Protein AF-0000000083253535 (afdb_homodimer)

Organism: NCBI:txid582686

Solvent-accessible surface area (backbone atoms only — not comparable to full-atom values): 31764 Å² total; per-residue (Å²): 130,85,72,65,45,26,28,28,32,45,46,80,33,66,64,38,67,73,42,43,51,55,17,24,57,67,20,88,28,33,37,58,49,28,33,11,18,87,43,44,66,60,16,40,53,52,18,62,74,70,70,29,83,32,58,25,45,29,60,66,59,52,53,67,38,84,79,43,47,30,35,39,39,58,57,61,32,62,48,32,46,61,54,49,47,54,34,35,74,57,70,24,25,36,41,30,35,62,50,54,32,75,31,29,69,50,27,42,52,48,38,53,49,23,62,74,65,71,39,55,50,38,62,51,60,40,52,77,53,34,65,47,58,58,52,51,46,49,44,53,73,69,42,71,24,38,58,76,50,33,33,40,22,38,24,27,28,65,55,69,82,53,74,85,40,68,54,32,33,41,89,37,50,22,19,15,56,46,71,38,31,48,51,48,54,50,49,50,34,63,73,68,70,52,76,55,47,31,20,35,25,44,35,23,60,34,75,90,35,58,51,14,32,39,27,37,38,34,39,34,34,39,74,89,29,20,30,41,39,36,38,18,18,35,52,17,34,75,47,33,30,34,34,43,34,8,37,43,9,34,38,41,22,75,33,49,67,84,48,53,50,33,37,39,38,40,90,88,43,76,44,79,46,84,50,80,92,69,61,31,40,16,41,38,38,34,52,51,46,35,34,71,70,65,74,41,78,69,91,60,51,42,63,54,54,20,54,50,27,45,51,53,44,31,35,52,51,5,37,76,66,68,37,67,27,75,101,130,83,73,65,44,27,27,28,33,43,46,79,34,66,64,39,68,74,41,44,52,55,17,24,57,68,20,89,27,32,36,57,47,30,33,12,17,88,42,43,67,61,17,41,51,52,17,63,76,69,70,29,84,32,57,25,44,30,61,66,59,52,54,66,38,84,78,44,49,30,35,39,39,60,58,61,32,61,48,32,46,63,54,49,48,54,34,33,75,58,69,23,24,37,40,30,36,62,48,54,32,76,30,29,70,51,27,42,52,46,38,51,50,24,62,74,65,70,38,54,50,40,64,51,59,39,51,76,53,34,66,46,58,57,52,52,45,50,44,54,75,69,42,70,24,39,58,76,51,31,35,40,24,38,24,27,28,64,56,69,82,53,74,85,39,68,52,33,32,42,90,37,50,22,19,15,56,48,71,38,30,48,51,45,54,50,49,49,35,62,72,70,69,51,75,57,47,31,20,38,26,44,36,22,59,36,74,89,34,58,50,14,32,38,26,37,38,35,40,35,34,39,72,88,29,20,29,41,40,36,38,17,17,36,54,17,36,74,47,32,30,34,35,42,35,9,38,44,9,34,38,43,22,75,33,49,64,87,47,52,49,32,37,40,38,40,91,89,42,77,44,78,48,83,50,80,93,70,60,30,40,16,43,39,39,35,52,51,45,34,33,72,69,66,74,41,78,69,90,60,51,42,63,54,54,21,53,50,26,44,52,51,46,30,34,53,50,5,36,75,65,68,36,67,28,76,102

Foldseek 3Di:
DPAAAEEEEEDDDPCCLPAQVVLQVPFPHYDDAEYEDCAQVVRVVSCVVSVHPYYYNDLVVRLQDPSHAAYEYPDQQQCQLVSLLSSLVSVHAYEYEFLNHLFLVSLVVSLVSCVVSVHHYDYDQLQVLFCLLVVVLVCQVVCVQHAWAEKEWEFEAADPVVQPDSLLAVSRNHAFCRPPVLVLLLSVCVNVVDAFFKKAKAFDQDVSSVRGGQKMWMWTHDPPNYIYTYMTHHRDHGFTWMKTHHPFWIKIGRHRRNDRKIWIQGPVGIDIDDGDDDRSSSSVSNLSVCCRVVNDPDPDRSVSSSSSSNVSVRRVCNHVVVDMGTD/DPAAAEEEEEDDDPCCLPAQVVLQVPFPHYDDAEYEDCAQVVRVVSCVVSVHPYYYNDLLVRLQDPVHAAYEYPDQQACQLVSLLSSLVSVHAYEYEFLNHLFLVSLVVSQVSCVVSVHHYDYPQLQVLFCLLVVVLVCQVVCVQHAWAEKEWEFEAADPVVQPDSLLAVSRNHAFCRPPVLVLLLSVCVNVVDAFFKKAKAFDQDVSSVRGGQKMWMWTHDPPNYIYTYMTHHRDHGFTWMKTHHPFWIKIGRNRRNDRKIWIQGPVGIDIDDGDDDRSSSSVSNLSVCCRVVNDPDPDRSVSSSSSSNVSVRRVCNHVVVDMGTD

Sequence (654 aa):
MSRKLRWGIIGCAGIAVRSVIPGIQQSETGEVAAIASRGLAKAQETAETLGIPKAYGSYEELLADGDIDAIYIPLPNHLHMEWTIKAIEAGKHVLCEKPIALNAAEAQRMADASRSAGVHLAEAFMYRYHPAYARVKEIIDSGEIGDIRGIHGTFTFNNAADSGNVRYKREWGGGSIYDVGCYPISAARLLLGEEPVAASVHALLSPEHDNVDMMAAGILEFSNGVALSFDCGMWAAFRNTLEVLGTQGRIELPSAFLGSNFFVHTGEGTRVEEQPTLNQYSLQADDFARVVWGEKQARFAPEDAVANMKVIDACLESAYTRSRVTLMSRKLRWGIIGCAGIAVRSVIPGIQQSETGEVAAIASRGLAKAQETAETLGIPKAYGSYEELLADGDIDAIYIPLPNHLHMEWTIKAIEAGKHVLCEKPIALNAAEAQRMADASRSAGVHLAEAFMYRYHPAYARVKEIIDSGEIGDIRGIHGTFTFNNAADSGNVRYKREWGGGSIYDVGCYPISAARLLLGEEPVAASVHALLSPEHDNVDMMAAGILEFSNGVALSFDCGMWAAFRNTLEVLGTQGRIELPSAFLGSNFFVHTGEGTRVEEQPTLNQYSLQADDFARVVWGEKQARFAPEDAVANMKVIDACLESAYTRSRVTL

Structure (mmCIF, N/CA/C/O backbone):
data_AF-0000000083253535-model_v1
#
loop_
_entity.id
_entity.type
_entity.pdbx_description
1 polymer 'Putative dehydrogenase'
#
loop_
_atom_site.group_PDB
_atom_site.id
_atom_site.type_symbol
_atom_site.label_atom_id
_atom_site.label_alt_id
_atom_site.label_comp_id
_atom_site.label_asym_id
_atom_site.label_entity_id
_atom_site.label_seq_id
_atom_site.pdbx_PDB_ins_code
_atom_site.Cartn_x
_atom_site.Cartn_y
_atom_site.Cartn_z
_atom_site.occupancy
_atom_site.B_iso_or_equiv
_atom_site.auth_seq_id
_atom_site.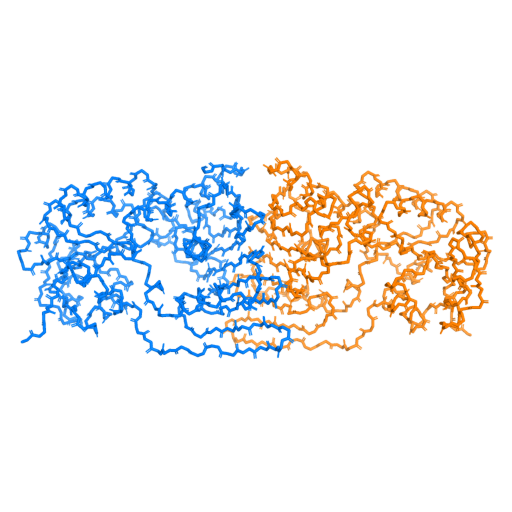auth_comp_id
_atom_site.auth_asym_id
_atom_site.auth_atom_id
_atom_site.pdbx_PDB_model_num
ATOM 1 N N . MET A 1 1 ? 5.102 -34.031 -38.188 1 54.59 1 MET A N 1
ATOM 2 C CA . MET A 1 1 ? 4.152 -33.531 -37.219 1 54.59 1 MET A CA 1
ATOM 3 C C . MET A 1 1 ? 4.883 -32.938 -36 1 54.59 1 MET A C 1
ATOM 5 O O . MET A 1 1 ? 5.926 -33.438 -35.594 1 54.59 1 MET A O 1
ATOM 9 N N . SER A 1 2 ? 4.574 -31.594 -35.625 1 77.75 2 SER A N 1
ATOM 10 C CA . SER A 1 2 ? 5.328 -30.953 -34.562 1 77.75 2 SER A CA 1
ATOM 11 C C . SER A 1 2 ? 5.199 -31.703 -33.25 1 77.75 2 SER A C 1
ATOM 13 O O . SER A 1 2 ? 4.188 -32.375 -33 1 77.75 2 SER A O 1
ATOM 15 N N . ARG A 1 3 ? 6.168 -32.062 -32.594 1 92.69 3 ARG A N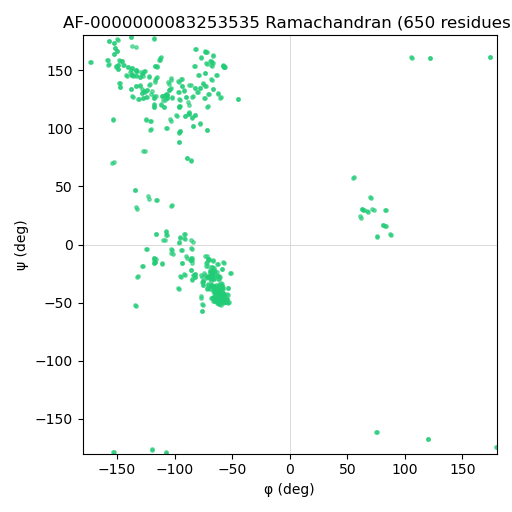 1
ATOM 16 C CA . ARG A 1 3 ? 6.223 -32.75 -31.312 1 92.69 3 ARG A CA 1
ATOM 17 C C . ARG A 1 3 ? 5.242 -32.125 -30.312 1 92.69 3 ARG A C 1
ATOM 19 O O . ARG A 1 3 ? 5.133 -30.906 -30.203 1 92.69 3 ARG A O 1
ATOM 26 N N . LYS A 1 4 ? 4.348 -33.031 -29.75 1 97.62 4 LYS A N 1
ATOM 27 C CA . LYS A 1 4 ? 3.365 -32.562 -28.766 1 97.62 4 LYS A CA 1
ATOM 28 C C . LYS A 1 4 ? 3.588 -33.219 -27.406 1 97.62 4 LYS A C 1
ATOM 30 O O . LYS A 1 4 ? 3.98 -34.406 -27.328 1 97.62 4 LYS A O 1
ATOM 35 N N . LEU A 1 5 ? 3.414 -32.469 -26.422 1 98.69 5 LEU A N 1
ATOM 36 C CA . LEU A 1 5 ? 3.336 -33 -25.062 1 98.69 5 LEU A CA 1
ATOM 37 C C . LEU A 1 5 ? 1.9 -33.375 -24.703 1 98.69 5 LEU A C 1
ATOM 39 O O . LEU A 1 5 ? 0.993 -32.531 -24.828 1 98.69 5 LEU A O 1
ATOM 43 N N . ARG A 1 6 ? 1.592 -34.625 -24.328 1 98.69 6 ARG A N 1
ATOM 44 C CA . ARG A 1 6 ? 0.245 -35.094 -24.031 1 98.69 6 ARG A CA 1
ATOM 45 C C . ARG A 1 6 ? -0.111 -34.875 -22.562 1 98.69 6 ARG A C 1
ATOM 47 O O . ARG A 1 6 ? 0.429 -35.531 -21.688 1 98.69 6 ARG A O 1
ATOM 54 N N . TRP A 1 7 ? -1.049 -33.969 -22.391 1 98.88 7 TRP A N 1
ATOM 55 C CA . TRP A 1 7 ? -1.422 -33.562 -21.047 1 98.88 7 TRP A CA 1
ATOM 56 C C . TRP A 1 7 ? -2.598 -34.375 -20.531 1 98.88 7 TRP A C 1
ATOM 58 O O . TRP A 1 7 ? -3.545 -34.656 -21.266 1 98.88 7 TRP A O 1
ATOM 68 N N . GLY A 1 8 ? -2.516 -34.781 -19.328 1 98.88 8 GLY A N 1
ATOM 69 C CA . GLY A 1 8 ? -3.658 -35.219 -18.547 1 98.88 8 GLY A CA 1
ATOM 70 C C . GLY A 1 8 ? -4.094 -34.188 -17.516 1 98.88 8 GLY A C 1
ATOM 71 O O . GLY A 1 8 ? -3.258 -33.562 -16.859 1 98.88 8 GLY A O 1
ATOM 72 N N . ILE A 1 9 ? -5.418 -33.969 -17.359 1 98.88 9 ILE A N 1
ATOM 73 C CA . ILE A 1 9 ? -5.969 -33 -16.438 1 98.88 9 ILE A CA 1
ATOM 74 C C . ILE A 1 9 ? -6.625 -33.688 -15.258 1 98.88 9 ILE A C 1
ATOM 76 O O . ILE A 1 9 ? -7.512 -34.531 -15.438 1 98.88 9 ILE A O 1
ATOM 80 N N . ILE A 1 10 ? -6.172 -33.312 -14.039 1 98 10 ILE A N 1
ATOM 81 C CA . ILE A 1 10 ? -6.762 -33.875 -12.828 1 98 10 ILE A CA 1
ATOM 82 C C . ILE A 1 10 ? -7.82 -32.938 -12.281 1 98 10 ILE A C 1
ATOM 84 O O . ILE A 1 10 ? -7.52 -32.031 -11.477 1 98 10 ILE A O 1
ATOM 88 N N . GLY A 1 11 ? -9.055 -33.25 -12.641 1 95.81 11 GLY A N 1
ATOM 89 C CA . GLY A 1 11 ? -10.148 -32.438 -12.164 1 95.81 11 GLY A CA 1
ATOM 90 C C . GLY A 1 11 ? -10.727 -31.531 -13.234 1 95.81 11 GLY A C 1
ATOM 91 O O . GLY A 1 11 ? -10.062 -31.234 -14.227 1 95.81 11 GLY A O 1
ATOM 92 N N . CYS A 1 12 ? -11.961 -31.047 -12.992 1 95.5 12 CYS A N 1
ATOM 93 C CA . CYS A 1 12 ? -12.688 -30.188 -13.922 1 95.5 12 CYS A CA 1
ATOM 94 C C . CYS A 1 12 ? -12.93 -28.812 -13.32 1 95.5 12 CYS A C 1
ATOM 96 O O . CYS A 1 12 ? -14.023 -28.25 -13.461 1 95.5 12 CYS A O 1
ATOM 98 N N . ALA A 1 13 ? -11.922 -28.359 -12.602 1 93.75 13 ALA A N 1
ATOM 99 C CA . ALA A 1 13 ? -12.031 -27.062 -11.961 1 93.75 13 ALA A CA 1
ATOM 100 C C . ALA A 1 13 ? -12.305 -25.969 -12.984 1 93.75 13 ALA A C 1
ATOM 102 O O . ALA A 1 13 ? -11.93 -26.094 -14.156 1 93.75 13 ALA A O 1
ATOM 103 N N . GLY A 1 14 ? -12.953 -24.875 -12.555 1 93.44 14 GLY A N 1
ATOM 104 C CA . GLY A 1 14 ? -13.281 -23.75 -13.422 1 93.44 14 GLY A CA 1
ATOM 105 C C . GLY A 1 14 ? -12.086 -23.203 -14.172 1 93.44 14 GLY A C 1
ATOM 106 O O . GLY A 1 14 ? -12.148 -22.969 -15.383 1 93.44 14 GLY A O 1
ATOM 107 N N . ILE A 1 15 ? -11.023 -22.938 -13.492 1 95.12 15 ILE A N 1
ATOM 108 C CA . ILE A 1 15 ? -9.812 -22.375 -14.094 1 95.12 15 ILE A CA 1
ATOM 109 C C . ILE A 1 15 ? -9.297 -23.328 -15.18 1 95.12 15 ILE A C 1
ATOM 111 O O . ILE A 1 15 ? -8.781 -22.875 -16.203 1 95.12 15 ILE A O 1
ATOM 115 N N . ALA A 1 16 ? -9.383 -24.641 -14.938 1 97.31 16 ALA A N 1
ATOM 116 C CA . ALA A 1 16 ? -8.969 -25.609 -15.945 1 97.31 16 ALA A CA 1
ATOM 117 C C . ALA A 1 16 ? -9.828 -25.5 -17.203 1 97.31 16 ALA A C 1
ATOM 119 O O . ALA A 1 16 ? -9.305 -25.344 -18.297 1 97.31 16 ALA A O 1
ATOM 120 N N . VAL A 1 17 ? -11.109 -25.516 -16.984 1 97.06 17 VAL A N 1
ATOM 121 C CA . VAL A 1 17 ? -12.086 -25.578 -18.062 1 97.06 17 VAL A CA 1
ATOM 122 C C . VAL A 1 17 ? -12.086 -24.266 -18.844 1 97.06 17 VAL A C 1
ATOM 124 O O . VAL A 1 17 ? -12.125 -24.25 -20.078 1 97.06 17 VAL A O 1
ATOM 127 N N . ARG A 1 18 ? -11.938 -23.188 -18.125 1 97.06 18 ARG A N 1
ATOM 128 C CA . ARG A 1 18 ? -12.148 -21.891 -18.75 1 97.06 18 ARG A CA 1
ATOM 129 C C . ARG A 1 18 ? -10.852 -21.344 -19.328 1 97.06 18 ARG A C 1
ATOM 131 O O . ARG A 1 18 ? -10.867 -20.562 -20.281 1 97.06 18 ARG A O 1
ATOM 138 N N . SER A 1 19 ? -9.703 -21.781 -18.75 1 97.69 19 SER A N 1
ATOM 139 C CA . SER A 1 19 ? -8.508 -21.031 -19.125 1 97.69 19 SER A CA 1
ATOM 140 C C . SER A 1 19 ? -7.355 -21.969 -19.469 1 97.69 19 SER A C 1
ATOM 142 O O . SER A 1 19 ? -6.84 -21.953 -20.578 1 97.69 19 SER A O 1
ATOM 144 N N . VAL A 1 20 ? -7.043 -22.891 -18.625 1 98.56 20 VAL A N 1
ATOM 145 C CA . VAL A 1 20 ? -5.781 -23.609 -18.781 1 98.56 20 VAL A CA 1
ATOM 146 C C . VAL A 1 20 ? -5.91 -24.641 -19.906 1 98.56 20 VAL A C 1
ATOM 148 O O . VAL A 1 20 ? -5.027 -24.75 -20.766 1 98.56 20 VAL A O 1
ATOM 151 N N . ILE A 1 21 ? -7.035 -25.438 -19.938 1 98.62 21 ILE A N 1
ATOM 152 C CA . ILE A 1 21 ? -7.227 -26.438 -20.984 1 98.62 21 ILE A CA 1
ATOM 153 C C . ILE A 1 21 ? -7.246 -25.75 -22.359 1 98.62 21 ILE A C 1
ATOM 155 O O . ILE A 1 21 ? -6.465 -26.109 -23.234 1 98.62 21 ILE A O 1
ATOM 159 N N . PRO A 1 22 ? -8.078 -24.719 -22.516 1 98.5 22 PRO A N 1
ATOM 160 C CA . PRO A 1 22 ? -8.023 -24 -23.797 1 98.5 22 PRO A CA 1
ATOM 161 C C . PRO A 1 22 ? -6.633 -23.438 -24.094 1 98.5 22 PRO A C 1
ATOM 163 O O . PRO A 1 22 ? -6.203 -23.453 -25.25 1 98.5 22 PRO A O 1
ATOM 166 N N . GLY A 1 23 ? -5.914 -22.969 -23.109 1 98.56 23 GLY A N 1
ATOM 167 C CA . GLY A 1 23 ? -4.559 -22.484 -23.281 1 98.56 23 GLY A CA 1
ATOM 168 C C . GLY A 1 23 ? -3.598 -23.531 -23.797 1 98.56 23 GLY A C 1
ATOM 169 O O . GLY A 1 23 ? -2.818 -23.266 -24.719 1 98.56 23 GLY A O 1
ATOM 170 N N . ILE A 1 24 ? -3.672 -24.703 -23.219 1 98.62 24 ILE A N 1
ATOM 171 C CA . ILE A 1 24 ? -2.842 -25.812 -23.656 1 98.62 24 ILE A CA 1
ATOM 172 C C . ILE A 1 24 ? -3.191 -26.172 -25.094 1 98.62 24 ILE A C 1
ATOM 174 O O . ILE A 1 24 ? -2.301 -26.359 -25.938 1 98.62 24 ILE A O 1
ATOM 178 N N . GLN A 1 25 ? -4.473 -26.188 -25.422 1 98.38 25 GLN A N 1
ATOM 179 C CA . GLN A 1 25 ? -4.945 -26.578 -26.75 1 98.38 25 GLN A CA 1
ATOM 180 C C . GLN A 1 25 ? -4.539 -25.547 -27.797 1 98.38 25 GLN A C 1
ATOM 182 O O . GLN A 1 25 ? -4.344 -25.875 -28.969 1 98.38 25 GLN A O 1
ATOM 187 N N . GLN A 1 26 ? -4.363 -24.328 -27.375 1 97.94 26 GLN A N 1
ATOM 188 C CA . GLN A 1 26 ? -3.975 -23.25 -28.281 1 97.94 26 GLN A CA 1
ATOM 189 C C . GLN A 1 26 ? -2.457 -23.141 -28.391 1 97.94 26 GLN A C 1
ATOM 191 O O . GLN A 1 26 ? -1.94 -22.469 -29.281 1 97.94 26 GLN A O 1
ATOM 196 N N . SER A 1 27 ? -1.766 -23.812 -27.531 1 98.19 27 SER A N 1
ATOM 197 C CA . SER A 1 27 ? -0.309 -23.734 -27.531 1 98.19 27 SER A CA 1
ATOM 198 C C . SER A 1 27 ? 0.294 -24.469 -28.719 1 98.19 27 SER A C 1
ATOM 200 O O . SER A 1 27 ? -0.393 -25.234 -29.391 1 98.19 27 SER A O 1
ATOM 202 N N . GLU A 1 28 ? 1.527 -24.219 -28.969 1 97.81 28 GLU A N 1
ATOM 203 C CA . GLU A 1 28 ? 2.252 -24.875 -30.047 1 97.81 28 GLU A CA 1
ATOM 204 C C . GLU A 1 28 ? 2.574 -26.328 -29.688 1 97.81 28 GLU A C 1
ATOM 206 O O . GLU A 1 28 ? 2.654 -27.188 -30.562 1 97.81 28 GLU A O 1
ATOM 211 N N . THR A 1 29 ? 2.656 -26.578 -28.438 1 98.25 29 THR A N 1
ATOM 212 C CA . THR A 1 29 ? 3.311 -27.812 -28.016 1 98.25 29 THR A CA 1
ATOM 213 C C . THR A 1 29 ? 2.324 -28.734 -27.297 1 98.25 29 THR A C 1
ATOM 215 O O . THR A 1 29 ? 2.615 -29.906 -27.062 1 98.25 29 THR A O 1
ATOM 218 N N . GLY A 1 30 ? 1.181 -28.234 -26.953 1 98.12 30 GLY A N 1
ATOM 219 C CA . GLY A 1 30 ? 0.349 -28.969 -26.031 1 98.12 30 GLY A CA 1
ATOM 220 C C . GLY A 1 30 ? -0.805 -29.688 -26.703 1 98.12 30 GLY A C 1
ATOM 221 O O . GLY A 1 30 ? -1.415 -29.156 -27.625 1 98.12 30 GLY A O 1
ATOM 222 N N . GLU A 1 31 ? -1.081 -30.844 -26.234 1 98.06 31 GLU A N 1
ATOM 223 C CA . GLU A 1 31 ? -2.293 -31.594 -26.516 1 98.06 31 GLU A CA 1
ATOM 224 C C . GLU A 1 31 ? -2.932 -32.125 -25.234 1 98.06 31 GLU A C 1
ATOM 226 O O . GLU A 1 31 ? -2.266 -32.781 -24.422 1 98.06 31 GLU A O 1
ATOM 231 N N . VAL A 1 32 ? -4.215 -31.781 -25.047 1 98.81 32 VAL A N 1
ATOM 232 C CA . VAL A 1 32 ? -4.906 -32.375 -23.906 1 98.81 32 VAL A CA 1
ATOM 233 C C . VAL A 1 32 ? -5.457 -33.75 -24.297 1 98.81 32 VAL A C 1
ATOM 235 O O . VAL A 1 32 ? -6.461 -33.844 -25 1 98.81 32 VAL A O 1
ATOM 238 N N . ALA A 1 33 ? -4.848 -34.75 -23.75 1 98.62 33 ALA A N 1
ATOM 239 C CA . ALA A 1 33 ? -5.129 -36.125 -24.219 1 98.62 33 ALA A CA 1
ATOM 240 C C . ALA A 1 33 ? -6.195 -36.781 -23.344 1 98.62 33 ALA A C 1
ATOM 242 O O . ALA A 1 33 ? -6.895 -37.688 -23.812 1 98.62 33 ALA A O 1
ATOM 243 N N . ALA A 1 34 ? -6.246 -36.312 -22.109 1 98.75 34 ALA A N 1
ATOM 244 C CA . ALA A 1 34 ? -7.195 -36.938 -21.203 1 98.75 34 ALA A CA 1
ATOM 245 C C . ALA A 1 34 ? -7.559 -36.031 -20.047 1 98.75 34 ALA A C 1
ATOM 247 O O . ALA A 1 34 ? -6.801 -35.125 -19.719 1 98.75 34 ALA A O 1
ATOM 248 N N . ILE A 1 35 ? -8.727 -36.281 -19.516 1 98.81 35 ILE A N 1
ATOM 249 C CA . ILE A 1 35 ? -9.188 -35.594 -18.312 1 98.81 35 ILE A CA 1
ATOM 250 C C . ILE A 1 35 ? -9.836 -36.594 -17.359 1 98.81 35 ILE A C 1
ATOM 252 O O . ILE A 1 35 ? -10.43 -37.594 -17.797 1 98.81 35 ILE A O 1
ATOM 256 N N . ALA A 1 36 ? -9.648 -36.344 -16.062 1 98.62 36 ALA A N 1
ATOM 257 C CA . ALA A 1 36 ? -10.25 -37.188 -15.039 1 98.62 36 ALA A CA 1
ATOM 258 C C . ALA A 1 36 ? -11.031 -36.375 -14.016 1 98.62 36 ALA A C 1
ATOM 260 O O . ALA A 1 36 ? -10.688 -35.219 -13.734 1 98.62 36 ALA A O 1
ATOM 261 N N . SER A 1 37 ? -12.039 -36.875 -13.555 1 96.31 37 SER A N 1
ATOM 262 C CA . SER A 1 37 ? -12.781 -36.406 -12.391 1 96.31 37 SER A CA 1
ATOM 263 C C . SER A 1 37 ? -13.133 -37.562 -11.461 1 96.31 37 SER A C 1
ATOM 265 O O . SER A 1 37 ? -12.898 -38.75 -11.797 1 96.31 37 SER A O 1
ATOM 267 N N . ARG A 1 38 ? -13.648 -37.188 -10.242 1 87.12 38 ARG A N 1
ATOM 268 C CA . ARG A 1 38 ? -14.07 -38.219 -9.297 1 87.12 38 ARG A CA 1
ATOM 269 C C . ARG A 1 38 ? -15.297 -38.969 -9.812 1 87.12 38 ARG A C 1
ATOM 271 O O . ARG A 1 38 ? -15.539 -40.125 -9.422 1 87.12 38 ARG A O 1
ATOM 278 N N . GLY A 1 39 ? -15.961 -38.281 -10.648 1 90.5 39 GLY A N 1
ATOM 279 C CA . GLY A 1 39 ? -17.078 -38.875 -11.344 1 90.5 39 GLY A CA 1
ATOM 280 C C . GLY A 1 39 ? -16.906 -38.875 -12.852 1 90.5 39 GLY A C 1
ATOM 281 O O . GLY A 1 39 ? -16.672 -37.844 -13.461 1 90.5 39 GLY A O 1
ATOM 282 N N . LEU A 1 40 ? -17.188 -40.125 -13.414 1 95.88 40 LEU A N 1
ATOM 283 C CA . LEU A 1 40 ? -16.953 -40.312 -14.836 1 95.88 40 LEU A CA 1
ATOM 284 C C . LEU A 1 40 ? -17.844 -39.375 -15.664 1 95.88 40 LEU A C 1
ATOM 286 O O . LEU A 1 40 ? -17.391 -38.812 -16.672 1 95.88 40 LEU A O 1
ATOM 290 N N . ALA A 1 41 ? -19 -39.219 -15.25 1 96.69 41 ALA A N 1
ATOM 291 C CA . ALA A 1 41 ? -19.953 -38.406 -16.016 1 96.69 41 ALA A CA 1
ATOM 292 C C . ALA A 1 41 ? -19.453 -36.969 -16.188 1 96.69 41 ALA A C 1
ATOM 294 O O . ALA A 1 41 ? -19.547 -36.406 -17.281 1 96.69 41 ALA A O 1
ATOM 295 N N . LYS A 1 42 ? -19 -36.438 -15.133 1 96.06 42 LYS A N 1
ATOM 296 C CA . LYS A 1 42 ? -18.484 -35.062 -15.172 1 96.06 42 LYS A CA 1
ATOM 297 C C . LYS A 1 42 ? -17.281 -34.969 -16.094 1 96.06 42 LYS A C 1
ATOM 299 O O . LYS A 1 42 ? -17.156 -34 -16.875 1 96.06 42 LYS A O 1
ATOM 304 N N . ALA A 1 43 ? -16.391 -35.875 -15.977 1 97.56 43 ALA A N 1
ATOM 305 C CA . ALA A 1 43 ? -15.211 -35.906 -16.844 1 97.56 43 ALA A CA 1
ATOM 306 C C . ALA A 1 43 ? -15.609 -36.031 -18.312 1 97.56 43 ALA A C 1
ATOM 308 O O . ALA A 1 43 ? -15.047 -35.344 -19.172 1 97.56 43 ALA A O 1
ATOM 309 N N . GLN A 1 44 ? -16.547 -36.844 -18.594 1 98 44 GLN A N 1
ATOM 310 C CA . GLN A 1 44 ? -17 -37.062 -19.953 1 98 44 GLN A CA 1
ATOM 311 C C . GLN A 1 44 ? -17.641 -35.812 -20.531 1 98 44 GLN A C 1
ATOM 313 O O . GLN A 1 44 ? -17.406 -35.438 -21.688 1 98 44 GLN A O 1
ATOM 318 N N . GLU A 1 45 ? -18.438 -35.219 -19.781 1 97.69 45 GLU A N 1
ATOM 319 C CA . GLU A 1 45 ? -19.078 -33.969 -20.203 1 97.69 45 GLU A CA 1
ATOM 320 C C . GLU A 1 45 ? -18.047 -32.906 -20.562 1 97.69 45 GLU A C 1
ATOM 322 O O . GLU A 1 45 ? -18.156 -32.25 -21.609 1 97.69 45 GLU A O 1
ATOM 327 N N . THR A 1 46 ? -17.094 -32.75 -19.641 1 97.81 46 THR A N 1
ATOM 328 C CA . THR A 1 46 ? -16.047 -31.75 -19.875 1 97.81 46 THR A CA 1
ATOM 329 C C . THR A 1 46 ? -15.219 -32.125 -21.109 1 97.81 46 THR A C 1
ATOM 331 O O . THR A 1 46 ? -14.883 -31.281 -21.922 1 97.81 46 THR A O 1
ATOM 334 N N . ALA A 1 47 ? -14.914 -33.375 -21.219 1 98.19 47 ALA A N 1
ATOM 335 C CA . ALA A 1 47 ? -14.141 -33.875 -22.344 1 98.19 47 ALA A CA 1
ATOM 336 C C . ALA A 1 47 ? -14.867 -33.594 -23.656 1 98.19 47 ALA A C 1
ATOM 338 O O . ALA A 1 47 ? -14.25 -33.125 -24.625 1 98.19 47 ALA A O 1
ATOM 339 N N . GLU A 1 48 ? -16.109 -33.875 -23.656 1 97.88 48 GLU A N 1
ATOM 340 C CA . GLU A 1 48 ? -16.922 -33.656 -24.844 1 97.88 48 GLU A CA 1
ATOM 341 C C . GLU A 1 48 ? -16.953 -32.156 -25.203 1 97.88 48 GLU A C 1
ATOM 343 O O . GLU A 1 48 ? -16.781 -31.797 -26.375 1 97.88 48 GLU A O 1
ATOM 348 N N . THR A 1 49 ? -17.172 -31.375 -24.266 1 97.69 49 THR A N 1
ATOM 349 C CA . THR A 1 49 ? -17.281 -29.938 -24.469 1 97.69 49 THR A CA 1
ATOM 350 C C . THR A 1 49 ? -15.984 -29.359 -25.016 1 97.69 49 THR A C 1
ATOM 352 O O . THR A 1 49 ? -16 -28.453 -25.844 1 97.69 49 THR A O 1
ATOM 355 N N . LEU A 1 50 ? -14.828 -29.938 -24.594 1 98.25 50 LEU A N 1
ATOM 356 C CA . LEU A 1 50 ? -13.547 -29.328 -24.906 1 98.25 50 LEU A CA 1
ATOM 357 C C . LEU A 1 50 ? -12.781 -30.156 -25.922 1 98.25 50 LEU A C 1
ATOM 359 O O . LEU A 1 50 ? -11.633 -29.844 -26.25 1 98.25 50 LEU A O 1
ATOM 363 N N . GLY A 1 51 ? -13.391 -31.219 -26.422 1 98.06 51 GLY A N 1
ATOM 364 C CA . GLY A 1 51 ? -12.773 -32.031 -27.453 1 98.06 51 GLY A CA 1
ATOM 365 C C . GLY A 1 51 ? -11.594 -32.844 -26.938 1 98.06 51 GLY A C 1
ATOM 366 O O . GLY A 1 51 ? -10.57 -32.938 -27.625 1 98.06 51 GLY A O 1
ATOM 367 N N . ILE A 1 52 ? -11.68 -33.406 -25.734 1 98.56 52 ILE A N 1
ATOM 368 C CA . ILE A 1 52 ? -10.641 -34.25 -25.141 1 98.56 52 ILE A CA 1
ATOM 369 C C . ILE A 1 52 ? -10.969 -35.719 -25.391 1 98.56 52 ILE A C 1
ATOM 371 O O . ILE A 1 52 ? -12.055 -36.188 -25.062 1 98.56 52 ILE A O 1
ATOM 375 N N . PRO A 1 53 ? -10.102 -36.469 -25.969 1 98.12 53 PRO A N 1
ATOM 376 C CA . PRO A 1 53 ? -10.406 -37.781 -26.484 1 98.12 53 PRO A CA 1
ATOM 377 C C . PRO A 1 53 ? -10.727 -38.781 -25.375 1 98.12 53 PRO A C 1
ATOM 379 O O . PRO A 1 53 ? -11.516 -39.719 -25.578 1 98.12 53 PRO A O 1
ATOM 382 N N . LYS A 1 54 ? -10.039 -38.656 -24.156 1 98.44 54 LYS A N 1
ATOM 383 C CA . LYS A 1 54 ? -10.211 -39.656 -23.109 1 98.44 54 LYS A CA 1
ATOM 384 C C . LYS A 1 54 ? -10.719 -39 -21.828 1 98.44 54 LYS A C 1
ATOM 386 O O . LYS A 1 54 ? -10.297 -37.906 -21.469 1 98.44 54 LYS A O 1
ATOM 391 N N . ALA A 1 55 ? -11.672 -39.688 -21.219 1 98.5 55 ALA A N 1
ATOM 392 C CA . ALA A 1 55 ? -12.18 -39.312 -19.906 1 98.5 55 ALA A CA 1
ATOM 393 C C . ALA A 1 55 ? -12.117 -40.469 -18.922 1 98.5 55 ALA A C 1
ATOM 395 O O . ALA A 1 55 ? -12.461 -41.594 -19.281 1 98.5 55 ALA A O 1
ATOM 396 N N . TYR A 1 56 ? -11.609 -40.188 -17.766 1 98.5 56 TYR A N 1
ATOM 397 C CA . TYR A 1 56 ? -11.484 -41.219 -16.734 1 98.5 56 TYR A CA 1
ATOM 398 C C . TYR A 1 56 ? -12.336 -40.875 -15.516 1 98.5 56 TYR A C 1
ATOM 400 O O . TYR A 1 56 ? -12.539 -39.688 -15.195 1 98.5 56 TYR A O 1
ATOM 408 N N . GLY A 1 57 ? -12.734 -41.906 -14.805 1 97.38 57 GLY A N 1
ATOM 409 C CA . GLY A 1 57 ? -13.562 -41.719 -13.617 1 97.38 57 GLY A CA 1
ATOM 410 C C . GLY A 1 57 ? -12.758 -41.688 -12.328 1 97.38 57 GLY A C 1
ATOM 411 O O . GLY A 1 57 ? -13.328 -41.656 -11.242 1 97.38 57 GLY A O 1
ATOM 412 N N . SER A 1 58 ? -11.484 -41.781 -12.508 1 97.56 58 SER A N 1
ATOM 413 C CA . SER A 1 58 ? -10.594 -41.625 -11.359 1 97.56 58 SER A CA 1
ATOM 414 C C . SER A 1 58 ? -9.258 -41.031 -11.766 1 97.56 58 SER A C 1
ATOM 416 O O . SER A 1 58 ? -8.836 -41.156 -12.914 1 97.56 58 SER A O 1
ATOM 418 N N . TYR A 1 59 ? -8.617 -40.375 -10.789 1 98.38 59 TYR A N 1
ATOM 419 C CA . TYR A 1 59 ? -7.309 -39.812 -11.047 1 98.38 59 TYR A CA 1
ATOM 420 C C . TYR A 1 59 ? -6.254 -40.875 -11.258 1 98.38 59 TYR A C 1
ATOM 422 O O . TYR A 1 59 ? -5.34 -40.719 -12.07 1 98.38 59 TYR A O 1
ATOM 430 N N . GLU A 1 60 ? -6.422 -42 -10.609 1 98.19 60 GLU A N 1
ATOM 431 C CA . GLU A 1 60 ? -5.492 -43.125 -10.719 1 98.19 60 GLU A CA 1
ATOM 432 C C . GLU A 1 60 ? -5.473 -43.688 -12.133 1 98.19 60 GLU A C 1
ATOM 434 O O . GLU A 1 60 ? -4.41 -44.031 -12.664 1 98.19 60 GLU A O 1
ATOM 439 N N . GLU A 1 61 ? -6.668 -43.781 -12.719 1 98.12 61 GLU A N 1
ATOM 440 C CA . GLU A 1 61 ? -6.75 -44.25 -14.094 1 98.12 61 GLU A CA 1
ATOM 441 C C . GLU A 1 61 ? -5.977 -43.344 -15.047 1 98.12 61 GLU A C 1
ATOM 443 O O . GLU A 1 61 ? -5.289 -43.844 -15.945 1 98.12 61 GLU A O 1
ATOM 448 N N . LEU A 1 62 ? -6.117 -42.094 -14.828 1 98.62 62 LEU A N 1
ATOM 449 C CA . LEU A 1 62 ? -5.402 -41.125 -15.648 1 98.62 62 LEU A CA 1
ATOM 450 C C . LEU A 1 62 ? -3.895 -41.281 -15.484 1 98.62 62 LEU A C 1
ATOM 452 O O . LEU A 1 62 ? -3.15 -41.281 -16.469 1 98.62 62 LEU A O 1
ATOM 456 N N . LEU A 1 63 ? -3.414 -41.438 -14.25 1 98.62 63 LEU A N 1
ATOM 457 C CA . LEU A 1 63 ? -1.988 -41.531 -13.953 1 98.62 63 LEU A CA 1
ATOM 458 C C . LEU A 1 63 ? -1.398 -42.812 -14.539 1 98.62 63 LEU A C 1
ATOM 460 O O . LEU A 1 63 ? -0.211 -42.844 -14.867 1 98.62 63 LEU A O 1
ATOM 464 N N . ALA A 1 64 ? -2.213 -43.812 -14.75 1 98.31 64 ALA A N 1
ATOM 465 C CA . ALA A 1 64 ? -1.764 -45.125 -15.242 1 98.31 64 ALA A CA 1
ATOM 466 C C . ALA A 1 64 ? -1.692 -45.125 -16.766 1 98.31 64 ALA A C 1
ATOM 468 O O . ALA A 1 64 ? -1.14 -46.062 -17.359 1 98.31 64 ALA A O 1
ATOM 469 N N . ASP A 1 65 ? -2.258 -44.156 -17.359 1 98.31 65 ASP A N 1
ATOM 470 C CA . ASP A 1 65 ? -2.283 -44.094 -18.812 1 98.31 65 ASP A CA 1
ATOM 471 C C . ASP A 1 65 ? -0.897 -43.781 -19.375 1 98.31 65 ASP A C 1
ATOM 473 O O . ASP A 1 65 ? -0.38 -42.656 -19.203 1 98.31 65 ASP A O 1
ATOM 477 N N . GLY A 1 66 ? -0.337 -44.656 -20.172 1 97.69 66 GLY A N 1
ATOM 478 C CA . GLY A 1 66 ? 0.999 -44.531 -20.734 1 97.69 66 GLY A CA 1
ATOM 479 C C . GLY A 1 66 ? 1.083 -43.5 -21.828 1 97.69 66 GLY A C 1
ATOM 480 O O . GLY A 1 66 ? 2.178 -43.062 -22.219 1 97.69 66 GLY A O 1
ATOM 481 N N . ASP A 1 67 ? -0.086 -43.031 -22.234 1 97.31 67 ASP A N 1
ATOM 482 C CA . ASP A 1 67 ? -0.118 -42.062 -23.312 1 97.31 67 ASP A CA 1
ATOM 483 C C . ASP A 1 67 ? -0.082 -40.625 -22.75 1 97.31 67 ASP A C 1
ATOM 485 O O . ASP A 1 67 ? -0.203 -39.656 -23.5 1 97.31 67 ASP A O 1
ATOM 489 N N . ILE A 1 68 ? 0.081 -40.5 -21.484 1 98.62 68 ILE A N 1
ATOM 490 C CA . ILE A 1 68 ? 0.128 -39.188 -20.844 1 98.62 68 ILE A CA 1
ATOM 491 C C . ILE A 1 68 ? 1.561 -38.844 -20.422 1 98.62 68 ILE A C 1
ATOM 493 O O . ILE A 1 68 ? 2.207 -39.656 -19.75 1 98.62 68 ILE A O 1
ATOM 497 N N . ASP A 1 69 ? 2.037 -37.688 -20.828 1 98.75 69 ASP A N 1
ATOM 498 C CA . ASP A 1 69 ? 3.398 -37.25 -20.516 1 98.75 69 ASP A CA 1
ATOM 499 C C . ASP A 1 69 ? 3.422 -36.344 -19.281 1 98.75 69 ASP A C 1
ATOM 501 O O . ASP A 1 69 ? 4.363 -36.406 -18.484 1 98.75 69 ASP A O 1
ATOM 505 N N . ALA A 1 70 ? 2.426 -35.5 -19.156 1 98.88 70 ALA A N 1
ATOM 506 C CA . ALA A 1 70 ? 2.402 -34.469 -18.125 1 98.88 70 ALA A CA 1
ATOM 507 C C . ALA A 1 70 ? 1.015 -34.344 -17.5 1 98.88 70 ALA A C 1
ATOM 509 O O . ALA A 1 70 ? 0.005 -34.562 -18.172 1 98.88 70 ALA A O 1
ATOM 510 N N . ILE A 1 71 ? 0.988 -33.969 -16.281 1 98.94 71 ILE A N 1
ATOM 511 C CA . ILE A 1 71 ? -0.255 -33.812 -15.531 1 98.94 71 ILE A CA 1
ATOM 512 C C . ILE A 1 71 ? -0.419 -32.344 -15.102 1 98.94 71 ILE A C 1
ATOM 514 O O . ILE A 1 71 ? 0.518 -31.734 -14.578 1 98.94 71 ILE A O 1
ATOM 518 N N . TYR A 1 72 ? -1.536 -31.75 -15.383 1 98.88 72 TYR A N 1
ATOM 519 C CA . TYR A 1 72 ? -1.959 -30.469 -14.797 1 98.88 72 TYR A CA 1
ATOM 520 C C . TYR A 1 72 ? -2.893 -30.703 -13.609 1 98.88 72 TYR A C 1
ATOM 522 O O . TYR A 1 72 ? -3.863 -31.453 -13.719 1 98.88 72 TYR A O 1
ATOM 530 N N . ILE A 1 73 ? -2.604 -30.016 -12.477 1 98.81 73 ILE A N 1
ATOM 531 C CA . ILE A 1 73 ? -3.334 -30.25 -11.234 1 98.81 73 ILE A CA 1
ATOM 532 C C . ILE A 1 73 ? -3.998 -28.953 -10.773 1 98.81 73 ILE A C 1
ATOM 534 O O . ILE A 1 73 ? -3.363 -28.125 -10.125 1 98.81 73 ILE A O 1
ATOM 538 N N . PRO A 1 74 ? -5.281 -28.797 -11.055 1 98.12 74 PRO A N 1
ATOM 539 C CA . PRO A 1 74 ? -6.055 -27.641 -10.617 1 98.12 74 PRO A CA 1
ATOM 540 C C . PRO A 1 74 ? -6.957 -27.938 -9.422 1 98.12 74 PRO A C 1
ATOM 542 O O . PRO A 1 74 ? -8.086 -27.438 -9.359 1 98.12 74 PRO A O 1
ATOM 545 N N . LEU A 1 75 ? -6.562 -28.797 -8.492 1 97.44 75 LEU A N 1
ATOM 546 C CA . LEU A 1 75 ? -7.344 -29.219 -7.336 1 97.44 75 LEU A CA 1
ATOM 547 C C . LEU A 1 75 ? -7.238 -28.203 -6.207 1 97.44 75 LEU A C 1
ATOM 549 O O . LEU A 1 75 ? -6.434 -27.266 -6.281 1 97.44 75 LEU A O 1
ATOM 553 N N . PRO A 1 76 ? -8.094 -28.328 -5.172 1 96.38 76 PRO A N 1
ATOM 554 C CA . PRO A 1 76 ? -7.895 -27.484 -3.99 1 96.38 76 PRO A CA 1
ATOM 555 C C . PRO A 1 76 ? -6.508 -27.641 -3.373 1 96.38 76 PRO A C 1
ATOM 557 O O . PRO A 1 76 ? -5.918 -28.719 -3.443 1 96.38 76 PRO A O 1
ATOM 560 N N . ASN A 1 77 ? -6.043 -26.625 -2.725 1 97.75 77 ASN A N 1
ATOM 561 C CA . ASN A 1 77 ? -4.656 -26.531 -2.281 1 97.75 77 ASN A CA 1
ATOM 562 C C . ASN A 1 77 ? -4.242 -27.75 -1.459 1 97.75 77 ASN A C 1
ATOM 564 O O . ASN A 1 77 ? -3.127 -28.25 -1.604 1 97.75 77 ASN A O 1
ATOM 568 N N . HIS A 1 78 ? -5.133 -28.234 -0.671 1 97.62 78 HIS A N 1
ATOM 569 C CA . HIS A 1 78 ? -4.781 -29.297 0.262 1 97.62 78 HIS A CA 1
ATOM 570 C C . HIS A 1 78 ? -4.527 -30.609 -0.471 1 97.62 78 HIS A C 1
ATOM 572 O O . HIS A 1 78 ? -3.971 -31.547 0.102 1 97.62 78 HIS A O 1
ATOM 578 N N . LEU A 1 79 ? -4.891 -30.703 -1.742 1 98.12 79 LEU A N 1
ATOM 579 C CA . LEU A 1 79 ? -4.742 -31.922 -2.514 1 98.12 79 LEU A CA 1
ATOM 580 C C . LEU A 1 79 ? -3.535 -31.844 -3.443 1 98.12 79 LEU A C 1
ATOM 582 O O . LEU A 1 79 ? -3.174 -32.844 -4.086 1 98.12 79 LEU A O 1
ATOM 586 N N . HIS A 1 80 ? -2.889 -30.703 -3.48 1 98.75 80 HIS A N 1
ATOM 587 C CA . HIS A 1 80 ? -1.799 -30.5 -4.43 1 98.75 80 HIS A CA 1
ATOM 588 C C . HIS A 1 80 ? -0.659 -31.484 -4.18 1 98.75 80 HIS A C 1
ATOM 590 O O . HIS A 1 80 ? -0.234 -32.188 -5.094 1 98.75 80 HIS A O 1
ATOM 596 N N . MET A 1 81 ? -0.224 -31.547 -2.945 1 98.81 81 MET A N 1
ATOM 597 C CA . MET A 1 81 ? 0.945 -32.375 -2.67 1 98.81 81 MET A CA 1
ATOM 598 C C . MET A 1 81 ? 0.661 -33.844 -2.992 1 98.81 81 MET A C 1
ATOM 600 O O . MET A 1 81 ? 1.436 -34.5 -3.699 1 98.81 81 MET A O 1
ATOM 604 N N . GLU A 1 82 ? -0.434 -34.344 -2.52 1 98.81 82 GLU A N 1
ATOM 605 C CA . GLU A 1 82 ? -0.785 -35.75 -2.697 1 98.81 82 GLU A CA 1
ATOM 606 C C . GLU A 1 82 ? -0.774 -36.156 -4.172 1 98.81 82 GLU A C 1
ATOM 608 O O . GLU A 1 82 ? -0.101 -37.094 -4.559 1 98.81 82 GLU A O 1
ATOM 613 N N . TRP A 1 83 ? -1.406 -35.406 -4.973 1 98.81 83 TRP A N 1
ATOM 614 C CA . TRP A 1 83 ? -1.602 -35.812 -6.359 1 98.81 83 TRP A CA 1
ATOM 615 C C . TRP A 1 83 ? -0.384 -35.469 -7.207 1 98.81 83 TRP A C 1
ATOM 617 O O . TRP A 1 83 ? -0.132 -36.094 -8.234 1 98.81 83 TRP A O 1
ATOM 627 N N . THR A 1 84 ? 0.347 -34.438 -6.766 1 98.94 84 THR A N 1
ATOM 628 C CA . THR A 1 84 ? 1.632 -34.188 -7.406 1 98.94 84 THR A CA 1
ATOM 629 C C . THR A 1 84 ? 2.582 -35.375 -7.199 1 98.94 84 THR A C 1
ATOM 631 O O . THR A 1 84 ? 3.176 -35.875 -8.156 1 98.94 84 THR A O 1
ATOM 634 N N . ILE A 1 85 ? 2.672 -35.812 -5.973 1 98.88 85 ILE A N 1
ATOM 635 C CA . ILE A 1 85 ? 3.584 -36.906 -5.652 1 98.88 85 ILE A CA 1
ATOM 636 C C . ILE A 1 85 ? 3.16 -38.188 -6.402 1 98.88 85 ILE A C 1
ATOM 638 O O . ILE A 1 85 ? 3.99 -38.875 -7.008 1 98.88 85 ILE A O 1
ATOM 642 N N . LYS A 1 86 ? 1.899 -38.5 -6.426 1 98.88 86 LYS A N 1
ATOM 643 C CA . LYS A 1 86 ? 1.396 -39.656 -7.141 1 98.88 86 LYS A CA 1
ATOM 644 C C . LYS A 1 86 ? 1.705 -39.562 -8.633 1 98.88 86 LYS A C 1
ATOM 646 O O . LYS A 1 86 ? 2.068 -40.562 -9.258 1 98.88 86 LYS A O 1
ATOM 651 N N . ALA A 1 87 ? 1.515 -38.375 -9.18 1 98.94 87 ALA A N 1
ATOM 652 C CA . ALA A 1 87 ? 1.82 -38.188 -10.594 1 98.94 87 ALA A CA 1
ATOM 653 C C . ALA A 1 87 ? 3.307 -38.375 -10.867 1 98.94 87 ALA A C 1
ATOM 655 O O . ALA A 1 87 ? 3.678 -39.031 -11.859 1 98.94 87 ALA A O 1
ATOM 656 N N . ILE A 1 88 ? 4.148 -37.875 -10.016 1 98.81 88 ILE A N 1
ATOM 657 C CA . ILE A 1 88 ? 5.594 -38 -10.148 1 98.81 88 ILE A CA 1
ATOM 658 C C . ILE A 1 88 ? 6.004 -39.469 -10.055 1 98.81 88 ILE A C 1
ATOM 660 O O . ILE A 1 88 ? 6.812 -39.938 -10.852 1 98.81 88 ILE A O 1
ATOM 664 N N . GLU A 1 89 ? 5.406 -40.156 -9.109 1 98.44 89 GLU A N 1
ATOM 665 C CA . GLU A 1 89 ? 5.699 -41.562 -8.93 1 98.44 89 GLU A CA 1
ATOM 666 C C . GLU A 1 89 ? 5.301 -42.375 -10.172 1 98.44 89 GLU A C 1
ATOM 668 O O . GLU A 1 89 ? 5.898 -43.406 -10.453 1 98.44 89 GLU A O 1
ATOM 673 N N . ALA A 1 90 ? 4.336 -41.875 -10.898 1 98.62 90 ALA A N 1
ATOM 674 C CA . ALA A 1 90 ? 3.889 -42.531 -12.133 1 98.62 90 ALA A CA 1
ATOM 675 C C . ALA A 1 90 ? 4.758 -42.094 -13.312 1 98.62 90 ALA A C 1
ATOM 677 O O . ALA A 1 90 ? 4.48 -42.469 -14.461 1 98.62 90 ALA A O 1
ATOM 678 N N . GLY A 1 91 ? 5.777 -41.312 -13.055 1 98.5 91 GLY A N 1
ATOM 679 C CA . GLY A 1 91 ? 6.738 -40.906 -14.07 1 98.5 91 GLY A CA 1
ATOM 680 C C . GLY A 1 91 ? 6.277 -39.719 -14.898 1 98.5 91 GLY A C 1
ATOM 681 O O . GLY A 1 91 ? 6.789 -39.5 -15.992 1 98.5 91 GLY A O 1
ATOM 682 N N . LYS A 1 92 ? 5.266 -39.031 -14.391 1 98.88 92 LYS A N 1
ATOM 683 C CA . LYS A 1 92 ? 4.695 -37.906 -15.156 1 98.88 92 LYS A CA 1
ATOM 684 C C . LYS A 1 92 ? 5.34 -36.594 -14.758 1 98.88 92 LYS A C 1
ATOM 686 O O . LYS A 1 92 ? 5.672 -36.375 -13.594 1 98.88 92 LYS A O 1
ATOM 691 N N . HIS A 1 93 ? 5.59 -35.625 -15.734 1 98.88 93 HIS A N 1
ATOM 692 C CA . HIS A 1 93 ? 5.859 -34.25 -15.422 1 98.88 93 HIS A CA 1
ATOM 693 C C . HIS A 1 93 ? 4.625 -33.562 -14.852 1 98.88 93 HIS A C 1
ATOM 695 O O . HIS A 1 93 ? 3.496 -33.969 -15.133 1 98.88 93 HIS A O 1
ATOM 701 N N . VAL A 1 94 ? 4.84 -32.469 -14.023 1 98.94 94 VAL A N 1
ATOM 702 C CA . VAL A 1 94 ? 3.67 -31.953 -13.328 1 98.94 94 VAL A CA 1
ATOM 703 C C . VAL A 1 94 ? 3.672 -30.438 -13.391 1 98.94 94 VAL A C 1
ATOM 705 O O . VAL A 1 94 ? 4.691 -29.797 -13.117 1 98.94 94 VAL A O 1
ATOM 708 N N . LEU A 1 95 ? 2.613 -29.812 -13.828 1 98.88 95 LEU A N 1
ATOM 709 C CA . LEU A 1 95 ? 2.24 -28.422 -13.633 1 98.88 95 LEU A CA 1
ATOM 710 C C . LEU A 1 95 ? 1.145 -28.297 -12.578 1 98.88 95 LEU A C 1
ATOM 712 O O . LEU A 1 95 ? -0.007 -28.672 -12.828 1 98.88 95 LEU A O 1
ATOM 716 N N . CYS A 1 96 ? 1.469 -27.844 -11.438 1 98.88 96 CYS A N 1
ATOM 717 C CA . CYS A 1 96 ? 0.53 -27.734 -10.328 1 98.88 96 CYS A CA 1
ATOM 718 C C . CYS A 1 96 ? 0.083 -26.281 -10.141 1 98.88 96 CYS A C 1
ATOM 720 O O . CYS A 1 96 ? 0.907 -25.375 -10.148 1 98.88 96 CYS A O 1
ATOM 722 N N . GLU A 1 97 ? -1.146 -26.047 -9.961 1 98.56 97 GLU A N 1
ATOM 723 C CA . GLU A 1 97 ? -1.68 -24.719 -9.742 1 98.56 97 GLU A CA 1
ATOM 724 C C . GLU A 1 97 ? -1.036 -24.062 -8.523 1 98.56 97 GLU A C 1
ATOM 726 O O . GLU A 1 97 ? -0.549 -24.75 -7.625 1 98.56 97 GLU A O 1
ATOM 731 N N . LYS A 1 98 ? -1.017 -22.734 -8.547 1 98.56 98 LYS A N 1
ATOM 732 C CA . LYS A 1 98 ? -0.531 -21.938 -7.422 1 98.56 98 LYS A CA 1
ATOM 733 C C . LYS A 1 98 ? -1.615 -21.766 -6.363 1 98.56 98 LYS A C 1
ATOM 735 O O . LYS A 1 98 ? -2.807 -21.781 -6.676 1 98.56 98 LYS A O 1
ATOM 740 N N . PRO A 1 99 ? -1.322 -21.578 -5.164 1 98.25 99 PRO A N 1
ATOM 741 C CA . PRO A 1 99 ? 0.022 -21.906 -4.684 1 98.25 99 PRO A CA 1
ATOM 742 C C . PRO A 1 99 ? 0.311 -23.406 -4.703 1 98.25 99 PRO A C 1
ATOM 744 O O . PRO A 1 99 ? -0.615 -24.219 -4.625 1 98.25 99 PRO A O 1
ATOM 747 N N . ILE A 1 100 ? 1.509 -23.797 -4.75 1 98.69 100 ILE A N 1
ATOM 748 C CA . ILE A 1 100 ? 1.884 -25.141 -5.16 1 98.69 100 ILE A CA 1
ATOM 749 C C . ILE A 1 100 ? 1.513 -26.141 -4.062 1 98.69 100 ILE A C 1
ATOM 751 O O . ILE A 1 100 ? 1.263 -27.312 -4.34 1 98.69 100 ILE A O 1
ATOM 755 N N . ALA A 1 101 ? 1.499 -25.672 -2.791 1 98.62 101 ALA A N 1
ATOM 756 C CA . ALA A 1 101 ? 1.236 -26.516 -1.632 1 98.62 101 ALA A CA 1
ATOM 757 C C . ALA A 1 101 ? 0.635 -25.719 -0.485 1 98.62 101 ALA A C 1
ATOM 759 O O . ALA A 1 101 ? 0.404 -24.516 -0.618 1 98.62 101 ALA A O 1
ATOM 760 N N . LEU A 1 102 ? 0.392 -26.375 0.618 1 98.25 102 LEU A N 1
ATOM 761 C CA . LEU A 1 102 ? -0.175 -25.703 1.788 1 98.25 102 LEU A CA 1
ATOM 762 C C . LEU A 1 102 ? 0.911 -25 2.59 1 98.25 102 LEU A C 1
ATOM 764 O O . LEU A 1 102 ? 0.624 -24.062 3.34 1 98.25 102 LEU A O 1
ATOM 768 N N . ASN A 1 103 ? 2.07 -25.5 2.508 1 98.62 103 ASN A N 1
ATOM 769 C CA . ASN A 1 103 ? 3.188 -24.891 3.227 1 98.62 103 ASN A CA 1
ATOM 770 C C . ASN A 1 103 ? 4.527 -25.25 2.584 1 98.62 103 ASN A C 1
ATOM 772 O O . ASN A 1 103 ? 4.578 -26.031 1.641 1 98.62 103 ASN A O 1
ATOM 776 N N . ALA A 1 104 ? 5.539 -24.656 3.113 1 98.81 104 ALA A N 1
ATOM 777 C CA . ALA A 1 104 ? 6.871 -24.797 2.533 1 98.81 104 ALA A CA 1
ATOM 778 C C . ALA A 1 104 ? 7.367 -26.25 2.656 1 98.81 104 ALA A C 1
ATOM 780 O O . ALA A 1 104 ? 8.07 -26.734 1.775 1 98.81 104 ALA A O 1
ATOM 781 N N . ALA A 1 105 ? 7.055 -26.891 3.742 1 98.81 105 ALA A N 1
ATOM 782 C CA . ALA A 1 105 ? 7.488 -28.266 3.943 1 98.81 105 ALA A CA 1
ATOM 783 C C . ALA A 1 105 ? 6.902 -29.188 2.875 1 98.81 105 ALA A C 1
ATOM 785 O O . ALA A 1 105 ? 7.605 -30.047 2.328 1 98.81 105 ALA A O 1
ATOM 786 N N . GLU A 1 106 ? 5.641 -29.016 2.572 1 98.88 106 GLU A N 1
ATOM 787 C CA . GLU A 1 106 ? 5.004 -29.797 1.513 1 98.88 106 GLU A CA 1
ATOM 788 C C . GLU A 1 106 ? 5.625 -29.484 0.153 1 98.88 106 GLU A C 1
ATOM 790 O O . GLU A 1 106 ? 5.887 -30.406 -0.636 1 98.88 106 GLU A O 1
ATOM 795 N N . ALA A 1 107 ? 5.828 -28.25 -0.093 1 98.94 107 ALA A N 1
ATOM 796 C CA . ALA A 1 107 ? 6.453 -27.859 -1.352 1 98.94 107 ALA A CA 1
ATOM 797 C C . ALA A 1 107 ? 7.832 -28.5 -1.505 1 98.94 107 ALA A C 1
ATOM 799 O O . ALA A 1 107 ? 8.203 -28.938 -2.596 1 98.94 107 ALA A O 1
ATOM 800 N N . GLN A 1 108 ? 8.555 -28.5 -0.399 1 98.88 108 GLN A N 1
ATOM 801 C CA . GLN A 1 108 ? 9.875 -29.109 -0.422 1 98.88 108 GLN A CA 1
ATOM 802 C C . GLN A 1 108 ? 9.789 -30.594 -0.755 1 98.88 108 GLN A C 1
ATOM 804 O O . GLN A 1 108 ? 10.594 -31.109 -1.533 1 98.88 108 GLN A O 1
ATOM 809 N N . ARG A 1 109 ? 8.852 -31.281 -0.175 1 98.88 109 ARG A N 1
ATOM 810 C CA . ARG A 1 109 ? 8.648 -32.688 -0.468 1 98.88 109 ARG A CA 1
ATOM 811 C C . ARG A 1 109 ? 8.359 -32.906 -1.95 1 98.88 109 ARG A C 1
ATOM 813 O O . ARG A 1 109 ? 8.875 -33.844 -2.557 1 98.88 109 ARG A O 1
ATOM 820 N N . MET A 1 110 ? 7.555 -32.062 -2.506 1 98.94 110 MET A N 1
ATOM 821 C CA . MET A 1 110 ? 7.223 -32.156 -3.926 1 98.94 110 MET A CA 1
ATOM 822 C C . MET A 1 110 ? 8.461 -31.922 -4.789 1 98.94 110 MET A C 1
ATOM 824 O O . MET A 1 110 ? 8.688 -32.656 -5.754 1 98.94 110 MET A O 1
ATOM 828 N N . ALA A 1 111 ? 9.234 -30.906 -4.406 1 98.88 111 ALA A N 1
ATOM 829 C CA . ALA A 1 111 ? 10.477 -30.609 -5.129 1 98.88 111 ALA A CA 1
ATOM 830 C C . ALA A 1 111 ? 11.43 -31.797 -5.078 1 98.88 111 ALA A C 1
ATOM 832 O O . ALA A 1 111 ? 12 -32.188 -6.098 1 98.88 111 ALA A O 1
ATOM 833 N N . ASP A 1 112 ? 11.617 -32.375 -3.912 1 98.81 112 ASP A N 1
ATOM 834 C CA . ASP A 1 112 ? 12.5 -33.531 -3.727 1 98.81 112 ASP A CA 1
ATOM 835 C C . ASP A 1 112 ? 12.039 -34.719 -4.566 1 98.81 112 ASP A C 1
ATOM 837 O O . ASP A 1 112 ? 12.859 -35.406 -5.184 1 98.81 112 ASP A O 1
ATOM 841 N N . ALA A 1 113 ? 10.758 -34.938 -4.555 1 98.81 113 ALA A N 1
ATOM 842 C CA . ALA A 1 113 ? 10.203 -36.062 -5.324 1 98.81 113 ALA A CA 1
ATOM 843 C C . ALA A 1 113 ? 10.492 -35.875 -6.812 1 98.81 113 ALA A C 1
ATOM 845 O O . ALA A 1 113 ? 10.859 -36.844 -7.492 1 98.81 113 ALA A O 1
ATOM 846 N N . SER A 1 114 ? 10.266 -34.719 -7.324 1 98.69 114 SER A N 1
ATOM 847 C CA . SER A 1 114 ? 10.5 -34.469 -8.742 1 98.69 114 SER A CA 1
ATOM 848 C C . SER A 1 114 ? 11.961 -34.688 -9.109 1 98.69 114 SER A C 1
ATOM 850 O O . SER A 1 114 ? 12.273 -35.281 -10.148 1 98.69 114 SER A O 1
ATOM 852 N N . ARG A 1 115 ? 12.836 -34.188 -8.258 1 98 115 ARG A N 1
ATOM 853 C CA . ARG A 1 115 ? 14.273 -34.375 -8.477 1 98 115 ARG A CA 1
ATOM 854 C C . ARG A 1 115 ? 14.656 -35.844 -8.484 1 98 115 ARG A C 1
ATOM 856 O O . ARG A 1 115 ? 15.398 -36.281 -9.352 1 98 115 ARG A O 1
ATOM 863 N N . SER A 1 116 ? 14.172 -36.562 -7.539 1 98.31 116 SER A N 1
ATOM 864 C CA . SER A 1 116 ? 14.492 -37.969 -7.406 1 98.31 116 SER A CA 1
ATOM 865 C C . SER A 1 116 ? 13.992 -38.781 -8.609 1 98.31 116 SER A C 1
ATOM 867 O O . SER A 1 116 ? 14.664 -39.688 -9.07 1 98.31 116 SER A O 1
ATOM 869 N N . ALA A 1 117 ? 12.836 -38.438 -9.133 1 98.44 117 ALA A N 1
ATOM 870 C CA . ALA A 1 117 ? 12.203 -39.156 -10.227 1 98.44 117 ALA A CA 1
ATOM 871 C C . ALA A 1 117 ? 12.719 -38.688 -11.578 1 98.44 117 ALA A C 1
ATOM 873 O O . ALA A 1 117 ? 12.523 -39.344 -12.602 1 98.44 117 ALA A O 1
ATOM 874 N N . GLY A 1 118 ? 13.391 -37.5 -11.578 1 97.94 118 GLY A N 1
ATOM 875 C CA . GLY A 1 118 ? 13.906 -36.938 -12.82 1 97.94 118 GLY A CA 1
ATOM 876 C C . GLY A 1 118 ? 12.82 -36.375 -13.719 1 97.94 118 GLY A C 1
ATOM 877 O O . GLY A 1 118 ? 12.898 -36.5 -14.945 1 97.94 118 GLY A O 1
ATOM 878 N N . VAL A 1 119 ? 11.75 -35.906 -13.133 1 98.56 119 VAL A N 1
ATOM 879 C CA . VAL A 1 119 ? 10.672 -35.281 -13.914 1 98.56 119 VAL A CA 1
ATOM 880 C C . VAL A 1 119 ? 10.578 -33.812 -13.602 1 98.56 119 VAL A C 1
ATOM 882 O O . VAL A 1 119 ? 11.062 -33.344 -12.57 1 98.56 119 VAL A O 1
ATOM 885 N N . HIS A 1 120 ? 9.969 -33 -14.5 1 98.62 120 HIS A N 1
ATOM 886 C CA . HIS A 1 120 ? 9.82 -31.562 -14.352 1 98.62 120 HIS A CA 1
ATOM 887 C C . HIS A 1 120 ? 8.594 -31.219 -13.508 1 98.62 120 HIS A C 1
ATOM 889 O O . HIS A 1 120 ? 7.512 -31.781 -13.719 1 98.62 120 HIS A O 1
ATOM 895 N N . LEU A 1 121 ? 8.75 -30.406 -12.461 1 98.88 121 LEU A N 1
ATOM 896 C CA . LEU A 1 121 ? 7.695 -29.859 -11.625 1 98.88 121 LEU A CA 1
ATOM 897 C C . LEU A 1 121 ? 7.68 -28.328 -11.711 1 98.88 121 LEU A C 1
ATOM 899 O O . LEU A 1 121 ? 8.711 -27.688 -11.508 1 98.88 121 LEU A O 1
ATOM 903 N N . ALA A 1 122 ? 6.543 -27.766 -12.039 1 98.69 122 ALA A N 1
ATOM 904 C CA . ALA A 1 122 ? 6.414 -26.312 -12.109 1 98.69 122 ALA A CA 1
ATOM 905 C C . ALA A 1 122 ? 5.152 -25.844 -11.398 1 98.69 122 ALA A C 1
ATOM 907 O O . ALA A 1 122 ? 4.156 -26.562 -11.328 1 98.69 122 ALA A O 1
ATOM 908 N N . GLU A 1 123 ? 5.23 -24.672 -10.789 1 98.81 123 GLU A N 1
ATOM 909 C CA . GLU A 1 123 ? 4.082 -23.969 -10.227 1 98.81 123 GLU A CA 1
ATOM 910 C C . GLU A 1 123 ? 3.404 -23.094 -11.273 1 98.81 123 GLU A C 1
ATOM 912 O O . GLU A 1 123 ? 4.074 -22.375 -12.008 1 98.81 123 GLU A O 1
ATOM 917 N N . ALA A 1 124 ? 2.104 -23.094 -11.305 1 98.38 124 ALA A N 1
ATOM 918 C CA . ALA A 1 124 ? 1.364 -22.469 -12.398 1 98.38 124 ALA A CA 1
ATOM 919 C C . ALA A 1 124 ? 1.083 -21 -12.109 1 98.38 124 ALA A C 1
ATOM 921 O O . ALA A 1 124 ? -0.074 -20.609 -11.945 1 98.38 124 ALA A O 1
ATOM 922 N N . PHE A 1 125 ? 2.057 -20.125 -12.195 1 98.06 125 PHE A N 1
ATOM 923 C CA . PHE A 1 125 ? 1.927 -18.672 -12.281 1 98.06 125 PHE A CA 1
ATOM 924 C C . PHE A 1 125 ? 1.977 -18.219 -13.734 1 98.06 125 PHE A C 1
ATOM 926 O O . PHE A 1 125 ? 3.025 -17.781 -14.219 1 98.06 125 PHE A O 1
ATOM 933 N N . MET A 1 126 ? 0.846 -18.203 -14.344 1 97.94 126 MET A N 1
ATOM 934 C CA . MET A 1 126 ? 0.768 -18 -15.789 1 97.94 126 MET A CA 1
ATOM 935 C C . MET A 1 126 ? 1.33 -16.641 -16.172 1 97.94 126 MET A C 1
ATOM 937 O O . MET A 1 126 ? 1.923 -16.5 -17.25 1 97.94 126 MET A O 1
ATOM 941 N N . TYR A 1 127 ? 1.26 -15.625 -15.344 1 97.69 127 TYR A N 1
ATOM 942 C CA . TYR A 1 127 ? 1.627 -14.258 -15.711 1 97.69 127 TYR A CA 1
ATOM 943 C C . TYR A 1 127 ? 3.127 -14.148 -15.953 1 97.69 127 TYR A C 1
ATOM 945 O O . TYR A 1 127 ? 3.568 -13.328 -16.766 1 97.69 127 TYR A O 1
ATOM 953 N N . ARG A 1 128 ? 3.877 -15.039 -15.336 1 97.56 128 ARG A N 1
ATOM 954 C CA . ARG A 1 128 ? 5.332 -14.984 -15.406 1 97.56 128 ARG A CA 1
ATOM 955 C C . ARG A 1 128 ? 5.828 -15.289 -16.812 1 97.56 128 ARG A C 1
ATOM 957 O O . ARG A 1 128 ? 6.98 -15.008 -17.141 1 97.56 128 ARG A O 1
ATOM 964 N N . TYR A 1 129 ? 5.008 -15.898 -17.578 1 97.12 129 TYR A N 1
ATOM 965 C CA . TYR A 1 129 ? 5.453 -16.375 -18.875 1 97.12 129 TYR A CA 1
ATOM 966 C C . TYR A 1 129 ? 5.172 -15.352 -19.969 1 97.12 129 TYR A C 1
ATOM 968 O O . TYR A 1 129 ? 5.684 -15.461 -21.078 1 97.12 129 TYR A O 1
ATOM 976 N N . HIS A 1 130 ? 4.324 -14.398 -19.688 1 96.75 130 HIS A N 1
ATOM 977 C CA . HIS A 1 130 ? 4.137 -13.297 -20.625 1 96.75 130 HIS A CA 1
ATOM 978 C C . HIS A 1 130 ? 5.387 -12.422 -20.703 1 96.75 130 HIS A C 1
ATOM 980 O O . HIS A 1 130 ? 6.027 -12.148 -19.688 1 96.75 130 HIS A O 1
ATOM 986 N N . PRO A 1 131 ? 5.742 -11.93 -21.859 1 97.06 131 PRO A N 1
ATOM 987 C CA . PRO A 1 131 ? 6.965 -11.141 -22.016 1 97.06 131 PRO A CA 1
ATOM 988 C C . PRO A 1 131 ? 6.906 -9.805 -21.281 1 97.06 131 PRO A C 1
ATOM 990 O O . PRO A 1 131 ? 7.93 -9.133 -21.141 1 97.06 131 PRO A O 1
ATOM 993 N N . ALA A 1 132 ? 5.773 -9.367 -20.859 1 97.19 132 ALA A N 1
ATOM 994 C CA . ALA A 1 132 ? 5.598 -8.094 -20.172 1 97.19 132 ALA A CA 1
ATOM 995 C C . ALA A 1 132 ? 6.527 -7.977 -18.969 1 97.19 132 ALA A C 1
ATOM 997 O O . ALA A 1 132 ? 7.148 -6.934 -18.75 1 97.19 132 ALA A O 1
ATOM 998 N N . TYR A 1 133 ? 6.676 -9 -18.172 1 96.94 133 TYR A N 1
ATOM 999 C CA . TYR A 1 133 ? 7.473 -8.914 -16.953 1 96.94 133 TYR A CA 1
ATOM 1000 C C . TYR A 1 133 ? 8.961 -8.93 -17.281 1 96.94 133 TYR A C 1
ATOM 1002 O O . TYR A 1 133 ? 9.773 -8.383 -16.531 1 96.94 133 TYR A O 1
ATOM 1010 N N . ALA A 1 134 ? 9.32 -9.633 -18.359 1 96.94 134 ALA A N 1
ATOM 1011 C CA . ALA A 1 134 ? 10.703 -9.492 -18.828 1 96.94 134 ALA A CA 1
ATOM 1012 C C . ALA A 1 134 ? 11.008 -8.047 -19.203 1 96.94 134 ALA A C 1
ATOM 1014 O O . ALA A 1 134 ? 12.086 -7.535 -18.906 1 96.94 134 ALA A O 1
ATOM 1015 N N . ARG A 1 135 ? 10.062 -7.406 -19.891 1 98.31 135 ARG A N 1
ATOM 1016 C CA . ARG A 1 135 ? 10.211 -6.008 -20.281 1 98.31 135 ARG A CA 1
ATOM 1017 C C . ARG A 1 135 ? 10.297 -5.113 -19.047 1 98.31 135 ARG A C 1
ATOM 1019 O O . ARG A 1 135 ? 11.117 -4.195 -19 1 98.31 135 ARG A O 1
ATOM 1026 N N . VAL A 1 136 ? 9.477 -5.336 -18.031 1 98.69 136 VAL A N 1
ATOM 1027 C CA . VAL A 1 136 ? 9.531 -4.605 -16.766 1 98.69 136 VAL A CA 1
ATOM 1028 C C . VAL A 1 136 ? 10.922 -4.742 -16.156 1 98.69 136 VAL A C 1
ATOM 1030 O O . VAL A 1 136 ? 11.523 -3.746 -15.742 1 98.69 136 VAL A O 1
ATOM 1033 N N . LYS A 1 137 ? 11.43 -5.934 -16.094 1 98.19 137 LYS A N 1
ATOM 1034 C CA . LYS A 1 137 ? 12.75 -6.191 -15.516 1 98.19 137 LYS A CA 1
ATOM 1035 C C . LYS A 1 137 ? 13.836 -5.469 -16.297 1 98.19 137 LYS A C 1
ATOM 1037 O O . LYS A 1 137 ? 14.773 -4.926 -15.711 1 98.19 137 LYS A O 1
ATOM 1042 N N . GLU A 1 138 ? 13.703 -5.496 -17.609 1 98.44 138 GLU A N 1
ATOM 1043 C CA . GLU A 1 138 ? 14.656 -4.781 -18.453 1 98.44 138 GLU A CA 1
ATOM 1044 C C . GLU A 1 138 ? 14.703 -3.299 -18.094 1 98.44 138 GLU A C 1
ATOM 1046 O O . GLU A 1 138 ? 15.781 -2.707 -18.016 1 98.44 138 GLU A O 1
ATOM 1051 N N . ILE A 1 139 ? 13.594 -2.748 -17.938 1 98.62 139 ILE A N 1
ATOM 1052 C CA . ILE A 1 139 ? 13.5 -1.331 -17.609 1 98.62 139 ILE A CA 1
ATOM 1053 C C . ILE A 1 139 ? 14.141 -1.082 -16.25 1 98.62 139 ILE A C 1
ATOM 1055 O O . ILE A 1 139 ? 14.922 -0.139 -16.078 1 98.62 139 ILE A O 1
ATOM 1059 N N . ILE A 1 140 ? 13.867 -1.889 -15.242 1 98.62 140 ILE A N 1
ATOM 1060 C CA . ILE A 1 140 ? 14.453 -1.782 -13.914 1 98.62 140 ILE A CA 1
ATOM 1061 C C . ILE A 1 140 ? 15.977 -1.874 -14.008 1 98.62 140 ILE A C 1
ATOM 1063 O O . ILE A 1 140 ? 16.688 -1.03 -13.461 1 98.62 140 ILE A O 1
ATOM 1067 N N . ASP A 1 141 ? 16.453 -2.854 -14.75 1 98.06 141 ASP A N 1
ATOM 1068 C CA . ASP A 1 141 ? 17.891 -3.135 -14.836 1 98.06 141 ASP A CA 1
ATOM 1069 C C . ASP A 1 141 ? 18.625 -2.035 -15.594 1 98.06 141 ASP A C 1
ATOM 1071 O O . ASP A 1 141 ? 19.812 -1.81 -15.383 1 98.06 141 ASP A O 1
ATOM 1075 N N . SER A 1 142 ? 17.922 -1.374 -16.5 1 98.19 142 SER A N 1
ATOM 1076 C CA . SER A 1 142 ? 18.516 -0.307 -17.281 1 98.19 142 SER A CA 1
ATOM 1077 C C . SER A 1 142 ? 18.828 0.911 -16.422 1 98.19 142 SER A C 1
ATOM 1079 O O . SER A 1 142 ? 19.594 1.791 -16.828 1 98.19 142 SER A O 1
ATOM 1081 N N . GLY A 1 143 ? 18.141 1.022 -15.297 1 98.12 143 GLY A N 1
ATOM 1082 C CA . GLY A 1 143 ? 18.312 2.184 -14.438 1 98.12 143 GLY A CA 1
ATOM 1083 C C . GLY A 1 143 ? 17.391 3.336 -14.805 1 98.12 143 GLY A C 1
ATOM 1084 O O . GLY A 1 143 ? 17.516 4.43 -14.25 1 98.12 143 GLY A O 1
ATOM 1085 N N . GLU A 1 144 ? 16.5 3.072 -15.695 1 98.06 144 GLU A N 1
ATOM 1086 C CA . GLU A 1 144 ? 15.617 4.129 -16.188 1 98.06 144 GLU A CA 1
ATOM 1087 C C . GLU A 1 144 ? 14.812 4.754 -15.062 1 98.06 144 GLU A C 1
ATOM 1089 O O . GLU A 1 144 ? 14.57 5.965 -15.055 1 98.06 144 GLU A O 1
ATOM 1094 N N . ILE A 1 145 ? 14.453 3.984 -14.086 1 98.62 145 ILE A N 1
ATOM 1095 C CA . ILE A 1 145 ? 13.625 4.527 -13.016 1 98.62 145 ILE A CA 1
ATOM 1096 C C . ILE A 1 145 ? 14.477 4.691 -11.75 1 98.62 145 ILE A C 1
ATOM 1098 O O . ILE A 1 145 ? 13.938 4.926 -10.664 1 98.62 145 ILE A O 1
ATOM 1102 N N . GLY A 1 146 ? 15.773 4.57 -11.836 1 98.56 146 GLY A N 1
ATOM 1103 C CA . GLY A 1 146 ? 16.672 4.699 -10.688 1 98.56 146 GLY A CA 1
ATOM 1104 C C . GLY A 1 146 ? 16.641 3.486 -9.781 1 98.56 146 GLY A C 1
ATOM 1105 O O . GLY A 1 146 ? 16.266 2.391 -10.203 1 98.56 146 GLY A O 1
ATOM 1106 N N . ASP A 1 147 ? 17.125 3.662 -8.531 1 98.31 147 ASP A N 1
ATOM 1107 C CA . ASP A 1 147 ? 17.156 2.584 -7.547 1 98.31 147 ASP A CA 1
ATOM 1108 C C . ASP A 1 147 ? 15.742 2.287 -7.031 1 98.31 147 ASP A C 1
ATOM 1110 O O . ASP A 1 147 ? 14.977 3.207 -6.738 1 98.31 147 ASP A O 1
ATOM 1114 N N . ILE A 1 148 ? 15.422 0.996 -6.93 1 98.81 148 ILE A N 1
ATOM 1115 C CA . ILE A 1 148 ? 14.102 0.608 -6.457 1 98.81 148 ILE A CA 1
ATOM 1116 C C . ILE A 1 148 ? 13.938 1.012 -4.992 1 98.81 148 ILE A C 1
ATOM 1118 O O . ILE A 1 148 ? 14.82 0.76 -4.172 1 98.81 148 ILE A O 1
ATOM 1122 N N . ARG A 1 149 ? 12.766 1.636 -4.66 1 98.81 149 ARG A N 1
ATOM 1123 C CA . ARG A 1 149 ? 12.484 2.113 -3.311 1 98.81 149 ARG A CA 1
ATOM 1124 C C . ARG A 1 149 ? 11.289 1.386 -2.709 1 98.81 149 ARG A C 1
ATOM 1126 O O . ARG A 1 149 ? 11.07 1.433 -1.496 1 98.81 149 ARG A O 1
ATOM 1133 N N . GLY A 1 150 ? 10.555 0.729 -3.523 1 98.75 150 GLY A N 1
ATOM 1134 C CA . GLY A 1 150 ? 9.414 -0.025 -3.029 1 98.75 150 GLY A CA 1
ATOM 1135 C C . GLY A 1 150 ? 8.57 -0.618 -4.141 1 98.75 150 GLY A C 1
ATOM 1136 O O . GLY A 1 150 ? 8.695 -0.223 -5.301 1 98.75 150 GLY A O 1
ATOM 1137 N N . ILE A 1 151 ? 7.781 -1.582 -3.791 1 98.94 151 ILE A N 1
ATOM 1138 C CA . ILE A 1 151 ? 6.777 -2.193 -4.652 1 98.94 151 ILE A CA 1
ATOM 1139 C C . ILE A 1 151 ? 5.438 -2.248 -3.924 1 98.94 151 ILE A C 1
ATOM 1141 O O . ILE A 1 151 ? 5.387 -2.527 -2.725 1 98.94 151 ILE A O 1
ATOM 1145 N N . HIS A 1 152 ? 4.387 -1.932 -4.598 1 98.94 152 HIS A N 1
ATOM 1146 C CA . HIS A 1 152 ? 3.037 -2.111 -4.074 1 98.94 152 HIS A CA 1
ATOM 1147 C C . HIS A 1 152 ? 2.191 -2.961 -5.016 1 98.94 152 HIS A C 1
ATOM 1149 O O . HIS A 1 152 ? 2.129 -2.693 -6.215 1 98.94 152 HIS A O 1
ATOM 1155 N N . GLY A 1 153 ? 1.609 -3.979 -4.477 1 98.88 153 GLY A N 1
ATOM 1156 C CA . GLY A 1 153 ? 0.771 -4.859 -5.277 1 98.88 153 GLY A CA 1
ATOM 1157 C C . GLY A 1 153 ? -0.585 -5.121 -4.652 1 98.88 153 GLY A C 1
ATOM 1158 O O . GLY A 1 153 ? -0.706 -5.195 -3.428 1 98.88 153 GLY A O 1
ATOM 1159 N N . THR A 1 154 ? -1.606 -5.23 -5.512 1 98.88 154 THR A N 1
ATOM 1160 C CA . THR A 1 154 ? -2.943 -5.551 -5.027 1 98.88 154 THR A CA 1
ATOM 1161 C C . THR A 1 154 ? -3.576 -6.652 -5.871 1 98.88 154 THR A C 1
ATOM 1163 O O . THR A 1 154 ? -3.273 -6.781 -7.059 1 98.88 154 THR A O 1
ATOM 1166 N N . PHE A 1 155 ? -4.379 -7.406 -5.273 1 98.94 155 PHE A N 1
ATOM 1167 C CA . PHE A 1 155 ? -5.277 -8.328 -5.957 1 98.94 155 PHE A CA 1
ATOM 1168 C C . PHE A 1 155 ? -6.52 -8.602 -5.117 1 98.94 155 PHE A C 1
ATOM 1170 O O . PHE A 1 155 ? -6.449 -9.312 -4.109 1 98.94 155 PHE A O 1
ATOM 1177 N N . THR A 1 156 ? -7.652 -8.07 -5.508 1 98.81 156 THR A N 1
ATOM 1178 C CA . THR A 1 156 ? -8.898 -8.227 -4.758 1 98.81 156 THR A CA 1
ATOM 1179 C C . THR A 1 156 ? -10.062 -8.523 -5.699 1 98.81 156 THR A C 1
ATOM 1181 O O . THR A 1 156 ? -10.008 -8.195 -6.883 1 98.81 156 THR A O 1
ATOM 1184 N N . PHE A 1 157 ? -10.984 -9.18 -5.234 1 98.19 157 PHE A N 1
ATOM 1185 C CA . PHE A 1 157 ? -12.297 -9.383 -5.848 1 98.19 157 PHE A CA 1
ATOM 1186 C C . PHE A 1 157 ? -13.359 -9.633 -4.785 1 98.19 157 PHE A C 1
ATOM 1188 O O . PHE A 1 157 ? -13.055 -9.656 -3.59 1 98.19 157 PHE A O 1
ATOM 1195 N N . ASN A 1 158 ? -14.609 -9.688 -5.234 1 97.69 158 ASN A N 1
ATOM 1196 C CA . ASN A 1 158 ? -15.68 -9.922 -4.27 1 97.69 158 ASN A CA 1
ATOM 1197 C C . ASN A 1 158 ? -16.469 -11.188 -4.605 1 97.69 158 ASN A C 1
ATOM 1199 O O . ASN A 1 158 ? -17.281 -11.188 -5.527 1 97.69 158 ASN A O 1
ATOM 1203 N N . ASN A 1 159 ? -16.25 -12.148 -3.861 1 95.38 159 ASN A N 1
ATOM 1204 C CA . ASN A 1 159 ? -17 -13.391 -3.994 1 95.38 159 ASN A CA 1
ATOM 1205 C C . ASN A 1 159 ? -17.484 -13.898 -2.641 1 95.38 159 ASN A C 1
ATOM 1207 O O . ASN A 1 159 ? -17.672 -15.102 -2.453 1 95.38 159 ASN A O 1
ATOM 1211 N N . ALA A 1 160 ? -17.781 -13.062 -1.751 1 93.12 160 ALA A N 1
ATOM 1212 C CA . ALA A 1 160 ? -18.031 -13.383 -0.35 1 93.12 160 ALA A CA 1
ATOM 1213 C C . ALA A 1 160 ? -19.375 -14.094 -0.189 1 93.12 160 ALA A C 1
ATOM 1215 O O . ALA A 1 160 ? -19.609 -14.789 0.801 1 93.12 160 ALA A O 1
ATOM 1216 N N . ALA A 1 161 ? -20.203 -13.969 -1.147 1 92.12 161 ALA A N 1
ATOM 1217 C CA . ALA A 1 161 ? -21.547 -14.523 -1.028 1 92.12 161 ALA A CA 1
ATOM 1218 C C . ALA A 1 161 ? -21.562 -15.992 -1.424 1 92.12 161 ALA A C 1
ATOM 1220 O O . ALA A 1 161 ? -22.547 -16.703 -1.175 1 92.12 161 ALA A O 1
ATOM 1221 N N . ASP A 1 162 ? -20.484 -16.469 -2.018 1 90.94 162 ASP A N 1
ATOM 1222 C CA . ASP A 1 162 ? -20.406 -17.859 -2.432 1 90.94 162 ASP A CA 1
ATOM 1223 C C . ASP A 1 162 ? -19.922 -18.75 -1.285 1 90.94 162 ASP A C 1
ATOM 1225 O O . ASP A 1 162 ? -18.828 -19.312 -1.353 1 90.94 162 ASP A O 1
ATOM 1229 N N . SER A 1 163 ? -20.672 -19 -0.29 1 85.56 163 SER A N 1
ATOM 1230 C CA . SER A 1 163 ? -20.328 -19.578 1.004 1 85.56 163 SER A CA 1
ATOM 1231 C C . SER A 1 163 ? -19.812 -21 0.853 1 85.56 163 SER A C 1
ATOM 1233 O O . SER A 1 163 ? -19.078 -21.5 1.713 1 85.56 163 SER A O 1
ATOM 1235 N N . GLY A 1 164 ? -20.125 -21.703 -0.189 1 85.06 164 GLY A N 1
ATOM 1236 C CA . GLY A 1 164 ? -19.719 -23.078 -0.385 1 85.06 164 GLY A CA 1
ATOM 1237 C C . GLY A 1 164 ? -18.406 -23.203 -1.146 1 85.06 164 GLY A C 1
ATOM 1238 O O . GLY A 1 164 ? -17.938 -24.312 -1.413 1 85.06 164 GLY A O 1
ATOM 1239 N N . ASN A 1 165 ? -17.812 -22.109 -1.321 1 89 165 ASN A N 1
ATOM 1240 C CA . ASN A 1 165 ? -16.594 -22.078 -2.129 1 89 165 ASN A CA 1
ATOM 1241 C C . ASN A 1 165 ? -15.406 -22.656 -1.364 1 89 165 ASN A C 1
ATOM 1243 O O . ASN A 1 165 ? -15.227 -22.359 -0.179 1 89 165 ASN A O 1
ATOM 1247 N N . VAL A 1 166 ? -14.57 -23.453 -2.088 1 86.12 166 VAL A N 1
ATOM 1248 C CA . VAL A 1 166 ? -13.406 -24.094 -1.508 1 86.12 166 VAL A CA 1
ATOM 1249 C C . VAL A 1 166 ? -12.453 -23.047 -0.938 1 86.12 166 VAL A C 1
ATOM 1251 O O . VAL A 1 166 ? -11.688 -23.328 -0.012 1 86.12 166 VAL A O 1
ATOM 1254 N N . ARG A 1 167 ? -12.539 -21.906 -1.361 1 91.88 167 ARG A N 1
ATOM 1255 C CA . ARG A 1 167 ? -11.688 -20.797 -0.934 1 91.88 167 ARG A CA 1
ATOM 1256 C C . ARG A 1 167 ? -12.008 -20.375 0.497 1 91.88 167 ARG A C 1
ATOM 1258 O O . ARG A 1 167 ? -11.242 -19.641 1.123 1 91.88 167 ARG A O 1
ATOM 1265 N N . TYR A 1 168 ? -13.094 -20.844 1.041 1 93 168 TYR A N 1
ATOM 1266 C CA . TYR A 1 168 ? -13.492 -20.422 2.377 1 93 168 TYR A CA 1
ATOM 1267 C C . TYR A 1 168 ? -13.281 -21.531 3.391 1 93 168 TYR A C 1
ATOM 1269 O O . TYR A 1 168 ? -13.719 -21.438 4.539 1 93 168 TYR A O 1
ATOM 1277 N N . LYS A 1 169 ? -12.648 -22.562 2.916 1 94.56 169 LYS A N 1
ATOM 1278 C CA . LYS A 1 169 ? -12.312 -23.656 3.826 1 94.56 169 LYS A CA 1
ATOM 1279 C C . LYS A 1 169 ? -10.867 -23.547 4.309 1 94.56 169 LYS A C 1
ATOM 1281 O O . LYS A 1 169 ? -9.938 -23.844 3.561 1 94.56 169 LYS A O 1
ATOM 1286 N N . ARG A 1 170 ? -10.711 -23.25 5.504 1 94.88 170 ARG A N 1
ATOM 1287 C CA . ARG A 1 170 ? -9.391 -22.984 6.051 1 94.88 170 ARG A CA 1
ATOM 1288 C C . ARG A 1 170 ? -8.5 -24.219 5.969 1 94.88 170 ARG A C 1
ATOM 1290 O O . ARG A 1 170 ? -7.344 -24.141 5.547 1 94.88 170 ARG A O 1
ATOM 1297 N N . GLU A 1 171 ? -9.008 -25.328 6.285 1 94.94 171 GLU A N 1
ATOM 1298 C CA . GLU A 1 171 ? -8.25 -26.578 6.309 1 94.94 171 GLU A CA 1
ATOM 1299 C C . GLU A 1 171 ? -7.789 -26.969 4.91 1 94.94 171 GLU A C 1
ATOM 1301 O O . GLU A 1 171 ? -6.855 -27.766 4.754 1 94.94 171 GLU A O 1
ATOM 1306 N N . TRP A 1 172 ? -8.453 -26.453 3.898 1 96.69 172 TRP A N 1
ATOM 1307 C CA . TRP A 1 172 ? -8.117 -26.781 2.514 1 96.69 172 TRP A CA 1
ATOM 1308 C C . TRP A 1 172 ? -7.176 -25.734 1.921 1 96.69 172 TRP A C 1
ATOM 1310 O O . TRP A 1 172 ? -6.871 -25.781 0.727 1 96.69 172 TRP A O 1
ATOM 1320 N N . GLY A 1 173 ? -6.727 -24.844 2.721 1 97 173 GLY A N 1
ATOM 1321 C CA . GLY A 1 173 ? -5.863 -23.781 2.221 1 97 173 GLY A CA 1
ATOM 1322 C C . GLY A 1 173 ? -6.633 -22.625 1.597 1 97 173 GLY A C 1
ATOM 1323 O O . GLY A 1 173 ? -6.188 -22.047 0.607 1 97 173 GLY A O 1
ATOM 1324 N N . GLY A 1 174 ? -7.824 -22.422 2.105 1 96.88 174 GLY A N 1
ATOM 1325 C CA . GLY A 1 174 ? -8.578 -21.25 1.682 1 96.88 174 GLY A CA 1
ATOM 1326 C C . GLY A 1 174 ? -8.047 -19.953 2.258 1 96.88 174 GLY A C 1
ATOM 1327 O O . GLY A 1 174 ? -7.27 -19.969 3.211 1 96.88 174 GLY A O 1
ATOM 1328 N N . GLY A 1 175 ? -8.547 -18.828 1.631 1 98 175 GLY A N 1
ATOM 1329 C CA . GLY A 1 175 ? -8.109 -17.5 2.064 1 98 175 GLY A CA 1
ATOM 1330 C C . GLY A 1 175 ? -7.477 -16.688 0.95 1 98 175 GLY A C 1
ATOM 1331 O O . GLY A 1 175 ? -6.977 -17.25 -0.029 1 98 175 GLY A O 1
ATOM 1332 N N . SER A 1 176 ? -7.441 -15.414 1.176 1 98.56 176 SER A N 1
ATOM 1333 C CA . SER A 1 176 ? -7.02 -14.508 0.113 1 98.56 176 SER A CA 1
ATOM 1334 C C . SER A 1 176 ? -5.504 -14.555 -0.079 1 98.56 176 SER A C 1
ATOM 1336 O O . SER A 1 176 ? -5.012 -14.383 -1.194 1 98.56 176 SER A O 1
ATOM 1338 N N . ILE A 1 177 ? -4.707 -14.781 0.959 1 98.88 177 ILE A N 1
ATOM 1339 C CA . ILE A 1 177 ? -3.256 -14.836 0.835 1 98.88 177 ILE A CA 1
ATOM 1340 C C . ILE A 1 177 ? -2.859 -15.984 -0.085 1 98.88 177 ILE A C 1
ATOM 1342 O O . ILE A 1 177 ? -2.02 -15.82 -0.973 1 98.88 177 ILE A O 1
ATOM 1346 N N . TYR A 1 178 ? -3.514 -17.109 0.075 1 98.69 178 TYR A N 1
ATOM 1347 C CA . TYR A 1 178 ? -3.275 -18.25 -0.813 1 98.69 178 TYR A CA 1
ATOM 1348 C C . TYR A 1 178 ? -3.729 -17.938 -2.232 1 98.69 178 TYR A C 1
ATOM 1350 O O . TYR A 1 178 ? -2.988 -18.156 -3.193 1 98.69 178 TYR A O 1
ATOM 1358 N N . ASP A 1 179 ? -4.902 -17.438 -2.346 1 98.06 179 ASP A N 1
ATOM 1359 C CA . ASP A 1 179 ? -5.586 -17.359 -3.635 1 98.06 179 ASP A CA 1
ATOM 1360 C C . ASP A 1 179 ? -5.012 -16.25 -4.5 1 98.06 179 ASP A C 1
ATOM 1362 O O . ASP A 1 179 ? -4.688 -16.453 -5.668 1 98.06 179 ASP A O 1
ATOM 1366 N N . VAL A 1 180 ? -4.949 -15.047 -3.91 1 98.56 180 VAL A N 1
ATOM 1367 C CA . VAL A 1 180 ? -4.59 -13.93 -4.77 1 98.56 180 VAL A CA 1
ATOM 1368 C C . VAL A 1 180 ? -3.424 -13.156 -4.156 1 98.56 180 VAL A C 1
ATOM 1370 O O . VAL A 1 180 ? -2.73 -12.406 -4.848 1 98.56 180 VAL A O 1
ATOM 1373 N N . GLY A 1 181 ? -3.135 -13.289 -2.867 1 98.81 181 GLY A N 1
ATOM 1374 C CA . GLY A 1 181 ? -1.979 -12.664 -2.244 1 98.81 181 GLY A CA 1
ATOM 1375 C C . GLY A 1 181 ? -0.659 -13.219 -2.75 1 98.81 181 GLY A C 1
ATOM 1376 O O . GLY A 1 181 ? 0.352 -12.508 -2.758 1 98.81 181 GLY A O 1
ATOM 1377 N N . CYS A 1 182 ? -0.665 -14.43 -3.145 1 98.81 182 CYS A N 1
ATOM 1378 C CA . CYS A 1 182 ? 0.54 -15.086 -3.643 1 98.81 182 CYS A CA 1
ATOM 1379 C C . CYS A 1 182 ? 1.051 -14.398 -4.906 1 98.81 182 CYS A C 1
ATOM 1381 O O . CYS A 1 182 ? 2.221 -14.539 -5.266 1 98.81 182 CYS A O 1
ATOM 1383 N N . TYR A 1 183 ? 0.244 -13.562 -5.609 1 98.88 183 TYR A N 1
ATOM 1384 C CA . TYR A 1 183 ? 0.65 -12.906 -6.848 1 98.88 183 TYR A CA 1
ATOM 1385 C C . TYR A 1 183 ? 1.59 -11.742 -6.566 1 98.88 183 TYR A C 1
ATOM 1387 O O . TYR A 1 183 ? 2.729 -11.727 -7.035 1 98.88 183 TYR A O 1
ATOM 1395 N N . PRO A 1 184 ? 1.152 -10.758 -5.738 1 98.88 184 PRO A N 1
ATOM 1396 C CA . PRO A 1 184 ? 2.109 -9.688 -5.434 1 98.88 184 PRO A CA 1
ATOM 1397 C C . PRO A 1 184 ? 3.377 -10.203 -4.758 1 98.88 184 PRO A C 1
ATOM 1399 O O . PRO A 1 184 ? 4.465 -9.672 -4.984 1 98.88 184 PRO A O 1
ATOM 1402 N N . ILE A 1 185 ? 3.252 -11.203 -3.936 1 98.94 185 ILE A N 1
ATOM 1403 C CA . ILE A 1 185 ? 4.398 -11.789 -3.252 1 98.94 185 ILE A CA 1
ATOM 1404 C C . ILE A 1 185 ? 5.379 -12.359 -4.281 1 98.94 185 ILE A C 1
ATOM 1406 O O . ILE A 1 185 ? 6.566 -12.023 -4.262 1 98.94 185 ILE A O 1
ATOM 1410 N N . SER A 1 186 ? 4.84 -13.141 -5.168 1 98.75 186 SER A N 1
ATOM 1411 C CA . SER A 1 186 ? 5.641 -13.742 -6.227 1 98.75 186 SER A CA 1
ATOM 1412 C C . SER A 1 186 ? 6.273 -12.68 -7.113 1 98.75 186 SER A C 1
ATOM 1414 O O . SER A 1 186 ? 7.449 -12.781 -7.473 1 98.75 186 SER A O 1
ATOM 1416 N N . ALA A 1 187 ? 5.551 -11.656 -7.465 1 98.81 187 ALA A N 1
ATOM 1417 C CA . ALA A 1 187 ? 6.031 -10.609 -8.367 1 98.81 187 ALA A CA 1
ATOM 1418 C C . ALA A 1 187 ? 7.18 -9.82 -7.734 1 98.81 187 ALA A C 1
ATOM 1420 O O . ALA A 1 187 ? 8.164 -9.508 -8.398 1 98.81 187 ALA A O 1
ATOM 1421 N N . ALA A 1 188 ? 7.043 -9.531 -6.484 1 98.88 188 ALA A N 1
ATOM 1422 C CA . ALA A 1 188 ? 8.094 -8.781 -5.801 1 98.88 188 ALA A CA 1
ATOM 1423 C C . ALA A 1 188 ? 9.391 -9.578 -5.742 1 98.88 188 ALA A C 1
ATOM 1425 O O . ALA A 1 188 ? 10.469 -9.039 -5.992 1 98.88 188 ALA A O 1
ATOM 1426 N N . ARG A 1 189 ? 9.289 -10.836 -5.379 1 98.75 189 ARG A N 1
ATOM 1427 C CA . ARG A 1 189 ? 10.461 -11.703 -5.355 1 98.75 189 ARG A CA 1
ATOM 1428 C C . ARG A 1 189 ? 11.125 -11.773 -6.73 1 98.75 189 ARG A C 1
ATOM 1430 O O . ARG A 1 189 ? 12.344 -11.703 -6.836 1 98.75 189 ARG A O 1
ATOM 1437 N N . LEU A 1 190 ? 10.297 -11.867 -7.742 1 98.44 190 LEU A N 1
ATOM 1438 C CA . LEU A 1 190 ? 10.781 -11.961 -9.117 1 98.44 190 LEU A CA 1
ATOM 1439 C C . LEU A 1 190 ? 11.516 -10.695 -9.523 1 98.44 190 LEU A C 1
ATOM 1441 O O . LEU A 1 190 ? 12.641 -10.758 -10.039 1 98.44 190 LEU A O 1
ATOM 1445 N N . LEU A 1 191 ? 10.938 -9.578 -9.273 1 98.56 191 LEU A N 1
ATOM 1446 C CA . LEU A 1 191 ? 11.469 -8.305 -9.758 1 98.56 191 LEU A CA 1
ATOM 1447 C C . LEU A 1 191 ? 12.688 -7.879 -8.953 1 98.56 191 LEU A C 1
ATOM 1449 O O . LEU A 1 191 ? 13.609 -7.27 -9.492 1 98.56 191 LEU A O 1
ATOM 1453 N N . LEU A 1 192 ? 12.695 -8.172 -7.656 1 98.31 192 LEU A N 1
ATOM 1454 C CA . LEU A 1 192 ? 13.805 -7.762 -6.801 1 98.31 192 LEU A CA 1
ATOM 1455 C C . LEU A 1 192 ? 14.938 -8.781 -6.848 1 98.31 192 LEU A C 1
ATOM 1457 O O . LEU A 1 192 ? 16.078 -8.469 -6.492 1 98.31 192 LEU A O 1
ATOM 1461 N N . GLY A 1 193 ? 14.648 -10.008 -7.215 1 97.56 193 GLY A N 1
ATOM 1462 C CA . GLY A 1 193 ? 15.664 -11.055 -7.301 1 97.56 193 GLY A CA 1
ATOM 1463 C C . GLY A 1 193 ? 16.219 -11.453 -5.949 1 97.56 193 GLY A C 1
ATOM 1464 O O . GLY A 1 193 ? 17.406 -11.75 -5.828 1 97.56 193 GLY A O 1
ATOM 1465 N N . GLU A 1 194 ? 15.469 -11.312 -4.91 1 97.69 194 GLU A N 1
ATOM 1466 C CA . GLU A 1 194 ? 15.875 -11.719 -3.572 1 97.69 194 GLU A CA 1
ATOM 1467 C C . GLU A 1 194 ? 14.672 -12.133 -2.729 1 97.69 194 GLU A C 1
ATOM 1469 O O . GLU A 1 194 ? 13.523 -11.953 -3.141 1 97.69 194 GLU A O 1
ATOM 1474 N N . GLU A 1 195 ? 14.914 -12.781 -1.604 1 98.75 195 GLU A N 1
ATOM 1475 C CA . GLU A 1 195 ? 13.867 -13.227 -0.688 1 98.75 195 GLU A CA 1
ATOM 1476 C C . GLU A 1 195 ? 13.664 -12.227 0.447 1 98.75 195 GLU A C 1
ATOM 1478 O O . GLU A 1 195 ? 14.633 -11.633 0.933 1 98.75 195 GLU A O 1
ATOM 1483 N N . PRO A 1 196 ? 12.461 -11.977 0.846 1 98.88 196 PRO A N 1
ATOM 1484 C CA . PRO A 1 196 ? 12.242 -11.117 2.008 1 98.88 196 PRO A CA 1
ATOM 1485 C C . PRO A 1 196 ? 12.75 -11.734 3.309 1 98.88 196 PRO A C 1
ATOM 1487 O O . PRO A 1 196 ? 12.875 -12.953 3.404 1 98.88 196 PRO A O 1
ATOM 1490 N N . VAL A 1 197 ? 12.914 -10.875 4.32 1 98.69 197 VAL A N 1
ATOM 1491 C CA . VAL A 1 197 ? 13.516 -11.367 5.559 1 98.69 197 VAL A CA 1
ATOM 1492 C C . VAL A 1 197 ? 12.469 -11.383 6.668 1 98.69 197 VAL A C 1
ATOM 1494 O O . VAL A 1 197 ? 12.672 -12.008 7.715 1 98.69 197 VAL A O 1
ATOM 1497 N N . ALA A 1 198 ? 11.359 -10.695 6.477 1 98.81 198 ALA A N 1
ATOM 1498 C CA . ALA A 1 198 ? 10.289 -10.703 7.469 1 98.81 198 ALA A CA 1
ATOM 1499 C C . ALA A 1 198 ? 8.953 -10.312 6.844 1 98.81 198 ALA A C 1
ATOM 1501 O O . ALA A 1 198 ? 8.922 -9.734 5.754 1 98.81 198 ALA A O 1
ATOM 1502 N N . ALA A 1 199 ? 7.883 -10.703 7.52 1 98.88 199 ALA A N 1
ATOM 1503 C CA . ALA A 1 199 ? 6.52 -10.406 7.086 1 98.88 199 ALA A CA 1
ATOM 1504 C C . ALA A 1 199 ? 5.676 -9.891 8.25 1 98.88 199 ALA A C 1
ATOM 1506 O O . ALA A 1 199 ? 5.785 -10.383 9.367 1 98.88 199 ALA A O 1
ATOM 1507 N N . SER A 1 200 ? 4.895 -8.867 8.031 1 98.88 200 SER A N 1
ATOM 1508 C CA . SER A 1 200 ? 3.84 -8.383 8.914 1 98.88 200 SER A CA 1
ATOM 1509 C C . SER A 1 200 ? 2.518 -8.234 8.172 1 98.88 200 SER A C 1
ATOM 1511 O O . SER A 1 200 ? 2.459 -7.586 7.121 1 98.88 200 SER A O 1
ATOM 1513 N N . VAL A 1 201 ? 1.472 -8.867 8.719 1 98.88 201 VAL A N 1
ATOM 1514 C CA . VAL A 1 201 ? 0.199 -8.883 8 1 98.88 201 VAL A CA 1
ATOM 1515 C C . VAL A 1 201 ? -0.947 -8.641 8.984 1 98.88 201 VAL A C 1
ATOM 1517 O O . VAL A 1 201 ? -0.938 -9.164 10.102 1 98.88 201 VAL A O 1
ATOM 1520 N N . HIS A 1 202 ? -1.869 -7.762 8.625 1 98.88 202 HIS A N 1
ATOM 1521 C CA . HIS A 1 202 ? -3.146 -7.547 9.297 1 98.88 202 HIS A CA 1
ATOM 1522 C C . HIS A 1 202 ? -4.309 -8.016 8.43 1 98.88 202 HIS A C 1
ATOM 1524 O O . HIS A 1 202 ? -4.395 -7.668 7.25 1 98.88 202 HIS A O 1
ATOM 1530 N N . ALA A 1 203 ? -5.203 -8.875 9.008 1 98.81 203 ALA A N 1
ATOM 1531 C CA . ALA A 1 203 ? -6.184 -9.523 8.141 1 98.81 203 ALA A CA 1
ATOM 1532 C C . ALA A 1 203 ? -7.582 -9.461 8.742 1 98.81 203 ALA A C 1
ATOM 1534 O O . ALA A 1 203 ? -7.73 -9.312 9.961 1 98.81 203 ALA A O 1
ATOM 1535 N N . LEU A 1 204 ? -8.562 -9.43 7.91 1 98.62 204 LEU A N 1
ATOM 1536 C CA . LEU A 1 204 ? -9.945 -9.711 8.273 1 98.62 204 LEU A CA 1
ATOM 1537 C C . LEU A 1 204 ? -10.219 -11.211 8.25 1 98.62 204 LEU A C 1
ATOM 1539 O O . LEU A 1 204 ? -10.352 -11.805 7.18 1 98.62 204 LEU A O 1
ATOM 1543 N N . LEU A 1 205 ? -10.258 -11.82 9.406 1 98.06 205 LEU A N 1
ATOM 1544 C CA . LEU A 1 205 ? -10.641 -13.227 9.555 1 98.06 205 LEU A CA 1
ATOM 1545 C C . LEU A 1 205 ? -12.141 -13.359 9.797 1 98.06 205 LEU A C 1
ATOM 1547 O O . LEU A 1 205 ? -12.641 -12.984 10.859 1 98.06 205 LEU A O 1
ATOM 1551 N N . SER A 1 206 ? -12.82 -13.867 8.852 1 96.44 206 SER A N 1
ATOM 1552 C CA . SER A 1 206 ? -14.281 -13.852 8.891 1 96.44 206 SER A CA 1
ATOM 1553 C C . SER A 1 206 ? -14.836 -15.148 9.461 1 96.44 206 SER A C 1
ATOM 1555 O O . SER A 1 206 ? -14.711 -16.203 8.844 1 96.44 206 SER A O 1
ATOM 1557 N N . PRO A 1 207 ? -15.547 -15.086 10.547 1 95.12 207 PRO A N 1
ATOM 1558 C CA . PRO A 1 207 ? -16.172 -16.297 11.086 1 95.12 207 PRO A CA 1
ATOM 1559 C C . PRO A 1 207 ? -17.172 -16.922 10.117 1 95.12 20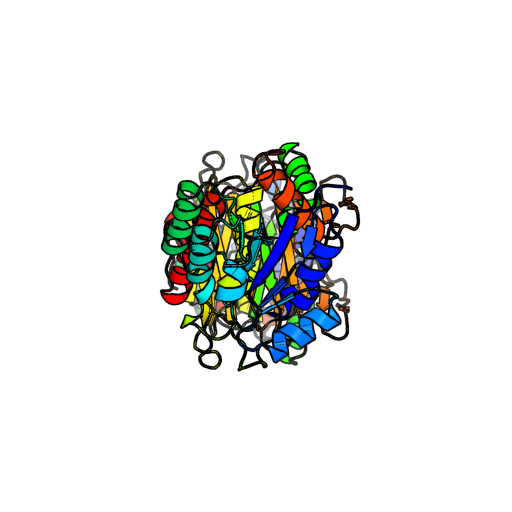7 PRO A C 1
ATOM 1561 O O . PRO A 1 207 ? -17.328 -18.141 10.094 1 95.12 207 PRO A O 1
ATOM 1564 N N . GLU A 1 208 ? -17.75 -16.094 9.266 1 94.06 208 GLU A N 1
ATOM 1565 C CA . GLU A 1 208 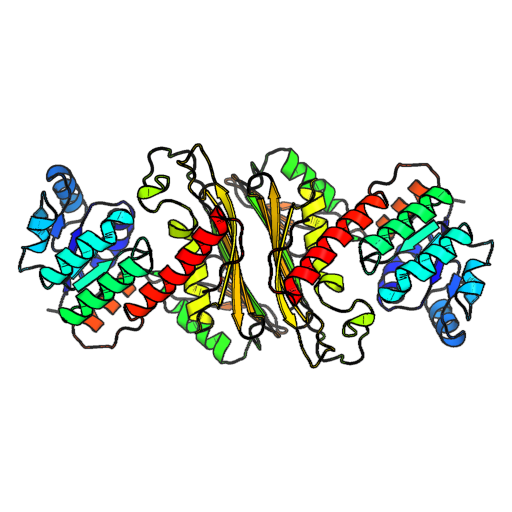? -18.719 -16.578 8.289 1 94.06 208 GLU A CA 1
ATOM 1566 C C . GLU A 1 208 ? -18.047 -17.375 7.184 1 94.06 208 GLU A C 1
ATOM 1568 O O . GLU A 1 208 ? -18.719 -18.094 6.438 1 94.06 208 GLU A O 1
ATOM 1573 N N . HIS A 1 209 ? -16.797 -17.266 7.082 1 96.56 209 HIS A N 1
ATOM 1574 C CA . HIS A 1 209 ? -16.047 -17.938 6.027 1 96.56 209 HIS A CA 1
ATOM 1575 C C . HIS A 1 209 ? -14.961 -18.828 6.609 1 96.56 209 HIS A C 1
ATOM 1577 O O . HIS A 1 209 ? -13.812 -18.797 6.164 1 96.56 209 HIS A O 1
ATOM 1583 N N . ASP A 1 210 ? -15.289 -19.516 7.656 1 96.69 210 ASP A N 1
ATOM 1584 C CA . ASP A 1 210 ? -14.43 -20.5 8.305 1 96.69 210 ASP A CA 1
ATOM 1585 C C . ASP A 1 210 ? -13.141 -19.859 8.812 1 96.69 210 ASP A C 1
ATOM 1587 O O . ASP A 1 210 ? -12.078 -20.484 8.805 1 96.69 210 ASP A O 1
ATOM 1591 N N . ASN A 1 211 ? -13.133 -18.547 9.078 1 96.81 211 ASN A N 1
ATOM 1592 C CA . ASN A 1 211 ? -12.039 -17.766 9.648 1 96.81 211 ASN A CA 1
ATOM 1593 C C . ASN A 1 211 ? -10.828 -17.734 8.719 1 96.81 211 ASN A C 1
ATOM 1595 O O . ASN A 1 211 ? -9.688 -17.688 9.188 1 96.81 211 ASN A O 1
ATOM 1599 N N . VAL A 1 212 ? -11.078 -17.828 7.422 1 97.69 212 VAL A N 1
ATOM 1600 C CA . VAL A 1 212 ? -9.992 -17.547 6.488 1 97.69 212 VAL A CA 1
ATOM 1601 C C . VAL A 1 212 ? -9.781 -16.047 6.371 1 97.69 212 VAL A C 1
ATOM 1603 O O . VAL A 1 212 ? -10.625 -15.258 6.812 1 97.69 212 VAL A O 1
ATOM 1606 N N . ASP A 1 213 ? -8.641 -15.648 5.887 1 98.38 213 ASP A N 1
ATOM 1607 C CA . ASP A 1 213 ? -8.375 -14.234 5.621 1 98.38 213 ASP A CA 1
ATOM 1608 C C . ASP A 1 213 ? -9.156 -13.75 4.402 1 98.38 213 ASP A C 1
ATOM 1610 O O . ASP A 1 213 ? -8.688 -13.875 3.27 1 98.38 213 ASP A O 1
ATOM 1614 N N . MET A 1 214 ? -10.273 -13.102 4.66 1 98.25 214 MET A N 1
ATOM 1615 C CA . MET A 1 214 ? -11.086 -12.57 3.57 1 98.25 214 MET A CA 1
ATOM 1616 C C . MET A 1 214 ? -10.477 -11.289 3.006 1 98.25 214 MET A C 1
ATOM 1618 O O . MET A 1 214 ? -10.781 -10.891 1.883 1 98.25 214 MET A O 1
ATOM 1622 N N . MET A 1 215 ? -9.727 -10.57 3.814 1 98.62 215 MET A N 1
ATOM 1623 C CA . MET A 1 215 ? -8.852 -9.453 3.459 1 98.62 215 MET A CA 1
ATOM 1624 C C . MET A 1 215 ? -7.527 -9.539 4.207 1 98.62 215 MET A C 1
ATOM 1626 O O . MET A 1 215 ? -7.488 -9.977 5.359 1 98.62 215 MET A O 1
ATOM 1630 N N . ALA A 1 216 ? -6.5 -9.109 3.549 1 98.88 216 ALA A N 1
ATOM 1631 C CA . ALA A 1 216 ? -5.203 -8.992 4.211 1 98.88 216 ALA A CA 1
ATOM 1632 C C . ALA A 1 216 ? -4.398 -7.828 3.643 1 98.88 216 ALA A C 1
ATOM 1634 O O . ALA A 1 216 ? -4.453 -7.555 2.441 1 98.88 216 ALA A O 1
ATOM 1635 N N . ALA A 1 217 ? -3.74 -7.082 4.465 1 98.88 217 ALA A N 1
ATOM 1636 C CA . ALA A 1 217 ? -2.738 -6.074 4.121 1 98.88 217 ALA A CA 1
ATOM 1637 C C . ALA A 1 217 ? -1.413 -6.359 4.824 1 98.88 217 ALA A C 1
ATOM 1639 O O . ALA A 1 217 ? -1.391 -6.695 6.012 1 98.88 217 ALA A O 1
ATOM 1640 N N . GLY A 1 218 ? -0.316 -6.285 4.02 1 98.81 218 GLY A N 1
ATOM 1641 C CA . GLY A 1 218 ? 0.941 -6.656 4.648 1 98.81 218 GLY A CA 1
ATOM 1642 C C . GLY A 1 218 ? 2.143 -5.953 4.043 1 98.81 218 GLY A C 1
ATOM 1643 O O . GLY A 1 218 ? 2.02 -5.27 3.025 1 98.81 218 GLY A O 1
ATOM 1644 N N . ILE A 1 219 ? 3.244 -6.117 4.754 1 98.75 219 ILE A N 1
ATOM 1645 C CA . ILE A 1 219 ? 4.555 -5.684 4.281 1 98.75 219 ILE A CA 1
ATOM 1646 C C . ILE A 1 219 ? 5.539 -6.848 4.336 1 98.75 219 ILE A C 1
ATOM 1648 O O . ILE A 1 219 ? 5.527 -7.633 5.285 1 98.75 219 ILE A O 1
ATOM 1652 N N . LEU A 1 220 ? 6.219 -7.012 3.27 1 98.94 220 LEU A N 1
ATOM 1653 C CA . LEU A 1 220 ? 7.398 -7.871 3.232 1 98.94 220 LEU A CA 1
ATOM 1654 C C . LEU A 1 220 ? 8.672 -7.039 3.199 1 98.94 220 LEU A C 1
ATOM 1656 O O . LEU A 1 220 ? 8.773 -6.074 2.436 1 98.94 220 LEU A O 1
ATOM 1660 N N . GLU A 1 221 ? 9.609 -7.395 4.027 1 98.94 221 GLU A N 1
ATOM 1661 C CA . GLU A 1 221 ? 10.844 -6.637 4.184 1 98.94 221 GLU A CA 1
ATOM 1662 C C . GLU A 1 221 ? 11.969 -7.227 3.334 1 98.94 221 GLU A C 1
ATOM 1664 O O . GLU A 1 221 ? 12.336 -8.391 3.508 1 98.94 221 GLU A O 1
ATOM 1669 N N . PHE A 1 222 ? 12.445 -6.477 2.439 1 98.81 222 PHE A N 1
ATOM 1670 C CA . PHE A 1 222 ? 13.609 -6.84 1.637 1 98.81 222 PHE A CA 1
ATOM 1671 C C . PHE A 1 222 ? 14.828 -6.027 2.053 1 98.81 222 PHE A C 1
ATOM 1673 O O . PHE A 1 222 ? 14.781 -5.289 3.037 1 98.81 222 PHE A O 1
ATOM 1680 N N . SER A 1 223 ? 15.953 -6.262 1.375 1 97.5 223 SER A N 1
ATOM 1681 C CA . SER A 1 223 ? 17.188 -5.574 1.735 1 97.5 223 SER A CA 1
ATOM 1682 C C . SER A 1 223 ? 17.109 -4.086 1.414 1 97.5 223 SER A C 1
ATOM 1684 O O . SER A 1 223 ? 16.219 -3.65 0.679 1 97.5 223 SER A O 1
ATOM 1686 N N . ASN A 1 224 ? 17.906 -3.307 2.051 1 95.69 224 ASN A N 1
ATOM 1687 C CA . ASN A 1 224 ? 18.109 -1.888 1.774 1 95.69 224 ASN A CA 1
ATOM 1688 C C . ASN A 1 224 ? 16.828 -1.087 1.991 1 95.69 224 ASN A C 1
ATOM 1690 O O . ASN A 1 224 ? 16.531 -0.156 1.237 1 95.69 224 ASN A O 1
ATOM 1694 N N . GLY A 1 225 ? 16.031 -1.548 2.895 1 97.81 225 GLY A N 1
ATOM 1695 C CA . GLY A 1 225 ? 14.836 -0.808 3.271 1 97.81 225 GLY A CA 1
ATOM 1696 C C . GLY A 1 225 ? 13.719 -0.913 2.25 1 97.81 225 GLY A C 1
ATOM 1697 O O . GLY A 1 225 ? 12.695 -0.234 2.367 1 97.81 225 GLY A O 1
ATOM 1698 N N . VAL A 1 226 ? 13.898 -1.737 1.249 1 98.75 226 VAL A N 1
ATOM 1699 C CA . VAL A 1 226 ? 12.867 -1.942 0.237 1 98.75 226 VAL A CA 1
ATOM 1700 C C . VAL A 1 226 ? 11.781 -2.867 0.784 1 98.75 226 VAL A C 1
ATOM 1702 O O . VAL A 1 226 ? 12.078 -3.859 1.451 1 98.75 226 VAL A O 1
ATOM 1705 N N . ALA A 1 227 ? 10.539 -2.441 0.533 1 98.88 227 ALA A N 1
ATOM 1706 C CA . ALA A 1 227 ? 9.422 -3.27 0.991 1 98.88 227 ALA A CA 1
ATOM 1707 C C . ALA A 1 227 ? 8.453 -3.555 -0.147 1 98.88 227 ALA A C 1
ATOM 1709 O O . ALA A 1 227 ? 8.297 -2.744 -1.063 1 98.88 227 ALA A O 1
ATOM 1710 N N . LEU A 1 228 ? 7.855 -4.703 -0.114 1 98.94 228 LEU A N 1
ATOM 1711 C CA . LEU A 1 228 ? 6.555 -4.898 -0.747 1 98.94 228 LEU A CA 1
ATOM 1712 C C . LEU A 1 228 ? 5.426 -4.547 0.215 1 98.94 228 LEU A C 1
ATOM 1714 O O . LEU A 1 228 ? 5.293 -5.156 1.277 1 98.94 228 LEU A O 1
ATOM 1718 N N . SER A 1 229 ? 4.695 -3.539 -0.052 1 98.88 229 SER A N 1
ATOM 1719 C CA . SER A 1 229 ? 3.369 -3.391 0.543 1 98.88 229 SER A CA 1
ATOM 1720 C C . SER A 1 229 ? 2.291 -3.998 -0.348 1 98.88 229 SER A C 1
ATOM 1722 O O . SER A 1 229 ? 2.297 -3.797 -1.564 1 98.88 229 SER A O 1
ATOM 1724 N N . PHE A 1 230 ? 1.405 -4.797 0.256 1 98.88 230 PHE A N 1
ATOM 1725 C CA . PHE A 1 230 ? 0.389 -5.422 -0.583 1 98.88 230 PHE A CA 1
ATOM 1726 C C . PHE A 1 230 ? -0.929 -5.555 0.171 1 98.88 230 PHE A C 1
ATOM 1728 O O . PHE A 1 230 ? -0.958 -5.469 1.4 1 98.88 230 PHE A O 1
ATOM 1735 N N . ASP A 1 231 ? -1.964 -5.66 -0.58 1 98.81 231 ASP A N 1
ATOM 1736 C CA . ASP A 1 231 ? -3.219 -6.125 0.004 1 98.81 231 ASP A CA 1
ATOM 1737 C C . ASP A 1 231 ? -3.971 -7.035 -0.964 1 98.81 231 ASP A C 1
ATOM 1739 O O . ASP A 1 231 ? -3.826 -6.91 -2.182 1 98.81 231 ASP A O 1
ATOM 1743 N N . CYS A 1 232 ? -4.59 -7.93 -0.439 1 98.88 232 CYS A N 1
ATOM 1744 C CA . CYS A 1 232 ? -5.367 -8.93 -1.165 1 98.88 232 CYS A CA 1
ATOM 1745 C C . CYS A 1 232 ? -6.668 -9.242 -0.436 1 98.88 232 CYS A C 1
ATOM 1747 O O . CYS A 1 232 ? -6.77 -9.039 0.775 1 98.88 232 CYS A O 1
ATOM 1749 N N . GLY A 1 233 ? -7.633 -9.664 -1.275 1 98.69 233 GLY A N 1
ATOM 1750 C CA . GLY A 1 233 ? -8.914 -9.938 -0.636 1 98.69 233 GLY A CA 1
ATOM 1751 C C . GLY A 1 233 ? -9.93 -10.562 -1.575 1 98.69 233 GLY A C 1
ATOM 1752 O O . GLY A 1 233 ? -9.836 -10.398 -2.795 1 98.69 233 GLY A O 1
ATOM 1753 N N . MET A 1 234 ? -10.906 -11.258 -1.008 1 98.5 234 MET A N 1
ATOM 1754 C CA . MET A 1 234 ? -12.008 -11.891 -1.732 1 98.5 234 MET A CA 1
ATOM 1755 C C . MET A 1 234 ? -13.344 -11.273 -1.339 1 98.5 234 MET A C 1
ATOM 1757 O O . MET A 1 234 ? -14.398 -11.844 -1.614 1 98.5 234 MET A O 1
ATOM 1761 N N . TRP A 1 235 ? -13.312 -10.211 -0.6 1 98.25 235 TRP A N 1
ATOM 1762 C CA . TRP A 1 235 ? -14.469 -9.461 -0.116 1 98.25 235 TRP A CA 1
ATOM 1763 C C . TRP A 1 235 ? -14.266 -7.965 -0.31 1 98.25 235 TRP A C 1
ATOM 1765 O O . TRP A 1 235 ? -14.453 -7.18 0.625 1 98.25 235 TRP A O 1
ATOM 1775 N N . ALA A 1 236 ? -13.82 -7.562 -1.526 1 98.62 236 ALA A N 1
ATOM 1776 C CA . ALA A 1 236 ? -13.547 -6.176 -1.897 1 98.62 236 ALA A CA 1
ATOM 1777 C C . ALA A 1 236 ? -13.727 -5.969 -3.398 1 98.62 236 ALA A C 1
ATOM 1779 O O . ALA A 1 236 ? -13.766 -6.934 -4.164 1 98.62 236 ALA A O 1
ATOM 1780 N N . ALA A 1 237 ? -13.836 -4.707 -3.801 1 98.69 237 ALA A N 1
ATOM 1781 C CA . ALA A 1 237 ? -13.906 -4.355 -5.219 1 98.69 237 ALA A CA 1
ATOM 1782 C C . ALA A 1 237 ? -12.688 -4.879 -5.973 1 98.69 237 ALA A C 1
ATOM 1784 O O . ALA A 1 237 ? -11.594 -4.984 -5.41 1 98.69 237 ALA A O 1
ATOM 1785 N N . PHE A 1 238 ? -12.852 -5.141 -7.246 1 98.44 238 PHE A N 1
ATOM 1786 C CA . PHE A 1 238 ? -11.859 -5.824 -8.07 1 98.44 238 PHE A CA 1
ATOM 1787 C C . PHE A 1 238 ? -10.648 -4.934 -8.312 1 98.44 238 PHE A C 1
ATOM 1789 O O . PHE A 1 238 ? -10.797 -3.766 -8.68 1 98.44 238 PHE A O 1
ATOM 1796 N N . ARG A 1 239 ? -9.461 -5.445 -8.062 1 98.31 239 ARG A N 1
ATOM 1797 C CA . ARG A 1 239 ? -8.172 -4.848 -8.398 1 98.31 239 ARG A CA 1
ATOM 1798 C C . ARG A 1 239 ? -7.125 -5.922 -8.672 1 98.31 239 ARG A C 1
ATOM 1800 O O . ARG A 1 239 ? -7.176 -7.008 -8.094 1 98.31 239 ARG A O 1
ATOM 1807 N N . ASN A 1 240 ? -6.184 -5.711 -9.445 1 98.5 240 ASN A N 1
ATOM 1808 C CA . ASN A 1 240 ? -4.98 -6.52 -9.625 1 98.5 240 ASN A CA 1
ATOM 1809 C C . ASN A 1 240 ? -3.814 -5.68 -10.141 1 98.5 240 ASN A C 1
ATOM 1811 O O . ASN A 1 240 ? -3.322 -5.906 -11.25 1 98.5 240 ASN A O 1
ATOM 1815 N N . THR A 1 241 ? -3.291 -4.836 -9.352 1 98.75 241 THR A N 1
ATOM 1816 C CA . THR A 1 241 ? -2.346 -3.803 -9.766 1 98.75 241 THR A CA 1
ATOM 1817 C C . THR A 1 241 ? -0.96 -4.078 -9.188 1 98.75 241 THR A C 1
ATOM 1819 O O . THR A 1 241 ? -0.822 -4.82 -8.211 1 98.75 241 THR A O 1
ATOM 1822 N N . LEU A 1 242 ? 0.041 -3.48 -9.758 1 98.81 242 LEU A N 1
ATOM 1823 C CA . LEU A 1 242 ? 1.42 -3.471 -9.281 1 98.81 242 LEU A CA 1
ATOM 1824 C C . LEU A 1 242 ? 2.109 -2.158 -9.641 1 98.81 242 LEU A C 1
ATOM 1826 O O . LEU A 1 242 ? 1.938 -1.646 -10.75 1 98.81 242 LEU A O 1
ATOM 1830 N N . GLU A 1 243 ? 2.803 -1.626 -8.711 1 98.94 243 GLU A N 1
ATOM 1831 C CA . GLU A 1 243 ? 3.633 -0.442 -8.914 1 98.94 243 GLU A CA 1
ATOM 1832 C C . GLU A 1 243 ? 5.055 -0.672 -8.414 1 98.94 243 GLU A C 1
ATOM 1834 O O . GLU A 1 243 ? 5.254 -1.206 -7.32 1 98.94 243 GLU A O 1
ATOM 1839 N N . VAL A 1 244 ? 5.992 -0.363 -9.219 1 98.94 244 VAL A N 1
ATOM 1840 C CA . VAL A 1 244 ? 7.398 -0.375 -8.836 1 98.94 244 VAL A CA 1
ATOM 1841 C C . VAL A 1 244 ? 7.922 1.056 -8.742 1 98.94 244 VAL A C 1
ATOM 1843 O O . VAL A 1 244 ? 7.957 1.773 -9.75 1 98.94 244 VAL A O 1
ATOM 1846 N N . LEU A 1 245 ? 8.344 1.417 -7.586 1 98.94 245 LEU A N 1
ATOM 1847 C CA . LEU A 1 245 ? 8.781 2.783 -7.32 1 98.94 245 LEU A CA 1
ATOM 1848 C C . LEU A 1 245 ? 10.305 2.873 -7.305 1 98.94 245 LEU A C 1
ATOM 1850 O O . LEU A 1 245 ? 10.961 2.137 -6.57 1 98.94 245 LEU A O 1
ATOM 1854 N N . GLY A 1 246 ? 10.859 3.777 -8.094 1 98.88 246 GLY A N 1
ATOM 1855 C CA . GLY A 1 246 ? 12.281 4.078 -8.07 1 98.88 246 GLY A CA 1
ATOM 1856 C C . GLY A 1 246 ? 12.586 5.512 -7.688 1 98.88 246 GLY A C 1
ATOM 1857 O O . GLY A 1 246 ? 11.672 6.297 -7.434 1 98.88 246 GLY A O 1
ATOM 1858 N N . THR A 1 247 ? 13.859 5.82 -7.605 1 98.56 247 THR A N 1
ATOM 1859 C CA . THR A 1 247 ? 14.312 7.152 -7.223 1 98.56 247 THR A CA 1
ATOM 1860 C C . THR A 1 247 ? 14 8.164 -8.32 1 98.56 247 THR A C 1
ATOM 1862 O O . THR A 1 247 ? 13.852 9.359 -8.047 1 98.56 247 THR A O 1
ATOM 1865 N N . GLN A 1 248 ? 13.852 7.715 -9.562 1 98.31 248 GLN A N 1
ATOM 1866 C CA . GLN A 1 248 ? 13.766 8.641 -10.68 1 98.31 248 GLN A CA 1
ATOM 1867 C C . GLN A 1 248 ? 12.484 8.422 -11.484 1 98.31 248 GLN A C 1
ATOM 1869 O O . GLN A 1 248 ? 12.227 9.133 -12.461 1 98.31 248 GLN A O 1
ATOM 1874 N N . GLY A 1 249 ? 11.789 7.473 -11.109 1 98.81 249 GLY A N 1
ATOM 1875 C CA . GLY A 1 249 ? 10.562 7.141 -11.812 1 98.81 249 GLY A CA 1
ATOM 1876 C C . GLY A 1 249 ? 9.836 5.945 -11.219 1 98.81 249 GLY A C 1
ATOM 1877 O O . GLY A 1 249 ? 10.211 5.449 -10.156 1 98.81 249 GLY A O 1
ATOM 1878 N N . ARG A 1 250 ? 8.766 5.504 -11.875 1 98.81 250 ARG A N 1
ATOM 1879 C CA . ARG A 1 250 ? 8 4.352 -11.414 1 98.81 250 ARG A CA 1
ATOM 1880 C C . ARG A 1 250 ? 7.344 3.619 -12.578 1 98.81 250 ARG A C 1
ATOM 1882 O O . ARG A 1 250 ? 7.152 4.195 -13.648 1 98.81 250 ARG A O 1
ATOM 1889 N N . ILE A 1 251 ? 7.117 2.385 -12.414 1 98.94 251 ILE A N 1
ATOM 1890 C CA . ILE A 1 251 ? 6.367 1.539 -13.336 1 98.94 251 ILE A CA 1
ATOM 1891 C C . ILE A 1 251 ? 5 1.211 -12.742 1 98.94 251 ILE A C 1
ATOM 1893 O O . ILE A 1 251 ? 4.898 0.842 -11.57 1 98.94 251 ILE A O 1
ATOM 1897 N N . GLU A 1 252 ? 3.977 1.429 -13.523 1 98.88 252 GLU A N 1
ATOM 1898 C CA . GLU A 1 252 ? 2.609 1.154 -13.094 1 98.88 252 GLU A CA 1
ATOM 1899 C C . GLU A 1 252 ? 1.958 0.09 -13.969 1 98.88 252 GLU A C 1
ATOM 1901 O O . GLU A 1 252 ? 1.825 0.273 -15.18 1 98.88 252 GLU A O 1
ATOM 1906 N N . LEU A 1 253 ? 1.602 -1.003 -13.367 1 98.75 253 LEU A N 1
ATOM 1907 C CA . LEU A 1 253 ? 0.835 -2.051 -14.031 1 98.75 253 LEU A CA 1
ATOM 1908 C C . LEU A 1 253 ? -0.606 -2.07 -13.531 1 98.75 253 LEU A C 1
ATOM 1910 O O . LEU A 1 253 ? -0.902 -2.676 -12.5 1 98.75 253 LEU A O 1
ATOM 1914 N N . PRO A 1 254 ? -1.525 -1.481 -14.297 1 98 254 PRO A N 1
ATOM 1915 C CA . PRO A 1 254 ? -2.91 -1.374 -13.836 1 98 254 PRO A CA 1
ATOM 1916 C C . PRO A 1 254 ? -3.639 -2.717 -13.836 1 98 254 PRO A C 1
ATOM 1918 O O . PRO A 1 254 ? -4.641 -2.879 -13.133 1 98 254 PRO A O 1
ATOM 1921 N N . SER A 1 255 ? -3.268 -3.617 -14.648 1 97.94 255 SER A N 1
ATOM 1922 C CA . SER A 1 255 ? -3.68 -5.016 -14.695 1 97.94 255 SER A CA 1
ATOM 1923 C C . SER A 1 255 ? -2.475 -5.949 -14.695 1 97.94 255 SER A C 1
ATOM 1925 O O . SER A 1 255 ? -2.104 -6.5 -15.734 1 97.94 255 SER A O 1
ATOM 1927 N N . ALA A 1 256 ? -1.972 -6.145 -13.531 1 98.31 256 ALA A N 1
ATOM 1928 C CA . ALA A 1 256 ? -0.625 -6.684 -13.359 1 98.31 256 ALA A CA 1
ATOM 1929 C C . ALA A 1 256 ? -0.567 -8.156 -13.758 1 98.31 256 ALA A C 1
ATOM 1931 O O . ALA A 1 256 ? 0.427 -8.609 -14.32 1 98.31 256 ALA A O 1
ATOM 1932 N N . PHE A 1 257 ? -1.638 -8.859 -13.5 1 97.81 257 PHE A N 1
ATOM 1933 C CA . PHE A 1 257 ? -1.524 -10.312 -13.609 1 97.81 257 PHE A CA 1
ATOM 1934 C C . PHE A 1 257 ? -2.461 -10.844 -14.688 1 97.81 257 PHE A C 1
ATOM 1936 O O . PHE A 1 257 ? -2.352 -12 -15.102 1 97.81 257 PHE A O 1
ATOM 1943 N N . LEU A 1 258 ? -3.369 -9.969 -15.156 1 94.5 258 LEU A N 1
ATOM 1944 C CA . LEU A 1 258 ? -4.375 -10.398 -16.125 1 94.5 258 LEU A CA 1
ATOM 1945 C C . LEU A 1 258 ? -4.227 -9.633 -17.438 1 94.5 258 LEU A C 1
ATOM 1947 O O . LEU A 1 258 ? -4.793 -10.023 -18.453 1 94.5 258 LEU A O 1
ATOM 1951 N N . GLY A 1 259 ? -3.48 -8.5 -17.422 1 92.75 259 GLY A N 1
ATOM 1952 C CA . GLY A 1 259 ? -3.174 -7.699 -18.594 1 92.75 259 GLY A CA 1
ATOM 1953 C C . GLY A 1 259 ? -1.686 -7.598 -18.875 1 92.75 259 GLY A C 1
ATOM 1954 O O . GLY A 1 259 ? -0.876 -8.242 -18.203 1 92.75 259 GLY A O 1
ATOM 1955 N N . SER A 1 260 ? -1.411 -6.777 -19.953 1 93.31 260 SER A N 1
ATOM 1956 C CA . SER A 1 260 ? -0.002 -6.805 -20.328 1 93.31 260 SER A CA 1
ATOM 1957 C C . SER A 1 260 ? 0.547 -5.395 -20.516 1 93.31 260 SER A C 1
ATOM 1959 O O . SER A 1 260 ? 1.752 -5.168 -20.391 1 93.31 260 SER A O 1
ATOM 1961 N N . ASN A 1 261 ? -0.332 -4.457 -20.875 1 97.75 261 ASN A N 1
ATOM 1962 C CA . ASN A 1 261 ? 0.162 -3.094 -21.047 1 97.75 261 ASN A CA 1
ATOM 1963 C C . ASN A 1 261 ? 0.453 -2.434 -19.703 1 97.75 261 ASN A C 1
ATOM 1965 O O . ASN A 1 261 ? -0.21 -2.729 -18.703 1 97.75 261 ASN A O 1
ATOM 1969 N N . PHE A 1 262 ? 1.431 -1.587 -19.672 1 98.62 262 PHE A N 1
ATOM 1970 C CA . PHE A 1 262 ? 1.768 -0.873 -18.438 1 98.62 262 PHE A CA 1
ATOM 1971 C C . PHE A 1 262 ? 2.35 0.5 -18.75 1 98.62 262 PHE A C 1
ATOM 1973 O O . PHE A 1 262 ? 2.457 0.881 -19.922 1 98.62 262 PHE A O 1
ATOM 1980 N N . PHE A 1 263 ? 2.619 1.261 -17.734 1 98.88 263 PHE A N 1
ATOM 1981 C CA . PHE A 1 263 ? 3.084 2.635 -17.875 1 98.88 263 PHE A CA 1
ATOM 1982 C C . PHE A 1 263 ? 4.43 2.828 -17.188 1 98.88 263 PHE A C 1
ATOM 1984 O O . PHE A 1 263 ? 4.691 2.229 -16.141 1 98.88 263 PHE A O 1
ATOM 1991 N N . VAL A 1 264 ? 5.246 3.666 -17.781 1 98.88 264 VAL A N 1
ATOM 1992 C CA . VAL A 1 264 ? 6.488 4.129 -17.172 1 98.88 264 VAL A CA 1
ATOM 1993 C C . VAL A 1 264 ? 6.441 5.645 -16.984 1 98.88 264 VAL A C 1
ATOM 1995 O O . VAL A 1 264 ? 6.223 6.387 -17.938 1 98.88 264 VAL A O 1
ATOM 1998 N N . HIS A 1 265 ? 6.559 6.043 -15.75 1 98.75 265 HIS A N 1
ATOM 1999 C CA . HIS A 1 265 ? 6.566 7.457 -15.391 1 98.75 265 HIS A CA 1
ATOM 2000 C C . HIS A 1 265 ? 7.969 7.918 -15 1 98.75 265 HIS A C 1
ATOM 2002 O O . HIS A 1 265 ? 8.578 7.359 -14.078 1 98.75 265 HIS A O 1
ATOM 2008 N N . THR A 1 266 ? 8.461 8.945 -15.625 1 97.94 266 THR A N 1
ATOM 2009 C CA . THR A 1 266 ? 9.742 9.562 -15.297 1 97.94 266 THR A CA 1
ATOM 2010 C C . THR A 1 266 ? 9.633 11.086 -15.344 1 97.94 266 THR A C 1
ATOM 2012 O O . THR A 1 266 ? 8.547 11.633 -15.562 1 97.94 266 THR A O 1
ATOM 2015 N N . GLY A 1 267 ? 10.75 11.734 -15.031 1 95.5 267 GLY A N 1
ATOM 2016 C CA . GLY A 1 267 ? 10.781 13.18 -15.148 1 95.5 267 GLY A CA 1
ATOM 2017 C C . GLY A 1 267 ? 10.453 13.672 -16.547 1 95.5 267 GLY A C 1
ATOM 2018 O O . GLY A 1 267 ? 10.102 14.836 -16.734 1 95.5 267 GLY A O 1
ATOM 2019 N N . GLU A 1 268 ? 10.5 12.797 -17.469 1 95.62 268 GLU A N 1
ATOM 2020 C CA . GLU A 1 268 ? 10.273 13.156 -18.875 1 95.62 268 GLU A CA 1
ATOM 2021 C C . GLU A 1 268 ? 8.812 12.953 -19.266 1 95.62 268 GLU A C 1
ATOM 2023 O O . GLU A 1 268 ? 8.414 13.289 -20.375 1 95.62 268 GLU A O 1
ATOM 2028 N N . GLY A 1 269 ? 8.109 12.461 -18.406 1 96.94 269 GLY A N 1
ATOM 2029 C CA . GLY A 1 269 ? 6.707 12.211 -18.688 1 96.94 269 GLY A CA 1
ATOM 2030 C C . GLY A 1 269 ? 6.324 10.742 -18.562 1 96.94 269 GLY A C 1
ATOM 2031 O O . GLY A 1 269 ? 7.039 9.969 -17.938 1 96.94 269 GLY A O 1
ATOM 2032 N N . THR A 1 270 ? 5.105 10.414 -19.062 1 98.12 270 THR A N 1
ATOM 2033 C CA . THR A 1 270 ? 4.57 9.062 -18.984 1 98.12 270 THR A CA 1
ATOM 2034 C C . THR A 1 270 ? 4.574 8.406 -20.359 1 98.12 270 THR A C 1
ATOM 2036 O O . THR A 1 270 ? 4.133 9.008 -21.344 1 98.12 270 THR A O 1
ATOM 2039 N N . ARG A 1 271 ? 5.152 7.227 -20.375 1 97.75 271 ARG A N 1
ATOM 2040 C CA . ARG A 1 271 ? 5.113 6.453 -21.625 1 97.75 271 ARG A CA 1
ATOM 2041 C C . ARG A 1 271 ? 4.324 5.16 -21.438 1 97.75 271 ARG A C 1
ATOM 2043 O O . ARG A 1 271 ? 4.414 4.52 -20.391 1 97.75 271 ARG A O 1
ATOM 2050 N N . VAL A 1 272 ? 3.578 4.789 -22.531 1 98.12 272 VAL A N 1
ATOM 2051 C CA . VAL A 1 272 ? 2.863 3.516 -22.531 1 98.12 272 VAL A CA 1
ATOM 2052 C C . VAL A 1 272 ? 3.762 2.422 -23.109 1 98.12 272 VAL A C 1
ATOM 2054 O O . VAL A 1 272 ? 4.352 2.594 -24.172 1 98.12 272 VAL A O 1
ATOM 2057 N N . GLU A 1 273 ? 3.893 1.381 -22.359 1 98.31 273 GLU A N 1
ATOM 2058 C CA . GLU A 1 273 ? 4.527 0.164 -22.844 1 98.31 273 GLU A CA 1
ATOM 2059 C C . GLU A 1 273 ? 3.494 -0.831 -23.359 1 98.31 273 GLU A C 1
ATOM 2061 O O . GLU A 1 273 ? 2.949 -1.623 -22.594 1 98.31 273 GLU A O 1
ATOM 2066 N N . GLU A 1 274 ? 3.307 -0.822 -24.688 1 97.75 274 GLU A N 1
ATOM 2067 C CA . GLU A 1 274 ? 2.369 -1.749 -25.312 1 97.75 274 GLU A CA 1
ATOM 2068 C C . GLU A 1 274 ? 2.99 -3.133 -25.484 1 97.75 274 GLU A C 1
ATOM 2070 O O . GLU A 1 274 ? 4.105 -3.26 -25.984 1 97.75 274 GLU A O 1
ATOM 2075 N N . GLN A 1 275 ? 2.203 -4.066 -25.047 1 96.88 275 GLN A N 1
ATOM 2076 C CA . GLN A 1 275 ? 2.658 -5.449 -25.156 1 96.88 275 GLN A CA 1
ATOM 2077 C C . GLN A 1 275 ? 1.774 -6.254 -26.109 1 96.88 275 GLN A C 1
ATOM 2079 O O . GLN A 1 275 ? 0.605 -5.918 -26.297 1 96.88 275 GLN A O 1
ATOM 2084 N N . PRO A 1 276 ? 2.33 -7.301 -26.719 1 95.81 276 PRO A N 1
ATOM 2085 C CA . PRO A 1 276 ? 1.495 -8.148 -27.578 1 95.81 276 PRO A CA 1
ATOM 2086 C C . PRO A 1 276 ? 0.39 -8.859 -26.797 1 95.81 276 PRO A C 1
ATOM 2088 O O . PRO A 1 276 ? 0.578 -9.219 -25.625 1 95.81 276 PRO A O 1
ATOM 2091 N N . THR A 1 277 ? -0.679 -9 -27.484 1 94.62 277 THR A N 1
ATOM 2092 C CA . THR A 1 277 ? -1.747 -9.812 -26.906 1 94.62 277 THR A CA 1
ATOM 2093 C C . THR A 1 277 ? -1.438 -11.297 -27.062 1 94.62 277 THR A C 1
ATOM 2095 O O . THR A 1 277 ? -1.502 -11.844 -28.156 1 94.62 277 THR A O 1
ATOM 2098 N N . LEU A 1 278 ? -1.046 -11.891 -26 1 96.94 278 LEU A N 1
ATOM 2099 C CA . LEU A 1 278 ? -0.686 -13.305 -25.984 1 96.94 278 LEU A CA 1
ATOM 2100 C C . LEU A 1 278 ? -1.462 -14.055 -24.906 1 96.94 278 LEU A C 1
ATOM 2102 O O . LEU A 1 278 ? -1.83 -13.477 -23.875 1 96.94 278 LEU A O 1
ATOM 2106 N N . ASN A 1 279 ? -1.71 -15.289 -25.172 1 97.62 279 ASN A N 1
ATOM 2107 C CA . ASN A 1 279 ? -2.328 -16.156 -24.172 1 97.62 279 ASN A CA 1
ATOM 2108 C C . ASN A 1 279 ? -1.295 -16.703 -23.203 1 97.62 279 ASN A C 1
ATOM 2110 O O . ASN A 1 279 ? -0.517 -17.594 -23.547 1 97.62 279 ASN A O 1
ATOM 2114 N N . GLN A 1 280 ? -1.347 -16.281 -21.984 1 97.62 280 GLN A N 1
ATOM 2115 C CA . GLN A 1 280 ? -0.329 -16.625 -21 1 97.62 280 GLN A CA 1
ATOM 2116 C C . GLN A 1 280 ? -0.373 -18.109 -20.641 1 97.62 280 GLN A C 1
ATOM 2118 O O . GLN A 1 280 ? 0.651 -18.703 -20.297 1 97.62 280 GLN A O 1
ATOM 2123 N N . TYR A 1 281 ? -1.498 -18.719 -20.75 1 98.44 281 TYR A N 1
ATOM 2124 C CA . TYR A 1 281 ? -1.617 -20.156 -20.5 1 98.44 281 TYR A CA 1
ATOM 2125 C C . TYR A 1 281 ? -0.964 -20.969 -21.609 1 98.44 281 TYR A C 1
ATOM 2127 O O . TYR A 1 281 ? -0.347 -22 -21.344 1 98.44 281 TYR A O 1
ATOM 2135 N N . SER A 1 282 ? -1.119 -20.5 -22.812 1 98.56 282 SER A N 1
ATOM 2136 C CA . SER A 1 282 ? -0.425 -21.125 -23.922 1 98.56 282 SER A CA 1
ATOM 2137 C C . SER A 1 282 ? 1.088 -21 -23.781 1 98.56 282 SER A C 1
ATOM 2139 O O . SER A 1 282 ? 1.822 -21.969 -24 1 98.56 282 SER A O 1
ATOM 2141 N N . LEU A 1 283 ? 1.487 -19.812 -23.406 1 98.19 283 LEU A N 1
ATOM 2142 C CA . LEU A 1 283 ? 2.914 -19.578 -23.219 1 98.19 283 LEU A CA 1
ATOM 2143 C C . LEU A 1 283 ? 3.48 -20.469 -22.125 1 98.19 283 LEU A C 1
ATOM 2145 O O . LEU A 1 283 ? 4.582 -21.016 -22.266 1 98.19 283 LEU A O 1
ATOM 2149 N N . GLN A 1 284 ? 2.76 -20.609 -21.047 1 98.44 284 GLN A N 1
ATOM 2150 C CA . GLN A 1 284 ? 3.145 -21.484 -19.953 1 98.44 284 GLN A CA 1
ATOM 2151 C C . GLN A 1 284 ? 3.285 -22.922 -20.406 1 98.44 284 GLN A C 1
ATOM 2153 O O . GLN A 1 284 ? 4.27 -23.594 -20.078 1 98.44 284 GLN A O 1
ATOM 2158 N N . ALA A 1 285 ? 2.326 -23.406 -21.203 1 98.56 285 ALA A N 1
ATOM 2159 C CA . ALA A 1 285 ? 2.365 -24.781 -21.734 1 98.56 285 ALA A CA 1
ATOM 2160 C C . ALA A 1 285 ? 3.566 -24.969 -22.656 1 98.56 285 ALA A C 1
ATOM 2162 O O . ALA A 1 285 ? 4.258 -25.984 -22.578 1 98.56 285 ALA A O 1
ATOM 2163 N N . ASP A 1 286 ? 3.809 -24.016 -23.516 1 98.5 286 ASP A N 1
ATOM 2164 C CA . ASP A 1 286 ? 4.938 -24.094 -24.438 1 98.5 286 ASP A CA 1
ATOM 2165 C C . ASP A 1 286 ? 6.266 -24.125 -23.688 1 98.5 286 ASP A C 1
ATOM 2167 O O . ASP A 1 286 ? 7.148 -24.922 -24 1 98.5 286 ASP A O 1
ATOM 2171 N N . ASP A 1 287 ? 6.363 -23.219 -22.734 1 98.25 287 ASP A N 1
ATOM 2172 C CA . ASP A 1 287 ? 7.578 -23.188 -21.922 1 98.25 287 ASP A CA 1
ATOM 2173 C C . ASP A 1 287 ? 7.797 -24.516 -21.203 1 98.25 287 ASP A C 1
ATOM 2175 O O . ASP A 1 287 ? 8.898 -25.062 -21.234 1 98.25 287 ASP A O 1
ATOM 2179 N N . PHE A 1 288 ? 6.766 -25.016 -20.594 1 98.5 288 PHE A N 1
ATOM 2180 C CA . PHE A 1 288 ? 6.816 -26.281 -19.875 1 98.5 288 PHE A CA 1
ATOM 2181 C C . PHE A 1 288 ? 7.312 -27.406 -20.781 1 98.5 288 PHE A C 1
ATOM 2183 O O . PHE A 1 288 ? 8.219 -28.156 -20.406 1 98.5 288 PHE A O 1
ATOM 2190 N N . ALA A 1 289 ? 6.77 -27.562 -21.938 1 98.62 289 ALA A N 1
ATOM 2191 C CA . ALA A 1 289 ? 7.105 -28.625 -22.875 1 98.62 289 ALA A CA 1
ATOM 2192 C C . ALA A 1 289 ? 8.57 -28.531 -23.297 1 98.62 289 ALA A C 1
ATOM 2194 O O . ALA A 1 289 ? 9.258 -29.547 -23.391 1 98.62 289 ALA A O 1
ATOM 2195 N N . ARG A 1 290 ? 9.008 -27.359 -23.547 1 98.19 290 ARG A N 1
ATOM 2196 C CA . ARG A 1 290 ? 10.391 -27.188 -23.984 1 98.19 290 ARG A CA 1
ATOM 2197 C C . ARG A 1 290 ? 11.375 -27.578 -22.891 1 98.19 290 ARG A C 1
ATOM 2199 O O . ARG A 1 290 ? 12.453 -28.094 -23.172 1 98.19 290 ARG A O 1
ATOM 2206 N N . VAL A 1 291 ? 11.031 -27.312 -21.641 1 98.31 291 VAL A N 1
ATOM 2207 C CA . VAL A 1 291 ? 11.852 -27.75 -20.516 1 98.31 291 VAL A CA 1
ATOM 2208 C C . VAL A 1 291 ? 11.844 -29.281 -20.438 1 98.31 291 VAL A C 1
ATOM 2210 O O . VAL A 1 291 ? 12.898 -29.906 -20.297 1 98.31 291 VAL A O 1
ATOM 2213 N N . VAL A 1 292 ? 10.672 -29.859 -20.578 1 98.31 292 VAL A N 1
ATOM 2214 C CA . VAL A 1 292 ? 10.508 -31.312 -20.516 1 98.31 292 VAL A CA 1
ATOM 2215 C C . VAL A 1 292 ? 11.359 -31.984 -21.594 1 98.31 292 VAL A C 1
ATOM 2217 O O . VAL A 1 292 ? 11.977 -33.031 -21.344 1 98.31 292 VAL A O 1
ATOM 2220 N N . TRP A 1 293 ? 11.445 -31.391 -22.734 1 98.06 293 TRP A N 1
ATOM 2221 C CA . TRP A 1 293 ? 12.156 -31.969 -23.875 1 98.06 293 TRP A CA 1
ATOM 2222 C C . TRP A 1 293 ? 13.641 -31.641 -23.812 1 98.06 293 TRP A C 1
ATOM 2224 O O . TRP A 1 293 ? 14.406 -32.031 -24.703 1 98.06 293 TRP A O 1
ATOM 2234 N N . GLY A 1 294 ? 14.062 -30.875 -22.875 1 97.25 294 GLY A N 1
ATOM 2235 C CA . GLY A 1 294 ? 15.469 -30.531 -22.719 1 97.25 294 GLY A CA 1
ATOM 2236 C C . GLY A 1 294 ? 15.922 -29.422 -23.641 1 97.25 294 GLY A C 1
ATOM 2237 O O . GLY A 1 294 ? 17.125 -29.203 -23.812 1 97.25 294 GLY A O 1
ATOM 2238 N N . GLU A 1 295 ? 14.984 -28.719 -24.172 1 97.19 295 GLU A N 1
ATOM 2239 C CA . GLU A 1 295 ? 15.32 -27.656 -25.125 1 97.19 295 GLU A CA 1
ATOM 2240 C C . GLU A 1 295 ? 15.727 -26.375 -24.391 1 97.19 295 GLU A C 1
ATOM 2242 O O . GLU A 1 295 ? 16.422 -25.531 -24.969 1 97.19 295 GLU A O 1
ATOM 2247 N N . LYS A 1 296 ? 15.258 -26.234 -23.234 1 95.5 296 LYS A N 1
ATOM 2248 C CA . LYS A 1 296 ? 15.648 -25.094 -22.422 1 95.5 296 LYS A CA 1
ATOM 2249 C C . LYS A 1 296 ? 15.656 -25.469 -20.938 1 95.5 296 LYS A C 1
ATOM 2251 O O . LYS A 1 296 ? 15.039 -26.453 -20.531 1 95.5 296 LYS A O 1
ATOM 2256 N N . GLN A 1 297 ? 16.406 -24.672 -20.203 1 96.38 297 GLN A N 1
ATOM 2257 C CA . GLN A 1 297 ? 16.391 -24.812 -18.75 1 96.38 297 GLN A CA 1
ATOM 2258 C C . GLN A 1 297 ? 15.156 -24.156 -18.141 1 96.38 297 GLN A C 1
ATOM 2260 O O . GLN A 1 297 ? 14.688 -23.125 -18.641 1 96.38 297 GLN A O 1
ATOM 2265 N N . ALA A 1 298 ? 14.688 -24.766 -17.078 1 96.62 298 ALA A N 1
ATOM 2266 C CA . ALA A 1 298 ? 13.547 -24.172 -16.391 1 96.62 298 ALA A CA 1
ATOM 2267 C C . ALA A 1 298 ? 13.891 -22.797 -15.844 1 96.62 298 ALA A C 1
ATOM 2269 O O . ALA A 1 298 ? 14.883 -22.625 -15.141 1 96.62 298 ALA A O 1
ATOM 2270 N N . ARG A 1 299 ? 13.039 -21.828 -16.141 1 92.88 299 ARG A N 1
ATOM 2271 C CA . ARG A 1 299 ? 13.227 -20.469 -15.617 1 92.88 299 ARG A CA 1
ATOM 2272 C C . ARG A 1 299 ? 13 -20.438 -14.109 1 92.88 299 ARG A C 1
ATOM 2274 O O . ARG A 1 299 ? 13.656 -19.672 -13.398 1 92.88 299 ARG A O 1
ATOM 2281 N N . PHE A 1 300 ? 12.086 -21.234 -13.664 1 94.94 300 PHE A N 1
ATOM 2282 C CA . PHE A 1 300 ? 11.727 -21.312 -12.258 1 94.94 300 PHE A CA 1
ATOM 2283 C C . PHE A 1 300 ? 11.836 -22.75 -11.75 1 94.94 300 PHE A C 1
ATOM 2285 O O . PHE A 1 300 ? 10.977 -23.594 -12.039 1 94.94 300 PHE A O 1
ATOM 2292 N N . ALA A 1 301 ? 12.852 -22.984 -10.961 1 95.81 301 ALA A N 1
ATOM 2293 C CA . ALA A 1 301 ? 13.047 -24.312 -10.359 1 95.81 301 ALA A CA 1
ATOM 2294 C C . ALA A 1 301 ? 12.023 -24.562 -9.258 1 95.81 301 ALA A C 1
ATOM 2296 O O . ALA A 1 301 ? 11.453 -23.625 -8.703 1 95.81 301 ALA A O 1
ATOM 2297 N N . PRO A 1 302 ? 11.758 -25.844 -8.969 1 97.62 302 PRO A N 1
ATOM 2298 C CA . PRO A 1 302 ? 10.82 -26.156 -7.887 1 97.62 302 PRO A CA 1
ATOM 2299 C C . PRO A 1 302 ? 11.156 -25.438 -6.582 1 97.62 302 PRO A C 1
ATOM 2301 O O . PRO A 1 302 ? 10.266 -25.125 -5.789 1 97.62 302 PRO A O 1
ATOM 2304 N N . GLU A 1 303 ? 12.43 -25.078 -6.426 1 97.94 303 GLU A N 1
ATOM 2305 C CA . GLU A 1 303 ? 12.875 -24.375 -5.223 1 97.94 303 GLU A CA 1
ATOM 2306 C C . GLU A 1 303 ? 12.258 -22.984 -5.141 1 97.94 303 GLU A C 1
ATOM 2308 O O . GLU A 1 303 ? 12.094 -22.438 -4.047 1 97.94 303 GLU A O 1
ATOM 2313 N N . ASP A 1 304 ? 11.984 -22.406 -6.254 1 98.31 304 ASP A N 1
ATOM 2314 C CA . ASP A 1 304 ? 11.289 -21.109 -6.254 1 98.31 304 ASP A CA 1
ATOM 2315 C C . ASP A 1 304 ? 9.922 -21.234 -5.598 1 98.31 304 ASP A C 1
ATOM 2317 O O . ASP A 1 304 ? 9.5 -20.328 -4.867 1 98.31 304 ASP A O 1
ATOM 2321 N N . ALA A 1 305 ? 9.227 -22.312 -5.891 1 98.75 305 ALA A N 1
ATOM 2322 C CA . ALA A 1 305 ? 7.918 -22.547 -5.285 1 98.75 305 ALA A CA 1
ATOM 2323 C C . ALA A 1 305 ? 8.039 -22.766 -3.777 1 98.75 305 ALA A C 1
ATOM 2325 O O . ALA A 1 305 ? 7.191 -22.312 -3.01 1 98.75 305 ALA A O 1
ATOM 2326 N N . VAL A 1 306 ? 9.078 -23.469 -3.373 1 98.88 306 VAL A N 1
ATOM 2327 C CA . VAL A 1 306 ? 9.328 -23.688 -1.951 1 98.88 306 VAL A CA 1
ATOM 2328 C C . VAL A 1 306 ? 9.539 -22.328 -1.261 1 98.88 306 VAL A C 1
ATOM 2330 O O . VAL A 1 306 ? 8.945 -22.062 -0.21 1 98.88 306 VAL A O 1
ATOM 2333 N N . ALA A 1 307 ? 10.375 -21.5 -1.874 1 98.81 307 ALA A N 1
ATOM 2334 C CA . ALA A 1 307 ? 10.641 -20.172 -1.327 1 98.81 307 ALA A CA 1
ATOM 2335 C C . ALA A 1 307 ? 9.367 -19.328 -1.253 1 98.81 307 ALA A C 1
ATOM 2337 O O . ALA A 1 307 ? 9.141 -18.625 -0.276 1 98.81 307 ALA A O 1
ATOM 2338 N N . ASN A 1 308 ? 8.578 -19.422 -2.27 1 98.75 308 ASN A N 1
ATOM 2339 C CA . ASN A 1 308 ? 7.305 -18.703 -2.275 1 98.75 308 ASN A CA 1
ATOM 2340 C C . ASN A 1 308 ? 6.41 -19.141 -1.122 1 98.75 308 ASN A C 1
ATOM 2342 O O . ASN A 1 308 ? 5.801 -18.312 -0.449 1 98.75 308 ASN A O 1
ATOM 2346 N N . MET A 1 309 ? 6.32 -20.438 -0.906 1 98.88 309 MET A N 1
ATOM 2347 C CA . MET A 1 309 ? 5.488 -20.969 0.177 1 98.88 309 MET A CA 1
ATOM 2348 C C . MET A 1 309 ? 6.031 -20.531 1.534 1 98.88 309 MET A C 1
ATOM 2350 O O . MET A 1 309 ? 5.258 -20.281 2.465 1 98.88 309 MET A O 1
ATOM 2354 N N . LYS A 1 310 ? 7.387 -20.438 1.663 1 98.88 310 LYS A N 1
ATOM 2355 C CA . LYS A 1 310 ? 7.965 -19.938 2.908 1 98.88 310 LYS A CA 1
ATOM 2356 C C . LYS A 1 310 ? 7.445 -18.547 3.229 1 98.88 310 LYS A C 1
ATOM 2358 O O . LYS A 1 310 ? 7.133 -18.234 4.383 1 98.88 310 LYS A O 1
ATOM 2363 N N . VAL A 1 311 ? 7.367 -17.688 2.275 1 98.94 311 VAL A N 1
ATOM 2364 C CA . VAL A 1 311 ? 6.883 -16.328 2.457 1 98.94 311 VAL A CA 1
ATOM 2365 C C . VAL A 1 311 ? 5.391 -16.344 2.791 1 98.94 311 VAL A C 1
ATOM 2367 O O . VAL A 1 311 ? 4.941 -15.648 3.705 1 98.94 311 VAL A O 1
ATOM 2370 N N . ILE A 1 312 ? 4.625 -17.141 2.043 1 98.94 312 ILE A N 1
ATOM 2371 C CA . ILE A 1 312 ? 3.191 -17.266 2.289 1 98.94 312 ILE A CA 1
ATOM 2372 C C . ILE A 1 312 ? 2.951 -17.766 3.713 1 98.94 312 ILE A C 1
ATOM 2374 O O . ILE A 1 312 ? 2.092 -17.234 4.426 1 98.94 312 ILE A O 1
ATOM 2378 N N . ASP A 1 313 ? 3.758 -18.797 4.145 1 98.88 313 ASP A N 1
ATOM 2379 C CA . ASP A 1 313 ? 3.672 -19.312 5.512 1 98.88 313 ASP A CA 1
ATOM 2380 C C . ASP A 1 313 ? 3.855 -18.172 6.523 1 98.88 313 ASP A C 1
ATOM 2382 O O . ASP A 1 313 ? 3.096 -18.078 7.492 1 98.88 313 ASP A O 1
ATOM 2386 N N . ALA A 1 314 ? 4.852 -17.391 6.285 1 98.94 314 ALA A N 1
ATOM 2387 C CA . ALA A 1 314 ? 5.148 -16.281 7.195 1 98.94 314 ALA A CA 1
ATOM 2388 C C . ALA A 1 314 ? 4.004 -15.281 7.234 1 98.94 314 ALA A C 1
ATOM 2390 O O . ALA A 1 314 ? 3.648 -14.773 8.297 1 98.94 314 ALA A O 1
ATOM 2391 N N . CYS A 1 315 ? 3.451 -14.969 6.125 1 98.94 315 CYS A N 1
ATOM 2392 C CA . CYS A 1 315 ? 2.332 -14.031 6.055 1 98.94 315 CYS A CA 1
ATOM 2393 C C . CYS A 1 315 ? 1.132 -14.562 6.832 1 98.94 315 CYS A C 1
ATOM 2395 O O . CYS A 1 315 ? 0.494 -13.82 7.578 1 98.94 315 CYS A O 1
ATOM 2397 N N . LEU A 1 316 ? 0.821 -15.844 6.598 1 98.88 316 LEU A N 1
ATOM 2398 C CA . LEU A 1 316 ? -0.306 -16.453 7.297 1 98.88 316 LEU A CA 1
ATOM 2399 C C . LEU A 1 316 ? -0.072 -16.453 8.805 1 98.88 316 LEU A C 1
ATOM 2401 O O . LEU A 1 316 ? -0.964 -16.094 9.578 1 98.88 316 LEU A O 1
ATOM 2405 N N . GLU A 1 317 ? 1.125 -16.906 9.172 1 98.81 317 GLU A N 1
ATOM 2406 C CA . GLU A 1 317 ? 1.448 -16.891 10.594 1 98.81 317 GLU A CA 1
ATOM 2407 C C . GLU A 1 317 ? 1.275 -15.492 11.18 1 98.81 317 GLU A C 1
ATOM 2409 O O . GLU A 1 317 ? 0.672 -15.328 12.242 1 98.81 317 GLU A O 1
ATOM 2414 N N . SER A 1 318 ? 1.797 -14.484 10.492 1 98.81 318 SER A N 1
ATOM 2415 C CA . SER A 1 318 ? 1.682 -13.102 10.945 1 98.81 318 SER A CA 1
ATOM 2416 C C . SER A 1 318 ? 0.221 -12.688 11.086 1 98.81 318 SER A C 1
ATOM 2418 O O . SER A 1 318 ? -0.166 -12.086 12.094 1 98.81 318 SER A O 1
ATOM 2420 N N . ALA A 1 319 ? -0.575 -12.977 10.125 1 98.62 319 ALA A N 1
ATOM 2421 C CA . ALA A 1 319 ? -1.987 -12.602 10.102 1 98.62 319 ALA A CA 1
ATOM 2422 C C . ALA A 1 319 ? -2.73 -13.219 11.289 1 98.62 319 ALA A C 1
ATOM 2424 O O . ALA A 1 319 ? -3.574 -12.562 11.906 1 98.62 319 ALA A O 1
ATOM 2425 N N . TYR A 1 320 ? -2.453 -14.43 11.602 1 97.88 320 TYR A N 1
ATOM 2426 C CA . TYR A 1 320 ? -3.219 -15.148 12.617 1 97.88 320 TYR A CA 1
ATOM 2427 C C . TYR A 1 320 ? -2.686 -14.852 14.016 1 97.88 320 TYR A C 1
ATOM 2429 O O . TYR A 1 320 ? -3.441 -14.852 14.984 1 97.88 320 TYR A O 1
ATOM 2437 N N . THR A 1 321 ? -1.376 -14.578 14.117 1 97.81 321 THR A N 1
ATOM 2438 C CA . THR A 1 321 ? -0.796 -14.383 15.438 1 97.81 321 THR A CA 1
ATOM 2439 C C . THR A 1 321 ? -0.597 -12.898 15.734 1 97.81 321 THR A C 1
ATOM 2441 O O . THR A 1 321 ? -0.223 -12.523 16.844 1 97.81 321 THR A O 1
ATOM 2444 N N . ARG A 1 322 ? -0.803 -12.016 14.742 1 95.81 322 ARG A N 1
ATOM 2445 C CA . ARG A 1 322 ? -0.582 -10.578 14.883 1 95.81 322 ARG A CA 1
ATOM 2446 C C . ARG A 1 322 ? 0.839 -10.289 15.352 1 95.81 322 ARG A C 1
ATOM 2448 O O . ARG A 1 322 ? 1.037 -9.594 16.344 1 95.81 322 ARG A O 1
ATOM 2455 N N . SER A 1 323 ? 1.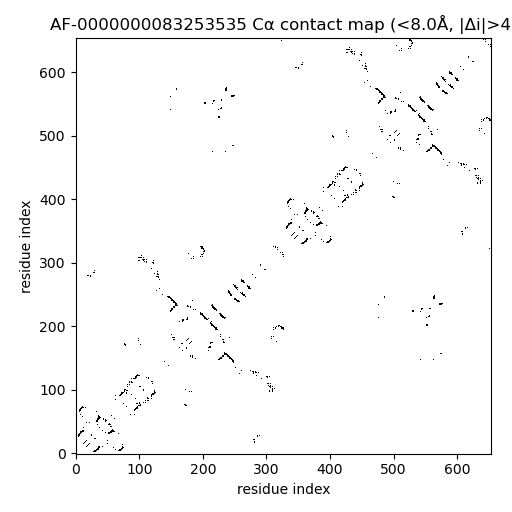724 -10.773 14.555 1 97.38 323 SER A N 1
ATOM 2456 C CA . SER A 1 323 ? 3.137 -10.633 14.891 1 97.38 323 SER A CA 1
ATOM 2457 C C . SER A 1 323 ? 3.984 -10.422 13.641 1 97.38 323 SER A C 1
ATOM 2459 O O . SER A 1 323 ? 3.551 -10.742 12.523 1 97.38 323 SER A O 1
ATOM 2461 N N . ARG A 1 324 ? 5.121 -9.781 13.82 1 98.12 324 ARG A N 1
ATOM 2462 C CA . ARG A 1 324 ? 6.156 -9.797 12.789 1 98.12 324 ARG A CA 1
ATOM 2463 C C . ARG A 1 324 ? 6.852 -11.156 12.734 1 98.12 324 ARG A C 1
ATOM 2465 O O . ARG A 1 324 ? 7.336 -11.648 13.75 1 98.12 324 ARG A O 1
ATOM 2472 N N . VAL A 1 325 ? 6.906 -11.766 11.578 1 98.69 325 VAL A N 1
ATOM 2473 C CA . VAL A 1 325 ? 7.484 -13.102 11.43 1 98.69 325 VAL A CA 1
ATOM 2474 C C . VAL A 1 325 ? 8.773 -13.016 10.617 1 98.69 325 VAL A C 1
ATOM 2476 O O . VAL A 1 325 ? 8.766 -12.57 9.469 1 98.69 325 VAL A O 1
ATOM 2479 N N . THR A 1 326 ? 9.867 -13.438 11.203 1 98.25 326 THR A N 1
ATOM 2480 C CA . THR A 1 326 ? 11.148 -13.484 10.508 1 98.25 326 THR A CA 1
ATOM 2481 C C . THR A 1 326 ? 11.258 -14.75 9.672 1 98.25 326 THR A C 1
ATOM 2483 O O . THR A 1 326 ? 10.891 -15.836 10.125 1 98.25 326 THR A O 1
ATOM 2486 N N . LEU A 1 327 ? 11.719 -14.562 8.461 1 97.5 327 LEU A N 1
ATOM 2487 C CA . LEU A 1 327 ? 11.867 -15.688 7.543 1 97.5 327 LEU A CA 1
ATOM 2488 C C . LEU A 1 327 ? 13.281 -16.266 7.613 1 97.5 327 LEU A C 1
ATOM 2490 O O . LEU A 1 327 ? 14.234 -15.531 7.891 1 97.5 327 LEU A O 1
ATOM 2494 N N . MET B 1 1 ? -15.664 47.438 8.102 1 54.31 1 MET B N 1
ATOM 2495 C CA . MET B 1 1 ? -14.484 46.688 7.711 1 54.31 1 MET B CA 1
ATOM 2496 C C . MET B 1 1 ? -14.562 45.25 8.258 1 54.31 1 MET B C 1
ATOM 2498 O O . MET B 1 1 ? -15.031 45.031 9.375 1 54.31 1 MET B O 1
ATOM 2502 N N . SER B 1 2 ? -14.445 44.156 7.352 1 77.69 2 SER B N 1
ATOM 2503 C CA . SER B 1 2 ? -14.633 42.781 7.812 1 77.69 2 SER B CA 1
ATOM 2504 C C . SER B 1 2 ? -13.617 42.406 8.891 1 77.69 2 SER B C 1
ATOM 2506 O O . SER B 1 2 ? -12.508 42.969 8.898 1 77.69 2 SER B O 1
ATOM 2508 N N . ARG B 1 3 ? -13.93 41.969 9.961 1 92.62 3 ARG B N 1
ATOM 2509 C CA . ARG B 1 3 ? -13.094 41.531 11.07 1 92.62 3 ARG B CA 1
ATOM 2510 C C . ARG B 1 3 ? -11.93 40.656 10.578 1 92.62 3 ARG B C 1
ATOM 2512 O O . ARG B 1 3 ? -12.109 39.812 9.719 1 92.62 3 ARG B O 1
ATOM 2519 N N . LYS B 1 4 ? -10.672 41.094 10.977 1 97.62 4 LYS B N 1
ATOM 2520 C CA . LYS B 1 4 ? -9.484 40.375 10.562 1 97.62 4 LYS B CA 1
ATOM 2521 C C . LYS B 1 4 ? -8.742 39.812 11.773 1 97.62 4 LYS B C 1
ATOM 2523 O O . LYS B 1 4 ? -8.703 40.438 12.836 1 97.62 4 LYS B O 1
ATOM 2528 N N . LEU B 1 5 ? -8.273 38.656 11.617 1 98.69 5 LEU B N 1
ATOM 2529 C CA . LEU B 1 5 ? -7.324 38.062 12.562 1 98.69 5 LEU B CA 1
ATOM 2530 C C . LEU B 1 5 ? -5.891 38.438 12.203 1 98.69 5 LEU B C 1
ATOM 2532 O O . LEU B 1 5 ? -5.453 38.219 11.07 1 98.69 5 LEU B O 1
ATOM 2536 N N . ARG B 1 6 ? -5.105 39.125 13.094 1 98.69 6 ARG B N 1
ATOM 2537 C CA . ARG B 1 6 ? -3.75 39.594 12.828 1 98.69 6 ARG B CA 1
ATOM 2538 C C . ARG B 1 6 ? -2.719 38.5 13.156 1 98.69 6 ARG B C 1
ATOM 2540 O O . ARG B 1 6 ? -2.484 38.219 14.328 1 98.69 6 ARG B O 1
ATOM 2547 N N . TRP B 1 7 ? -2.115 38.031 12.094 1 98.88 7 TRP B N 1
ATOM 2548 C CA . TRP B 1 7 ? -1.192 36.906 12.219 1 98.88 7 TRP B CA 1
ATOM 2549 C C . TRP B 1 7 ? 0.243 37.406 12.383 1 98.88 7 TRP B C 1
ATOM 2551 O O . TRP B 1 7 ? 0.665 38.344 11.711 1 98.88 7 TRP B O 1
ATOM 2561 N N . GLY B 1 8 ? 0.947 36.812 13.273 1 98.88 8 GLY B N 1
ATOM 2562 C CA . GLY B 1 8 ? 2.4 36.875 13.312 1 98.88 8 GLY B CA 1
ATOM 2563 C C . GLY B 1 8 ? 3.043 35.562 12.836 1 98.88 8 GLY B C 1
ATOM 2564 O O . GLY B 1 8 ? 2.578 34.469 13.172 1 98.88 8 GLY B O 1
ATOM 2565 N N . ILE B 1 9 ? 4.133 35.656 12.055 1 98.88 9 ILE B N 1
ATOM 2566 C CA . ILE B 1 9 ? 4.816 34.5 11.492 1 98.88 9 ILE B CA 1
ATOM 2567 C C . ILE B 1 9 ? 6.172 34.312 12.172 1 98.88 9 ILE B C 1
ATOM 2569 O O . ILE B 1 9 ? 7 35.25 12.172 1 98.88 9 ILE B O 1
ATOM 2573 N N . ILE B 1 10 ? 6.375 33.125 12.719 1 98 10 ILE B N 1
ATOM 2574 C CA . ILE B 1 10 ? 7.652 32.812 13.359 1 98 10 ILE B CA 1
ATOM 2575 C C . ILE B 1 10 ? 8.555 32.062 12.375 1 98 10 ILE B C 1
ATOM 2577 O O . ILE B 1 10 ? 8.555 30.828 12.328 1 98 10 ILE B O 1
ATOM 2581 N N . GLY B 1 11 ? 9.406 32.844 11.742 1 95.81 11 GLY B N 1
ATOM 2582 C CA . GLY B 1 11 ? 10.328 32.25 10.789 1 95.81 11 GLY B CA 1
ATOM 2583 C C . GLY B 1 11 ? 9.969 32.531 9.344 1 95.81 11 GLY B C 1
ATOM 2584 O O . GLY B 1 11 ? 8.812 32.844 9.039 1 95.81 11 GLY B O 1
ATOM 2585 N N . CYS B 1 12 ? 10.953 32.375 8.453 1 95.5 12 CYS B N 1
ATOM 2586 C CA . CYS B 1 12 ? 10.797 32.625 7.023 1 95.5 12 CYS B CA 1
ATOM 2587 C C . CYS B 1 12 ? 10.969 31.344 6.215 1 95.5 12 CYS B C 1
ATOM 2589 O O . CYS B 1 12 ? 11.617 31.344 5.168 1 95.5 12 CYS B O 1
ATOM 2591 N N . ALA B 1 13 ? 10.438 30.281 6.793 1 93.69 13 ALA B N 1
ATOM 2592 C CA . ALA B 1 13 ? 10.539 29 6.125 1 93.69 13 ALA B CA 1
ATOM 2593 C C . ALA B 1 13 ? 9.914 29.047 4.738 1 93.69 13 ALA B C 1
ATOM 2595 O O . ALA B 1 13 ? 9.008 29.844 4.484 1 93.69 13 ALA B O 1
ATOM 2596 N N . GLY B 1 14 ? 10.375 28.172 3.824 1 93.38 14 GLY B N 1
ATOM 2597 C CA . GLY B 1 14 ? 9.875 28.109 2.461 1 93.38 14 GLY B CA 1
ATOM 2598 C C . GLY B 1 14 ? 8.367 27.953 2.389 1 93.38 14 GLY B C 1
ATOM 2599 O O . GLY B 1 14 ? 7.695 28.656 1.632 1 93.38 14 GLY B O 1
ATOM 2600 N N . ILE B 1 15 ? 7.82 27.016 3.098 1 95.12 15 ILE B N 1
ATOM 2601 C CA . ILE B 1 15 ? 6.387 26.75 3.098 1 95.12 15 ILE B CA 1
ATOM 2602 C C . ILE B 1 15 ? 5.629 28 3.529 1 95.12 15 ILE B C 1
ATOM 2604 O O . ILE B 1 15 ? 4.539 28.281 3.025 1 95.12 15 ILE B O 1
ATOM 2608 N N . ALA B 1 16 ? 6.168 28.75 4.512 1 97.25 16 ALA B N 1
ATOM 2609 C CA . ALA B 1 16 ? 5.543 30 4.953 1 97.25 16 ALA B CA 1
ATOM 2610 C C . ALA B 1 16 ? 5.508 31.016 3.82 1 97.25 16 ALA B C 1
ATOM 2612 O O . ALA B 1 16 ? 4.441 31.547 3.48 1 97.25 16 ALA B O 1
ATOM 2613 N N . VAL B 1 17 ? 6.656 31.203 3.217 1 97.06 17 VAL B N 1
ATOM 2614 C CA . VAL B 1 17 ? 6.848 32.25 2.221 1 97.06 17 VAL B CA 1
ATOM 2615 C C . VAL B 1 17 ? 6.078 31.906 0.948 1 97.06 17 VAL B C 1
ATOM 2617 O O . VAL B 1 17 ? 5.43 32.781 0.352 1 97.06 17 VAL B O 1
ATOM 2620 N N . ARG B 1 18 ? 6.066 30.656 0.617 1 97.12 18 ARG B N 1
ATOM 2621 C CA . ARG B 1 18 ? 5.555 30.281 -0.695 1 97.12 18 ARG B CA 1
ATOM 2622 C C . ARG B 1 18 ? 4.059 29.969 -0.631 1 97.12 18 ARG B C 1
ATOM 2624 O O . ARG B 1 18 ? 3.35 30.109 -1.629 1 97.12 18 ARG B O 1
ATOM 2631 N N . SER B 1 19 ? 3.59 29.562 0.576 1 97.75 19 SER B N 1
ATOM 2632 C CA . SER B 1 19 ? 2.24 29 0.548 1 97.75 19 SER B CA 1
ATOM 2633 C C . SER B 1 19 ? 1.382 29.578 1.671 1 97.75 19 SER B C 1
ATOM 2635 O O . SER B 1 19 ? 0.352 30.203 1.414 1 97.75 19 SER B O 1
ATOM 2637 N N . VAL B 1 20 ? 1.832 29.531 2.871 1 98.56 20 VAL B N 1
ATOM 2638 C CA . VAL B 1 20 ? 0.929 29.797 3.986 1 98.56 20 VAL B CA 1
ATOM 2639 C C . VAL B 1 20 ? 0.684 31.297 4.113 1 98.56 20 VAL B C 1
ATOM 2641 O O . VAL B 1 20 ? -0.457 31.734 4.281 1 98.56 20 VAL B O 1
ATOM 2644 N N . ILE B 1 21 ? 1.759 32.156 4.012 1 98.62 21 ILE B N 1
ATOM 2645 C CA . ILE B 1 21 ? 1.598 33.594 4.113 1 98.62 21 ILE B CA 1
ATOM 2646 C C . ILE B 1 21 ? 0.688 34.094 2.994 1 98.62 21 ILE B C 1
ATOM 2648 O O . ILE B 1 21 ? -0.33 34.75 3.254 1 98.62 21 ILE B O 1
ATOM 2652 N N . PRO B 1 22 ? 0.987 33.719 1.74 1 98.5 22 PRO B N 1
ATOM 2653 C CA . PRO B 1 22 ? 0.054 34.125 0.682 1 98.5 22 PRO B CA 1
ATOM 2654 C C . PRO B 1 22 ? -1.361 33.594 0.92 1 98.5 22 PRO B C 1
ATOM 2656 O O . PRO B 1 22 ? -2.338 34.281 0.619 1 98.5 22 PRO B O 1
ATOM 2659 N N . GLY B 1 23 ? -1.507 32.406 1.456 1 98.56 23 GLY B N 1
ATOM 2660 C CA . GLY B 1 23 ? -2.809 31.828 1.777 1 98.56 23 GLY B CA 1
ATOM 2661 C C . GLY B 1 23 ? -3.58 32.656 2.795 1 98.56 23 GLY B C 1
ATOM 2662 O O . GLY B 1 23 ? -4.77 32.906 2.613 1 98.56 23 GLY B O 1
ATOM 2663 N N . ILE B 1 24 ? -2.896 33.062 3.834 1 98.62 24 ILE B N 1
ATOM 2664 C CA . ILE B 1 24 ? -3.51 33.906 4.855 1 98.62 24 ILE B CA 1
ATOM 2665 C C . ILE B 1 24 ? -3.934 35.219 4.242 1 98.62 24 ILE B C 1
ATOM 2667 O O . ILE B 1 24 ? -5.047 35.688 4.484 1 98.62 24 ILE B O 1
ATOM 2671 N N . GLN B 1 25 ? -3.09 35.781 3.4 1 98.38 25 GLN B N 1
ATOM 2672 C CA . GLN B 1 25 ? -3.344 37.094 2.791 1 98.38 25 GLN B CA 1
ATOM 2673 C C . GLN B 1 25 ? -4.508 37.031 1.808 1 98.38 25 GLN B C 1
ATOM 2675 O O . GLN B 1 25 ? -5.215 38 1.603 1 98.38 25 GLN B O 1
ATOM 2680 N N . GLN B 1 26 ? -4.738 35.875 1.257 1 97.94 26 GLN B N 1
ATOM 2681 C CA . GLN B 1 26 ? -5.824 35.688 0.3 1 97.94 26 GLN B CA 1
ATOM 2682 C C . GLN B 1 26 ? -7.117 35.281 1.007 1 97.94 26 GLN B C 1
ATOM 2684 O O . GLN B 1 26 ? -8.195 35.312 0.41 1 97.94 26 GLN B O 1
ATOM 2689 N N . SER B 1 27 ? -7.027 34.969 2.254 1 98.12 27 SER B N 1
ATOM 2690 C CA . SER B 1 27 ? -8.203 34.531 3.002 1 98.12 27 SER B CA 1
ATOM 2691 C C . SER B 1 27 ? -9.148 35.688 3.283 1 98.12 27 SER B C 1
ATOM 2693 O O . SER B 1 27 ? -8.773 36.844 3.127 1 98.12 27 SER B O 1
ATOM 2695 N N . GLU B 1 28 ? -10.32 35.375 3.674 1 97.81 28 GLU B N 1
ATOM 2696 C CA . GLU B 1 28 ? -11.32 36.375 4.031 1 97.81 28 GLU B CA 1
ATOM 2697 C C . GLU B 1 28 ? -11 37 5.379 1 97.81 28 GLU B C 1
ATOM 2699 O O . GLU B 1 28 ? -11.328 38.188 5.613 1 97.81 28 GLU B O 1
ATOM 2704 N N . THR B 1 29 ? -10.305 36.312 6.18 1 98.25 29 THR B N 1
ATOM 2705 C CA . THR B 1 29 ? -10.273 36.656 7.594 1 98.25 29 THR B CA 1
ATOM 2706 C C . THR B 1 29 ? -8.859 37.031 8.023 1 98.25 29 THR B C 1
ATOM 2708 O O . THR B 1 29 ? -8.656 37.594 9.109 1 98.25 29 THR B O 1
ATOM 2711 N N . GLY B 1 30 ? -7.895 36.75 7.203 1 98.12 30 GLY B N 1
ATOM 2712 C CA . GLY B 1 30 ? -6.531 36.844 7.699 1 98.12 30 GLY B CA 1
ATOM 2713 C C . GLY B 1 30 ? -5.793 38.094 7.246 1 98.12 30 GLY B C 1
ATOM 2714 O O . GLY B 1 30 ? -5.953 38.531 6.105 1 98.12 30 GLY B O 1
ATOM 2715 N N . GLU B 1 31 ? -5.02 38.594 8.109 1 98 31 GLU B N 1
ATOM 2716 C CA . GLU B 1 31 ? -4.012 39.625 7.828 1 98 31 GLU B CA 1
ATOM 2717 C C . GLU B 1 31 ? -2.664 39.25 8.445 1 98 31 GLU B C 1
ATOM 2719 O O . GLU B 1 31 ? -2.582 38.938 9.633 1 98 31 GLU B O 1
ATOM 2724 N N . VAL B 1 32 ? -1.628 39.219 7.598 1 98.81 32 VAL B N 1
ATOM 2725 C CA . VAL B 1 32 ? -0.298 39 8.164 1 98.81 32 VAL B CA 1
ATOM 2726 C C . VAL B 1 32 ? 0.279 40.344 8.633 1 98.81 32 VAL B C 1
ATOM 2728 O O . VAL B 1 32 ? 0.716 41.156 7.82 1 98.81 32 VAL B O 1
ATOM 2731 N N . ALA B 1 33 ? 0.363 40.5 9.914 1 98.62 33 ALA B N 1
ATOM 2732 C CA . ALA B 1 33 ? 0.682 41.781 10.484 1 98.62 33 ALA B CA 1
ATOM 2733 C C . ALA B 1 33 ? 2.178 41.906 10.758 1 98.62 33 ALA B C 1
ATOM 2735 O O . ALA B 1 33 ? 2.719 43.031 10.789 1 98.62 33 ALA B O 1
ATOM 2736 N N . ALA B 1 34 ? 2.781 40.75 11 1 98.75 34 ALA B N 1
ATOM 2737 C CA . ALA B 1 34 ? 4.199 40.812 11.344 1 98.75 34 ALA B CA 1
ATOM 2738 C C . ALA B 1 34 ? 4.883 39.469 11.039 1 98.75 34 ALA B C 1
ATOM 2740 O O . ALA B 1 34 ? 4.23 38.438 10.977 1 98.75 34 ALA B O 1
ATOM 2741 N N . ILE B 1 35 ? 6.176 39.562 10.828 1 98.81 35 ILE B N 1
ATOM 2742 C CA . ILE B 1 35 ? 7.02 38.375 10.656 1 98.81 35 ILE B CA 1
ATOM 2743 C C . ILE B 1 35 ? 8.32 38.562 11.438 1 98.81 35 ILE B C 1
ATOM 2745 O O . ILE B 1 35 ? 8.812 39.656 11.602 1 98.81 35 ILE B O 1
ATOM 2749 N N . ALA B 1 36 ? 8.836 37.438 11.969 1 98.62 36 ALA B N 1
ATOM 2750 C CA . ALA B 1 36 ? 10.094 37.469 12.711 1 98.62 36 ALA B CA 1
ATOM 2751 C C . ALA B 1 36 ? 11.062 36.406 12.195 1 98.62 36 ALA B C 1
ATOM 2753 O O . ALA B 1 36 ? 10.648 35.375 11.711 1 98.62 36 ALA B O 1
ATOM 2754 N N . SER B 1 37 ? 12.289 36.688 12.266 1 96.38 37 SER B N 1
ATOM 2755 C CA . SER B 1 37 ? 13.398 35.75 12.07 1 96.38 37 SER B CA 1
ATOM 2756 C C . SER B 1 37 ? 14.492 35.969 13.117 1 96.38 37 SER B C 1
ATOM 2758 O O . SER B 1 37 ? 14.43 36.906 13.906 1 96.38 37 SER B O 1
ATOM 2760 N N . ARG B 1 38 ? 15.469 34.969 13.102 1 89.69 38 ARG B N 1
ATOM 2761 C CA . ARG B 1 38 ? 16.578 35.094 14.039 1 89.69 38 ARG B CA 1
ATOM 2762 C C . ARG B 1 38 ? 17.469 36.281 13.648 1 89.69 38 ARG B C 1
ATOM 2764 O O . ARG B 1 38 ? 18.172 36.844 14.492 1 89.69 38 ARG B O 1
ATOM 2771 N N . GLY B 1 39 ? 17.359 36.625 12.352 1 90.94 39 GLY B N 1
ATOM 2772 C CA . GLY B 1 39 ? 18.016 37.812 11.844 1 90.94 39 GLY B CA 1
ATOM 2773 C C . GLY B 1 39 ? 17.062 38.812 11.242 1 90.94 39 GLY B C 1
ATOM 2774 O O . GLY B 1 39 ? 16.25 38.469 10.375 1 90.94 39 GLY B O 1
ATOM 2775 N N . LEU B 1 40 ? 17.234 40.125 11.727 1 95.69 40 LEU B N 1
ATOM 2776 C CA . LEU B 1 40 ? 16.297 41.156 11.312 1 95.69 40 LEU B CA 1
ATOM 2777 C C . LEU B 1 40 ? 16.312 41.344 9.797 1 95.69 40 LEU B C 1
ATOM 2779 O O . LEU B 1 40 ? 15.266 41.531 9.188 1 95.69 40 LEU B O 1
ATOM 2783 N N . ALA B 1 41 ? 17.422 41.25 9.219 1 96.69 41 ALA B N 1
ATOM 2784 C CA . ALA B 1 41 ? 17.547 41.469 7.785 1 96.69 41 ALA B CA 1
ATOM 2785 C C . ALA B 1 41 ? 16.688 40.5 6.98 1 96.69 41 ALA B C 1
ATOM 2787 O O . ALA B 1 41 ? 16.016 40.906 6.031 1 96.69 41 ALA B O 1
ATOM 2788 N N . LYS B 1 42 ? 16.766 39.281 7.34 1 96 42 LYS B N 1
ATOM 2789 C CA . LYS B 1 42 ? 15.984 38.281 6.648 1 96 42 LYS B CA 1
ATOM 2790 C C . LYS B 1 42 ? 14.492 38.531 6.812 1 96 42 LYS B C 1
ATOM 2792 O O . LYS B 1 42 ? 13.727 38.375 5.855 1 96 42 LYS B O 1
ATOM 2797 N N . ALA B 1 43 ? 14.078 38.844 7.988 1 97.62 43 ALA B N 1
ATOM 2798 C CA . ALA B 1 43 ? 12.68 39.156 8.25 1 97.62 43 ALA B CA 1
ATOM 2799 C C . ALA B 1 43 ? 12.219 40.344 7.43 1 97.62 43 ALA B C 1
ATOM 2801 O O . ALA B 1 43 ? 11.117 40.312 6.863 1 97.62 43 ALA B O 1
ATOM 2802 N N . GLN B 1 44 ? 13.023 41.344 7.367 1 98 44 GLN B N 1
ATOM 2803 C CA . GLN B 1 44 ? 12.688 42.562 6.629 1 98 44 GLN B CA 1
ATOM 2804 C C . GLN B 1 44 ? 12.562 42.281 5.133 1 98 44 GLN B C 1
ATOM 2806 O O . GLN B 1 44 ? 11.648 42.781 4.477 1 98 44 GLN B O 1
ATOM 2811 N N . GLU B 1 45 ? 13.438 41.562 4.637 1 97.69 45 GLU B N 1
ATOM 2812 C CA . GLU B 1 45 ? 13.398 41.188 3.221 1 97.69 45 GLU B CA 1
ATOM 2813 C C . GLU B 1 45 ? 12.109 40.469 2.877 1 97.69 45 GLU B C 1
ATOM 2815 O O . GLU B 1 45 ? 11.445 40.781 1.887 1 97.69 45 GLU B O 1
ATOM 2820 N N . THR B 1 46 ? 11.812 39.438 3.705 1 97.75 46 THR B N 1
ATOM 2821 C CA . THR B 1 46 ? 10.594 38.688 3.486 1 97.75 46 THR B CA 1
ATOM 2822 C C . THR B 1 46 ? 9.359 39.562 3.635 1 97.75 46 THR B C 1
ATOM 2824 O O . THR B 1 46 ? 8.414 39.469 2.844 1 97.75 46 THR B O 1
ATOM 2827 N N . ALA B 1 47 ? 9.383 40.406 4.613 1 98.19 47 ALA B N 1
ATOM 2828 C CA . ALA B 1 47 ? 8.273 41.312 4.852 1 98.19 47 ALA B CA 1
ATOM 2829 C C . ALA B 1 47 ? 8.047 42.25 3.652 1 98.19 47 ALA B C 1
ATOM 2831 O O . ALA B 1 47 ? 6.914 42.438 3.225 1 98.19 47 ALA B O 1
ATOM 2832 N N . GLU B 1 48 ? 9.117 42.75 3.162 1 97.88 48 GLU B N 1
ATOM 2833 C CA . GLU B 1 48 ? 9.039 43.625 2.002 1 97.88 48 GLU B CA 1
ATOM 2834 C C . GLU B 1 48 ? 8.477 42.906 0.786 1 97.88 48 GLU B C 1
ATOM 2836 O O . GLU B 1 48 ? 7.609 43.406 0.084 1 97.88 48 GLU B O 1
ATOM 2841 N N . THR B 1 49 ? 8.961 41.781 0.564 1 97.62 49 THR B N 1
ATOM 2842 C CA . THR B 1 49 ? 8.57 40.969 -0.593 1 97.62 49 THR B CA 1
ATOM 2843 C C . THR B 1 49 ? 7.086 40.625 -0.536 1 97.62 49 THR B C 1
ATOM 2845 O O . THR B 1 49 ? 6.414 40.594 -1.567 1 97.62 49 THR B O 1
ATOM 2848 N N . LEU B 1 50 ? 6.566 40.406 0.699 1 98.25 50 LEU B N 1
ATOM 2849 C CA . LEU B 1 50 ? 5.211 39.875 0.825 1 98.25 50 LEU B CA 1
ATOM 2850 C C . LEU B 1 50 ? 4.258 40.969 1.348 1 98.25 50 LEU B C 1
ATOM 2852 O O . LEU B 1 50 ? 3.086 40.688 1.609 1 98.25 50 LEU B O 1
ATOM 2856 N N . GLY B 1 51 ? 4.738 42.156 1.509 1 98.06 51 GLY B N 1
ATOM 2857 C CA . GLY B 1 51 ? 3.896 43.281 1.936 1 98.06 51 GLY B CA 1
ATOM 2858 C C . GLY B 1 51 ? 3.447 43.156 3.381 1 98.06 51 GLY B C 1
ATOM 2859 O O . GLY B 1 51 ? 2.285 43.406 3.697 1 98.06 51 GLY B O 1
ATOM 2860 N N . ILE B 1 52 ? 4.328 42.719 4.281 1 98.56 52 ILE B N 1
ATOM 2861 C CA . ILE B 1 52 ? 4.055 42.594 5.711 1 98.56 52 ILE B CA 1
ATOM 2862 C C . ILE B 1 52 ? 4.551 43.844 6.434 1 98.56 52 ILE B C 1
ATOM 2864 O O . ILE B 1 52 ? 5.723 44.219 6.316 1 98.56 52 ILE B O 1
ATOM 2868 N N . PRO B 1 53 ? 3.75 44.531 7.168 1 98.12 53 PRO B N 1
ATOM 2869 C CA . PRO B 1 53 ? 4.062 45.875 7.688 1 98.12 53 PRO B CA 1
ATOM 2870 C C . PRO B 1 53 ? 5.184 45.844 8.719 1 98.12 53 PRO B C 1
ATOM 2872 O O . PRO B 1 53 ? 5.945 46.812 8.828 1 98.12 53 PRO B O 1
ATOM 2875 N N . LYS B 1 54 ? 5.266 44.75 9.578 1 98.44 54 LYS B N 1
ATOM 2876 C CA . LYS B 1 54 ? 6.238 44.719 10.664 1 98.44 54 LYS B CA 1
ATOM 2877 C C . LYS B 1 54 ? 7.176 43.531 10.539 1 98.44 54 LYS B C 1
ATOM 2879 O O . LYS B 1 54 ? 6.75 42.438 10.164 1 98.44 54 LYS B O 1
ATOM 2884 N N . ALA B 1 55 ? 8.453 43.812 10.797 1 98.56 55 ALA B N 1
ATOM 2885 C CA . ALA B 1 55 ? 9.469 42.75 10.859 1 98.56 55 ALA B CA 1
ATOM 2886 C C . ALA B 1 55 ? 10.266 42.844 12.156 1 98.56 55 ALA B C 1
ATOM 2888 O O . ALA B 1 55 ? 10.641 43.938 12.594 1 98.56 55 ALA B O 1
ATOM 2889 N N . TYR B 1 56 ? 10.43 41.719 12.758 1 98.5 56 TYR B N 1
ATOM 2890 C CA . TYR B 1 56 ? 11.156 41.656 14.023 1 98.5 56 TYR B CA 1
ATOM 2891 C C . TYR B 1 56 ? 12.414 40.812 13.891 1 98.5 56 TYR B C 1
ATOM 2893 O O . TYR B 1 56 ? 12.453 39.844 13.109 1 98.5 56 TYR B O 1
ATOM 2901 N N . GLY B 1 57 ? 13.398 41.094 14.719 1 97.38 57 GLY B N 1
ATOM 2902 C CA . GLY B 1 57 ? 14.664 40.375 14.695 1 97.38 57 GLY B CA 1
ATOM 2903 C C . GLY B 1 57 ? 14.719 39.25 15.703 1 97.38 57 GLY B C 1
ATOM 2904 O O . GLY B 1 57 ? 15.766 38.594 15.867 1 97.38 57 GLY B O 1
ATOM 2905 N N . SER B 1 58 ? 13.648 39.094 16.391 1 97.5 58 SER B N 1
ATOM 2906 C CA . SER B 1 58 ? 13.539 37.969 17.312 1 97.5 58 SER B CA 1
ATOM 2907 C C . SER B 1 58 ? 12.094 37.5 17.438 1 97.5 58 SER B C 1
ATOM 2909 O O . SER B 1 58 ? 11.164 38.281 17.219 1 97.5 58 SER B O 1
ATOM 2911 N N . TYR B 1 59 ? 11.953 36.219 17.797 1 98.38 59 TYR B N 1
ATOM 2912 C CA . TYR B 1 59 ? 10.609 35.656 17.984 1 98.38 59 TYR B CA 1
ATOM 2913 C C . TYR B 1 59 ? 9.945 36.25 19.219 1 98.38 59 TYR B C 1
ATOM 2915 O O . TYR B 1 59 ? 8.727 36.469 19.234 1 98.38 59 TYR B O 1
ATOM 2923 N N . GLU B 1 60 ? 10.734 36.625 20.203 1 98.12 60 GLU B N 1
ATOM 2924 C CA . GLU B 1 60 ? 10.227 37.188 21.438 1 98.12 60 GLU B CA 1
ATOM 2925 C C . GLU B 1 60 ? 9.578 38.562 21.188 1 98.12 60 GLU B C 1
ATOM 2927 O O . GLU B 1 60 ? 8.531 38.875 21.766 1 98.12 60 GLU B O 1
ATOM 2932 N N . GLU B 1 61 ? 10.227 39.344 20.312 1 98.12 61 GLU B N 1
ATOM 2933 C CA . GLU B 1 61 ? 9.664 40.625 19.969 1 98.12 61 GLU B CA 1
ATOM 2934 C C . GLU B 1 61 ? 8.289 40.5 19.328 1 98.12 61 GLU B C 1
ATOM 2936 O O . GLU B 1 61 ? 7.371 41.25 19.609 1 98.12 61 GLU B O 1
ATOM 2941 N N . LEU B 1 62 ? 8.18 39.531 18.469 1 98.56 62 LEU B N 1
ATOM 2942 C CA . LEU B 1 62 ? 6.91 39.281 17.797 1 98.56 62 LEU B CA 1
ATOM 2943 C C . LEU B 1 62 ? 5.844 38.875 18.812 1 98.56 62 LEU B C 1
ATOM 2945 O O . LEU B 1 62 ? 4.711 39.344 18.766 1 98.56 62 LEU B O 1
ATOM 2949 N N . LEU B 1 63 ? 6.18 37.969 19.75 1 98.62 63 LEU B N 1
ATOM 2950 C CA . LEU B 1 63 ? 5.238 37.469 20.75 1 98.62 63 LEU B CA 1
ATOM 2951 C C . LEU B 1 63 ? 4.785 38.594 21.688 1 98.62 63 LEU B C 1
ATOM 2953 O O . LEU B 1 63 ? 3.672 38.531 22.219 1 98.62 63 LEU B O 1
ATOM 2957 N N . ALA B 1 64 ? 5.574 39.625 21.859 1 98.31 64 ALA B N 1
ATOM 2958 C CA . ALA B 1 64 ? 5.285 40.719 22.781 1 98.31 64 ALA B CA 1
ATOM 2959 C C . ALA B 1 64 ? 4.395 41.75 22.125 1 98.31 64 ALA B C 1
ATOM 2961 O O . ALA B 1 64 ? 3.867 42.656 22.797 1 98.31 64 ALA B O 1
ATOM 2962 N N . ASP B 1 65 ? 4.254 41.656 20.828 1 98.31 65 ASP B N 1
ATOM 2963 C CA . ASP B 1 65 ? 3.457 42.656 20.094 1 98.31 65 ASP B CA 1
ATOM 2964 C C . ASP B 1 65 ? 1.968 42.469 20.375 1 98.31 65 ASP B C 1
ATOM 2966 O O . ASP B 1 65 ? 1.37 41.469 19.969 1 98.31 65 ASP B O 1
ATOM 2970 N N . GLY B 1 66 ? 1.312 43.438 20.938 1 97.69 66 GLY B N 1
ATOM 2971 C CA . GLY B 1 66 ? -0.091 43.406 21.312 1 97.69 66 GLY B CA 1
ATOM 2972 C C . GLY B 1 66 ? -1.033 43.469 20.125 1 97.69 66 GLY B C 1
ATOM 2973 O O . GLY B 1 66 ? -2.223 43.156 20.266 1 97.69 66 GLY B O 1
ATOM 2974 N N . ASP B 1 67 ? -0.442 43.75 19 1 97.31 67 ASP B N 1
ATOM 2975 C CA . ASP B 1 67 ? -1.265 43.844 17.797 1 97.31 67 ASP B CA 1
ATOM 2976 C C . ASP B 1 67 ? -1.367 42.5 17.094 1 97.31 67 ASP B C 1
ATOM 2978 O O . ASP B 1 67 ? -1.964 42.406 16.016 1 97.31 67 ASP B O 1
ATOM 2982 N N . ILE B 1 68 ? -0.826 41.469 17.656 1 98.62 68 ILE B N 1
ATOM 2983 C CA . ILE B 1 68 ? -0.857 40.125 17.062 1 98.62 68 ILE B CA 1
ATOM 2984 C C . ILE B 1 68 ? -1.848 39.25 17.828 1 98.62 68 ILE B C 1
ATOM 2986 O O . ILE B 1 68 ? -1.785 39.156 19.062 1 98.62 68 ILE B O 1
ATOM 2990 N N . ASP B 1 69 ? -2.75 38.625 17.078 1 98.75 69 ASP B N 1
ATOM 2991 C CA . ASP B 1 69 ? -3.768 37.781 17.688 1 98.75 69 ASP B CA 1
ATOM 2992 C C . ASP B 1 69 ? -3.344 36.312 17.641 1 98.75 69 ASP B C 1
ATOM 2994 O O . ASP B 1 69 ? -3.648 35.531 18.562 1 98.75 69 ASP B O 1
ATOM 2998 N N . ALA B 1 70 ? -2.699 35.906 16.562 1 98.88 70 ALA B N 1
ATOM 2999 C CA . ALA B 1 70 ? -2.389 34.5 16.312 1 98.88 70 ALA B CA 1
ATOM 3000 C C . ALA B 1 70 ? -0.979 34.344 15.75 1 98.88 70 ALA B C 1
ATOM 3002 O O . ALA B 1 70 ? -0.48 35.219 15.055 1 98.88 70 ALA B O 1
ATOM 3003 N N . ILE B 1 71 ? -0.375 33.25 16.062 1 98.94 71 ILE B N 1
ATOM 3004 C CA . ILE B 1 71 ? 0.982 32.938 15.617 1 98.94 71 ILE B CA 1
ATOM 3005 C C . ILE B 1 71 ? 0.968 31.703 14.711 1 98.94 71 ILE B C 1
ATOM 3007 O O . ILE B 1 71 ? 0.355 30.688 15.055 1 98.94 71 ILE B O 1
ATOM 3011 N N . TYR B 1 72 ? 1.543 31.781 13.555 1 98.88 72 TYR B N 1
ATOM 3012 C CA . TYR B 1 72 ? 1.87 30.625 12.711 1 98.88 72 TYR B CA 1
ATOM 3013 C C . TYR B 1 72 ? 3.32 30.203 12.914 1 98.88 72 TYR B C 1
ATOM 3015 O O . TYR B 1 72 ? 4.23 31.031 12.852 1 98.88 72 TYR B O 1
ATOM 3023 N N . ILE B 1 73 ? 3.539 28.891 13.125 1 98.81 73 ILE B N 1
ATOM 3024 C CA . ILE B 1 73 ? 4.863 28.375 13.461 1 98.81 73 ILE B CA 1
ATOM 3025 C C . ILE B 1 73 ? 5.305 27.359 12.406 1 98.81 73 ILE B C 1
ATOM 3027 O O . ILE B 1 73 ? 4.938 26.188 12.477 1 98.81 73 ILE B O 1
ATOM 3031 N N . PRO B 1 74 ? 6.133 27.781 11.469 1 98.12 74 PRO B N 1
ATOM 3032 C CA . PRO B 1 74 ? 6.68 26.906 10.438 1 98.12 74 PRO B CA 1
ATOM 3033 C C . PRO B 1 74 ? 8.125 26.5 10.703 1 98.12 74 PRO B C 1
ATOM 3035 O O . PRO B 1 74 ? 8.93 26.406 9.773 1 98.12 74 PRO B O 1
ATOM 3038 N N . LEU B 1 75 ? 8.555 26.344 11.953 1 97.44 75 LEU B N 1
ATOM 3039 C CA . LEU B 1 75 ? 9.922 26.016 12.352 1 97.44 75 LEU B CA 1
ATOM 3040 C C . LEU B 1 75 ? 10.188 24.516 12.227 1 97.44 75 LEU B C 1
ATOM 3042 O O . LEU B 1 75 ? 9.266 23.734 11.984 1 97.44 75 LEU B O 1
ATOM 3046 N N . PRO B 1 76 ? 11.469 24.109 12.328 1 96.31 76 PRO B N 1
ATOM 3047 C CA . PRO B 1 76 ? 11.734 22.672 12.406 1 96.31 76 PRO B CA 1
ATOM 3048 C C . PRO B 1 76 ? 11.016 22 13.562 1 96.31 76 PRO B C 1
ATOM 3050 O O . PRO B 1 76 ? 10.789 22.625 14.602 1 96.31 76 PRO B O 1
ATOM 3053 N N . ASN B 1 77 ? 10.734 20.734 13.406 1 97.75 77 ASN B N 1
ATOM 3054 C CA . ASN B 1 77 ? 9.852 20 14.312 1 97.75 77 ASN B CA 1
ATOM 3055 C C . ASN B 1 77 ? 10.297 20.141 15.766 1 97.75 77 ASN B C 1
ATOM 3057 O O . ASN B 1 77 ? 9.461 20.281 16.656 1 97.75 77 ASN B O 1
ATOM 3061 N N . HIS B 1 78 ? 11.562 20.156 15.984 1 97.56 78 HIS B N 1
ATOM 3062 C CA . HIS B 1 78 ? 12.078 20.141 17.344 1 97.56 78 HIS B CA 1
ATOM 3063 C C . HIS B 1 78 ? 11.82 21.453 18.062 1 97.56 78 HIS B C 1
ATOM 3065 O O . HIS B 1 78 ? 11.938 21.547 19.281 1 97.56 78 HIS B O 1
ATOM 3071 N N . LEU B 1 79 ? 11.43 22.484 17.328 1 98.12 79 LEU B N 1
ATOM 3072 C CA . LEU B 1 79 ? 11.211 23.812 17.906 1 98.12 79 LEU B CA 1
ATOM 3073 C C . LEU B 1 79 ? 9.719 24.094 18.078 1 98.12 79 LEU B C 1
ATOM 3075 O O . LEU B 1 79 ? 9.344 25.109 18.672 1 98.12 79 LEU B O 1
ATOM 3079 N N . HIS B 1 80 ? 8.883 23.188 17.625 1 98.75 80 HIS B N 1
ATOM 3080 C CA . HIS B 1 80 ? 7.441 23.438 17.641 1 98.75 80 HIS B CA 1
ATOM 3081 C C . HIS B 1 80 ? 6.93 23.625 19.078 1 98.75 80 HIS B C 1
ATOM 3083 O O . HIS B 1 80 ? 6.281 24.625 19.375 1 98.75 80 HIS B O 1
ATOM 3089 N N . MET B 1 81 ? 7.285 22.688 19.922 1 98.81 81 MET B N 1
ATOM 3090 C CA . MET B 1 81 ? 6.727 22.75 21.281 1 98.81 81 MET B CA 1
ATOM 3091 C C . MET B 1 81 ? 7.156 24.031 21.984 1 98.81 81 MET B C 1
ATOM 3093 O O . MET B 1 81 ? 6.32 24.75 22.531 1 98.81 81 MET B O 1
ATOM 3097 N N . GLU B 1 82 ? 8.414 24.328 21.953 1 98.81 82 GLU B N 1
ATOM 3098 C CA . GLU B 1 82 ? 8.961 25.484 22.656 1 98.81 82 GLU B CA 1
ATOM 3099 C C . GLU B 1 82 ? 8.25 26.766 22.25 1 98.81 82 GLU B C 1
ATOM 3101 O O . GLU B 1 82 ? 7.75 27.516 23.109 1 98.81 82 GLU B O 1
ATOM 3106 N N . TRP B 1 83 ? 8.117 26.984 21.016 1 98.81 83 TRP B N 1
ATOM 3107 C CA . TRP B 1 83 ? 7.621 28.281 20.531 1 98.81 83 TRP B CA 1
ATOM 3108 C C . TRP B 1 83 ? 6.094 28.312 20.562 1 98.81 83 TRP B C 1
ATOM 3110 O O . TRP B 1 83 ? 5.496 29.391 20.672 1 98.81 83 TRP B O 1
ATOM 3120 N N . THR B 1 84 ? 5.48 27.125 20.469 1 98.94 84 THR B N 1
ATOM 3121 C CA . THR B 1 84 ? 4.043 27.062 20.703 1 98.94 84 THR B CA 1
ATOM 3122 C C . THR B 1 84 ? 3.707 27.469 22.125 1 98.94 84 THR B C 1
ATOM 3124 O O . THR B 1 84 ? 2.842 28.312 22.359 1 98.94 84 THR B O 1
ATOM 3127 N N . ILE B 1 85 ? 4.43 26.906 23.078 1 98.88 85 ILE B N 1
ATOM 3128 C CA . ILE B 1 85 ? 4.168 27.188 24.484 1 98.88 85 ILE B CA 1
ATOM 3129 C C . ILE B 1 85 ? 4.422 28.656 24.781 1 98.88 85 ILE B C 1
ATOM 3131 O O . ILE B 1 85 ? 3.607 29.328 25.422 1 98.88 85 ILE B O 1
ATOM 3135 N N . LYS B 1 86 ? 5.492 29.219 24.297 1 98.88 86 LYS B N 1
ATOM 3136 C CA . LYS B 1 86 ? 5.805 30.625 24.5 1 98.88 86 LYS B CA 1
ATOM 3137 C C . LYS B 1 86 ? 4.719 31.516 23.906 1 98.88 86 LYS B C 1
ATOM 3139 O O . LYS B 1 86 ? 4.348 32.531 24.5 1 98.88 86 LYS B O 1
ATOM 3144 N N . ALA B 1 87 ? 4.25 31.156 22.703 1 98.94 87 ALA B N 1
ATOM 3145 C CA . ALA B 1 87 ? 3.18 31.922 22.078 1 98.94 87 ALA B CA 1
ATOM 3146 C C . ALA B 1 87 ? 1.901 31.859 22.906 1 98.94 87 ALA B C 1
ATOM 3148 O O . ALA B 1 87 ? 1.23 32.875 23.094 1 98.94 87 ALA B O 1
ATOM 3149 N N . ILE B 1 88 ? 1.571 30.703 23.422 1 98.81 88 ILE B N 1
ATOM 3150 C CA . ILE B 1 88 ? 0.378 30.5 24.234 1 98.81 88 ILE B CA 1
ATOM 3151 C C . ILE B 1 88 ? 0.488 31.312 25.516 1 98.81 88 ILE B C 1
ATOM 3153 O O . ILE B 1 88 ? -0.469 31.984 25.922 1 98.81 88 ILE B O 1
ATOM 3157 N N . GLU B 1 89 ? 1.661 31.281 26.109 1 98.44 89 GLU B N 1
ATOM 3158 C CA . GLU B 1 89 ? 1.898 32.031 27.344 1 98.44 89 GLU B CA 1
ATOM 3159 C C . GLU B 1 89 ? 1.744 33.531 27.109 1 98.44 89 GLU B C 1
ATOM 3161 O O . GLU B 1 89 ? 1.384 34.281 28.016 1 98.44 89 GLU B O 1
ATOM 3166 N N . ALA B 1 90 ? 1.98 33.969 25.891 1 98.62 90 ALA B N 1
ATOM 3167 C CA . ALA B 1 90 ? 1.822 35.375 25.516 1 98.62 90 ALA B CA 1
ATOM 3168 C C . ALA B 1 90 ? 0.373 35.688 25.156 1 98.62 90 ALA B C 1
ATOM 3170 O O . ALA B 1 90 ? 0.059 36.781 24.719 1 98.62 90 ALA B O 1
ATOM 3171 N N . GLY B 1 91 ? -0.5 34.688 25.281 1 98.5 91 GLY B N 1
ATOM 3172 C CA . GLY B 1 91 ? -1.926 34.875 25.062 1 98.5 91 GLY B CA 1
ATOM 3173 C C . GLY B 1 91 ? -2.32 34.781 23.609 1 98.5 91 GLY B C 1
ATOM 3174 O O . GLY B 1 91 ? -3.391 35.25 23.219 1 98.5 91 GLY B O 1
ATOM 3175 N N . LYS B 1 92 ? -1.424 34.219 22.781 1 98.88 92 LYS B N 1
ATOM 3176 C CA . LYS B 1 92 ? -1.68 34.156 21.344 1 98.88 92 LYS B CA 1
ATOM 3177 C C . LYS B 1 92 ? -2.32 32.812 20.969 1 98.88 92 LYS B C 1
ATOM 3179 O O . LYS B 1 92 ? -2 31.781 21.547 1 98.88 92 LYS B O 1
ATOM 3184 N N . HIS B 1 93 ? -3.295 32.781 20 1 98.88 93 HIS B N 1
ATOM 3185 C CA . HIS B 1 93 ? -3.701 31.562 19.328 1 98.88 93 HIS B CA 1
ATOM 3186 C C . HIS B 1 93 ? -2.586 31.031 18.438 1 98.88 93 HIS B C 1
ATOM 3188 O O . HIS B 1 93 ? -1.737 31.797 17.969 1 98.88 93 HIS B O 1
ATOM 3194 N N . VAL B 1 94 ? -2.582 29.688 18.188 1 98.94 94 VAL B N 1
ATOM 3195 C CA . VAL B 1 94 ? -1.406 29.141 17.5 1 98.94 94 VAL B CA 1
ATOM 3196 C C . VAL B 1 94 ? -1.841 28.172 16.422 1 98.94 94 VAL B C 1
ATOM 3198 O O . VAL B 1 94 ? -2.662 27.281 16.656 1 98.94 94 VAL B O 1
ATOM 3201 N N . LEU B 1 95 ? -1.402 28.344 15.211 1 98.88 95 LEU B N 1
ATOM 3202 C CA . LEU B 1 95 ? -1.359 27.359 14.133 1 98.88 95 LEU B CA 1
ATOM 3203 C C . LEU B 1 95 ? 0.057 26.844 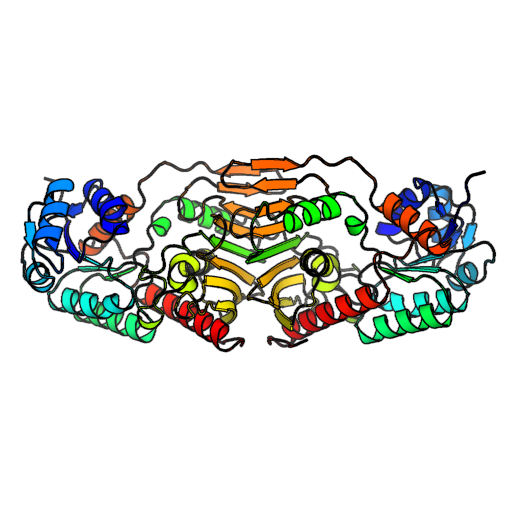13.938 1 98.88 95 LEU B C 1
ATOM 3205 O O . LEU B 1 95 ? 0.93 27.547 13.438 1 98.88 95 LEU B O 1
ATOM 3209 N N . CYS B 1 96 ? 0.303 25.656 14.32 1 98.88 96 CYS B N 1
ATOM 3210 C CA . CYS B 1 96 ? 1.629 25.047 14.25 1 98.88 96 CYS B CA 1
ATOM 3211 C C . CYS B 1 96 ? 1.712 24.062 13.086 1 98.88 96 CYS B C 1
ATOM 3213 O O . CYS B 1 96 ? 0.814 23.234 12.898 1 98.88 96 CYS B O 1
ATOM 3215 N N . GLU B 1 97 ? 2.73 24.109 12.32 1 98.56 97 GLU B N 1
ATOM 3216 C CA . GLU B 1 97 ? 2.93 23.188 11.203 1 98.56 97 GLU B CA 1
ATOM 3217 C C . GLU B 1 97 ? 2.916 21.734 11.672 1 98.56 97 GLU B C 1
ATOM 3219 O O . GLU B 1 97 ? 3.203 21.453 12.844 1 98.56 97 GLU B O 1
ATOM 3224 N N . LYS B 1 98 ? 2.547 20.859 10.75 1 98.62 98 LYS B N 1
ATOM 3225 C CA . LYS B 1 98 ? 2.568 19.422 10.984 1 98.62 98 LYS B CA 1
ATOM 3226 C C . LYS B 1 98 ? 3.965 18.859 10.758 1 98.62 98 LYS B C 1
ATOM 3228 O O . LYS B 1 98 ? 4.742 19.391 9.969 1 98.62 98 LYS B O 1
ATOM 3233 N N . PRO B 1 99 ? 4.34 17.812 11.352 1 98.25 99 PRO B N 1
ATOM 3234 C CA . PRO B 1 99 ? 3.629 17.344 12.539 1 98.25 99 PRO B CA 1
ATOM 3235 C C . PRO B 1 99 ? 3.781 18.297 13.734 1 98.25 99 PRO B C 1
ATOM 3237 O O . PRO B 1 99 ? 4.773 19.016 13.82 1 98.25 99 PRO B O 1
ATOM 3240 N N . ILE B 1 100 ? 2.906 18.297 14.641 1 98.69 100 ILE B N 1
ATOM 3241 C CA . ILE B 1 100 ? 2.734 19.391 15.594 1 98.69 100 ILE B CA 1
ATOM 3242 C C . ILE B 1 100 ? 3.889 19.391 16.594 1 98.69 100 ILE B C 1
ATOM 3244 O O . ILE B 1 100 ? 4.234 20.422 17.156 1 98.69 100 ILE B O 1
ATOM 3248 N N . ALA B 1 101 ? 4.48 18.203 16.844 1 98.62 101 ALA B N 1
ATOM 3249 C CA . ALA B 1 101 ? 5.543 18.031 17.828 1 98.62 101 ALA B CA 1
ATOM 3250 C C . ALA B 1 101 ? 6.441 16.844 17.469 1 98.62 101 ALA B C 1
ATOM 3252 O O . ALA B 1 101 ? 6.242 16.203 16.453 1 98.62 101 ALA B O 1
ATOM 3253 N N . LEU B 1 102 ? 7.41 16.578 18.312 1 98.25 102 LEU B N 1
ATOM 3254 C CA . LEU B 1 102 ? 8.328 15.469 18.094 1 98.25 102 LEU B CA 1
ATOM 3255 C C . LEU B 1 102 ? 7.727 14.156 18.578 1 98.25 102 LEU B C 1
ATOM 3257 O O . LEU B 1 102 ? 8.125 13.078 18.125 1 98.25 102 LEU B O 1
ATOM 3261 N N . ASN B 1 103 ? 6.887 14.25 19.516 1 98.62 103 ASN B N 1
ATOM 3262 C CA . ASN B 1 103 ? 6.238 13.055 20.047 1 98.62 103 ASN B CA 1
ATOM 3263 C C . ASN B 1 103 ? 4.914 13.391 20.734 1 98.62 103 ASN B C 1
ATOM 3265 O O . ASN B 1 103 ? 4.559 14.562 20.859 1 98.62 103 ASN B O 1
ATOM 3269 N N . ALA B 1 104 ? 4.254 12.352 21.125 1 98.81 104 ALA B N 1
ATOM 3270 C CA . ALA B 1 104 ? 2.914 12.508 21.688 1 98.81 104 ALA B CA 1
ATOM 3271 C C . ALA B 1 104 ? 2.961 13.266 23.016 1 98.81 104 ALA B C 1
ATOM 3273 O O . ALA B 1 104 ? 2.047 14.031 23.344 1 98.81 104 ALA B O 1
ATOM 3274 N N . ALA B 1 105 ? 3.967 13.031 23.797 1 98.81 105 ALA B N 1
ATOM 3275 C CA . ALA B 1 105 ? 4.09 13.711 25.094 1 98.81 105 ALA B CA 1
ATOM 3276 C C . ALA B 1 105 ? 4.207 15.219 24.906 1 98.81 105 ALA B C 1
ATOM 3278 O O . ALA B 1 105 ? 3.574 15.992 25.625 1 98.81 105 ALA B O 1
ATOM 3279 N N . GLU B 1 106 ? 5.008 15.641 23.953 1 98.88 106 GLU B N 1
ATOM 3280 C CA . GLU B 1 106 ? 5.133 17.062 23.641 1 98.88 106 GLU B CA 1
ATOM 3281 C C . GLU B 1 106 ? 3.811 17.641 23.141 1 98.88 106 GLU B C 1
ATOM 3283 O O . GLU B 1 106 ? 3.408 18.734 23.547 1 98.88 106 GLU B O 1
ATOM 3288 N N . ALA B 1 107 ? 3.188 16.922 22.281 1 98.94 107 ALA B N 1
ATOM 3289 C CA . ALA B 1 107 ? 1.896 17.359 21.766 1 98.94 107 ALA B CA 1
ATOM 3290 C C . ALA B 1 107 ? 0.885 17.547 22.891 1 98.94 107 ALA B C 1
ATOM 3292 O O . ALA B 1 107 ? 0.105 18.5 22.891 1 98.94 107 ALA B O 1
ATOM 3293 N N . GLN B 1 108 ? 0.916 16.594 23.797 1 98.88 108 GLN B N 1
ATOM 3294 C CA . GLN B 1 108 ? 0.012 16.672 24.953 1 98.88 108 GLN B CA 1
ATOM 3295 C C . GLN B 1 108 ? 0.285 17.922 25.766 1 98.88 108 GLN B C 1
ATOM 3297 O O . GLN B 1 108 ? -0.647 18.609 26.203 1 98.88 108 GLN B O 1
ATOM 3302 N N . ARG B 1 109 ? 1.518 18.234 26 1 98.88 109 ARG B N 1
ATOM 3303 C CA . ARG B 1 109 ? 1.887 19.438 26.734 1 98.88 109 ARG B CA 1
ATOM 3304 C C . ARG B 1 109 ? 1.36 20.688 26.047 1 98.88 109 ARG B C 1
ATOM 3306 O O . ARG B 1 109 ? 0.867 21.609 26.688 1 98.88 109 ARG B O 1
ATOM 3313 N N . MET B 1 110 ? 1.487 20.719 24.75 1 98.94 110 MET B N 1
ATOM 3314 C CA . MET B 1 110 ? 0.991 21.844 23.953 1 98.94 110 MET B CA 1
ATOM 3315 C C . MET B 1 110 ? -0.523 21.969 24.094 1 98.94 110 MET B C 1
ATOM 3317 O O . MET B 1 110 ? -1.042 23.078 24.266 1 98.94 110 MET B O 1
ATOM 3321 N N . ALA B 1 111 ? -1.195 20.812 24 1 98.88 111 ALA B N 1
ATOM 3322 C CA . ALA B 1 111 ? -2.648 20.797 24.141 1 98.88 111 ALA B CA 1
ATOM 3323 C C . ALA B 1 111 ? -3.074 21.312 25.516 1 98.88 111 ALA B C 1
ATOM 3325 O O . ALA B 1 111 ? -3.984 22.141 25.609 1 98.88 111 ALA B O 1
ATOM 3326 N N . ASP B 1 112 ? -2.436 20.844 26.547 1 98.81 112 ASP B N 1
ATOM 3327 C CA . ASP B 1 112 ? -2.736 21.25 27.906 1 98.81 112 ASP B CA 1
ATOM 3328 C C . ASP B 1 112 ? -2.523 22.75 28.094 1 98.81 112 ASP B C 1
ATOM 3330 O O . ASP B 1 112 ? -3.334 23.422 28.734 1 98.81 112 ASP B O 1
ATOM 3334 N N . ALA B 1 113 ? -1.437 23.234 27.547 1 98.81 113 ALA B N 1
ATOM 3335 C CA . ALA B 1 113 ? -1.128 24.656 27.656 1 98.81 113 ALA B CA 1
ATOM 3336 C C . ALA B 1 113 ? -2.217 25.5 27 1 98.81 113 ALA B C 1
ATOM 3338 O O . ALA B 1 113 ? -2.633 26.516 27.562 1 98.81 113 ALA B O 1
ATOM 3339 N N . SER B 1 114 ? -2.623 25.125 25.844 1 98.69 114 SER B N 1
ATOM 3340 C CA . SER B 1 114 ? -3.65 25.891 25.125 1 98.69 114 SER B CA 1
ATOM 3341 C C . SER B 1 114 ? -4.961 25.906 25.906 1 98.69 114 SER B C 1
ATOM 3343 O O . SER B 1 114 ? -5.621 26.938 26 1 98.69 114 SER B O 1
ATOM 3345 N N . ARG B 1 115 ? -5.316 24.75 26.453 1 97.94 115 ARG B N 1
ATOM 3346 C CA . ARG B 1 115 ? -6.531 24.656 27.25 1 97.94 115 ARG B CA 1
ATOM 3347 C C . ARG B 1 115 ? -6.453 25.547 28.484 1 97.94 115 ARG B C 1
ATOM 3349 O O . ARG B 1 115 ? -7.41 26.266 28.797 1 97.94 115 ARG B O 1
ATOM 3356 N N . SER B 1 116 ? -5.367 25.5 29.156 1 98.25 116 SER B N 1
ATOM 3357 C CA . SER B 1 116 ? -5.176 26.281 30.375 1 98.25 116 SER B CA 1
ATOM 3358 C C . SER B 1 116 ? -5.234 27.781 30.094 1 98.25 116 SER B C 1
ATOM 3360 O O . SER B 1 116 ? -5.781 28.547 30.891 1 98.25 116 SER B O 1
ATOM 3362 N N . ALA B 1 117 ? -4.699 28.203 28.969 1 98.44 117 ALA B N 1
ATOM 3363 C CA . ALA B 1 117 ? -4.609 29.625 28.625 1 98.44 117 ALA B CA 1
ATOM 3364 C C . ALA B 1 117 ? -5.891 30.109 27.938 1 98.44 117 ALA B C 1
ATOM 3366 O O . ALA B 1 117 ? -6.121 31.312 27.812 1 98.44 117 ALA B O 1
ATOM 3367 N N . GLY B 1 118 ? -6.723 29.141 27.516 1 97.88 118 GLY B N 1
ATOM 3368 C CA . GLY B 1 118 ? -7.957 29.484 26.828 1 97.88 118 GLY B CA 1
ATOM 3369 C C . GLY B 1 118 ? -7.734 30.016 25.422 1 97.88 118 GLY B C 1
ATOM 3370 O O . GLY B 1 118 ? -8.445 30.922 24.969 1 97.88 118 GLY B O 1
ATOM 3371 N N . VAL B 1 119 ? -6.691 29.562 24.766 1 98.56 119 VAL B N 1
ATOM 3372 C CA . VAL B 1 119 ? -6.418 29.969 23.391 1 98.56 119 VAL B CA 1
ATOM 3373 C C . VAL B 1 119 ? -6.562 28.781 22.438 1 98.56 119 VAL B C 1
ATOM 3375 O O . VAL B 1 119 ? -6.504 27.625 22.875 1 98.56 119 VAL B O 1
ATOM 3378 N N . HIS B 1 120 ? -6.777 29.031 21.156 1 98.62 120 HIS B N 1
ATOM 3379 C CA . HIS B 1 120 ? -6.953 28 20.141 1 98.62 120 HIS B CA 1
ATOM 3380 C C . HIS B 1 120 ? -5.609 27.5 19.609 1 98.62 120 HIS B C 1
ATOM 3382 O O . HIS B 1 120 ? -4.723 28.312 19.312 1 98.62 120 HIS B O 1
ATOM 3388 N N . LEU B 1 121 ? -5.371 26.203 19.625 1 98.88 121 LEU B N 1
ATOM 3389 C CA . LEU B 1 121 ? -4.215 25.516 19.047 1 98.88 121 LEU B CA 1
ATOM 3390 C C . LEU B 1 121 ? -4.648 24.562 17.953 1 98.88 121 LEU B C 1
ATOM 3392 O O . LEU B 1 121 ? -5.523 23.719 18.156 1 98.88 121 LEU B O 1
ATOM 3396 N N . ALA B 1 122 ? -4.07 24.703 16.781 1 98.69 122 ALA B N 1
ATOM 3397 C CA . ALA B 1 122 ? -4.387 23.812 15.664 1 98.69 122 ALA B CA 1
ATOM 3398 C C . ALA B 1 122 ? -3.115 23.328 14.969 1 98.69 122 ALA B C 1
ATOM 3400 O O . ALA B 1 122 ? -2.102 24.031 14.953 1 98.69 122 ALA B O 1
ATOM 3401 N N . GLU B 1 123 ? -3.148 22.094 14.5 1 98.81 123 GLU B N 1
ATOM 3402 C CA . GLU B 1 123 ? -2.113 21.531 13.641 1 98.81 123 GLU B CA 1
ATOM 3403 C C . GLU B 1 123 ? -2.379 21.859 12.172 1 98.81 123 GLU B C 1
ATOM 3405 O O . GLU B 1 123 ? -3.504 21.703 11.695 1 98.81 123 GLU B O 1
ATOM 3410 N N . ALA B 1 124 ? -1.359 22.219 11.445 1 98.38 124 ALA B N 1
ATOM 3411 C CA . ALA B 1 124 ? -1.533 22.75 10.094 1 98.38 124 ALA B CA 1
ATOM 3412 C C . ALA B 1 124 ? -1.534 21.625 9.055 1 98.38 124 ALA B C 1
ATOM 3414 O O . ALA B 1 124 ? -0.628 21.547 8.227 1 98.38 124 ALA B O 1
ATOM 3415 N N . PHE B 1 125 ? -2.59 20.844 8.945 1 98.06 125 PHE B N 1
ATOM 3416 C CA . PHE B 1 125 ? -2.914 19.969 7.828 1 98.06 125 PHE B CA 1
ATOM 3417 C C . PHE B 1 125 ? -3.873 20.656 6.863 1 98.06 125 PHE B C 1
ATOM 3419 O O . PHE B 1 125 ? -5.082 20.422 6.91 1 98.06 125 PHE B O 1
ATOM 3426 N N . MET B 1 126 ? -3.312 21.359 5.945 1 97.94 126 MET B N 1
ATOM 3427 C CA . MET B 1 126 ? -4.098 22.25 5.094 1 97.94 126 MET B CA 1
ATOM 3428 C C . MET B 1 126 ? -5.113 21.469 4.273 1 97.94 126 MET B C 1
ATOM 3430 O O . MET B 1 126 ? -6.211 21.953 4 1 97.94 126 MET B O 1
ATOM 3434 N N . TYR B 1 127 ? -4.855 20.219 3.916 1 97.69 127 TYR B N 1
ATOM 3435 C CA . TYR B 1 127 ? -5.703 19.453 3.004 1 97.69 127 TYR B CA 1
ATOM 3436 C C . TYR B 1 127 ? -7.059 19.172 3.635 1 97.69 127 TYR B C 1
ATOM 3438 O O . TYR B 1 127 ? -8.07 19.062 2.932 1 97.69 127 TYR B O 1
ATOM 3446 N N . ARG B 1 128 ? -7.082 19.141 4.957 1 97.56 128 ARG B N 1
ATOM 3447 C CA . ARG B 1 128 ? -8.289 18.766 5.688 1 97.56 128 ARG B CA 1
ATOM 3448 C C . ARG B 1 128 ? -9.375 19.828 5.516 1 97.56 128 ARG B C 1
ATOM 3450 O O . ARG B 1 128 ? -10.547 19.562 5.793 1 97.56 128 ARG B O 1
ATOM 3457 N N . TYR B 1 129 ? -8.984 20.984 5.129 1 97.06 129 TYR B N 1
ATOM 3458 C CA . TYR B 1 129 ? -9.93 22.094 5.098 1 97.06 129 TYR B CA 1
ATOM 3459 C C . TYR B 1 129 ? -10.57 22.234 3.725 1 97.06 129 TYR B C 1
ATOM 3461 O O . TYR B 1 129 ? -11.555 22.953 3.561 1 97.06 129 TYR B O 1
ATOM 3469 N N . HIS B 1 130 ? -10 21.609 2.725 1 96.81 130 HIS B N 1
ATOM 3470 C CA . HIS B 1 130 ? -10.648 21.562 1.422 1 96.81 130 HIS B CA 1
ATOM 3471 C C . HIS B 1 130 ? -11.914 20.719 1.466 1 96.81 130 HIS B C 1
ATOM 3473 O O . HIS B 1 130 ? -11.938 19.656 2.102 1 96.81 130 HIS B O 1
ATOM 3479 N N . PRO B 1 131 ? -12.961 21.094 0.788 1 97.06 131 PRO B N 1
ATOM 3480 C CA . PRO B 1 131 ? -14.227 20.359 0.844 1 97.06 131 PRO B CA 1
ATOM 3481 C C . PRO B 1 131 ? -14.125 18.969 0.221 1 97.06 131 PRO B C 1
ATOM 3483 O O . PRO B 1 131 ? -15.023 18.141 0.394 1 97.06 131 PRO B O 1
ATOM 3486 N N . ALA B 1 132 ? -13.102 18.672 -0.504 1 97.19 132 ALA B N 1
ATOM 3487 C CA . ALA B 1 132 ? -12.922 17.391 -1.17 1 97.19 132 ALA B CA 1
ATOM 3488 C C . ALA B 1 132 ? -13.023 16.234 -0.176 1 97.19 132 ALA B C 1
ATOM 3490 O O . ALA B 1 132 ? -13.664 15.219 -0.459 1 97.19 132 ALA B O 1
ATOM 3491 N N . TYR B 1 133 ? -12.438 16.328 0.986 1 96.94 133 TYR B N 1
ATOM 3492 C CA . TYR B 1 133 ? -12.422 15.219 1.93 1 96.94 133 TYR B CA 1
ATOM 3493 C C . TYR B 1 133 ? -13.773 15.062 2.613 1 96.94 133 TYR B C 1
ATOM 3495 O O . TYR B 1 133 ? -14.141 13.961 3.031 1 96.94 133 TYR B O 1
ATOM 3503 N N . ALA B 1 134 ? -14.469 16.203 2.795 1 96.88 134 ALA B N 1
ATOM 3504 C CA . ALA B 1 134 ? -15.852 16.062 3.24 1 96.88 134 ALA B CA 1
ATOM 3505 C C . ALA B 1 134 ? -16.688 15.273 2.229 1 96.88 134 ALA B C 1
ATOM 3507 O O . ALA B 1 134 ? -17.516 14.445 2.607 1 96.88 134 ALA B O 1
ATOM 3508 N N . ARG B 1 135 ? -16.484 15.57 0.947 1 98.31 135 ARG B N 1
ATOM 3509 C CA . ARG B 1 135 ? -17.172 14.859 -0.121 1 98.31 135 ARG B CA 1
ATOM 3510 C C . ARG B 1 135 ? -16.797 13.375 -0.122 1 98.31 135 ARG B C 1
ATOM 3512 O O . ARG B 1 135 ? -17.656 12.516 -0.284 1 98.31 135 ARG B O 1
ATOM 3519 N N . VAL B 1 136 ? -15.531 13.039 0.055 1 98.69 136 VAL B N 1
ATOM 3520 C CA . VAL B 1 136 ? -15.07 11.656 0.164 1 98.69 136 VAL B CA 1
ATOM 3521 C C . VAL B 1 136 ? -15.797 10.961 1.31 1 98.69 136 VAL B C 1
ATOM 3523 O O . VAL B 1 136 ? -16.312 9.852 1.142 1 98.69 136 VAL B O 1
ATOM 3526 N N . LYS B 1 137 ? -15.852 11.586 2.445 1 98.12 137 LYS B N 1
ATOM 3527 C CA . LYS B 1 137 ? -16.516 11.016 3.617 1 98.12 137 LYS B CA 1
ATOM 3528 C C . LYS B 1 137 ? -18 10.789 3.354 1 98.12 137 LYS B C 1
ATOM 3530 O O . LYS B 1 137 ? -18.562 9.773 3.766 1 98.12 137 LYS B O 1
ATOM 3535 N N . GLU B 1 138 ? -18.609 11.75 2.693 1 98.44 138 GLU B N 1
ATOM 3536 C CA . GLU B 1 138 ? -20.016 11.609 2.326 1 98.44 138 GLU B CA 1
ATOM 3537 C C . GLU B 1 138 ? -20.25 10.352 1.493 1 98.44 138 GLU B C 1
ATOM 3539 O O . GLU B 1 138 ? -21.219 9.625 1.712 1 98.44 138 GLU B O 1
ATOM 3544 N N . ILE B 1 139 ? -19.422 10.164 0.571 1 98.56 139 ILE B N 1
ATOM 3545 C CA . ILE B 1 139 ? -19.531 9 -0.304 1 98.56 139 ILE B CA 1
ATOM 3546 C C . ILE B 1 139 ? -19.359 7.723 0.511 1 98.56 139 ILE B C 1
ATOM 3548 O O . ILE B 1 139 ? -20.125 6.773 0.36 1 98.56 139 ILE B O 1
ATOM 3552 N N . ILE B 1 140 ? -18.391 7.641 1.382 1 98.62 140 ILE B N 1
ATOM 3553 C CA . ILE B 1 140 ? -18.141 6.496 2.25 1 98.62 140 ILE B CA 1
ATOM 3554 C C . ILE B 1 140 ? -19.375 6.227 3.107 1 98.62 140 ILE B C 1
ATOM 3556 O O . ILE B 1 140 ? -19.875 5.098 3.17 1 98.62 140 ILE B O 1
ATOM 3560 N N . ASP B 1 141 ? -19.906 7.273 3.709 1 98 141 ASP B N 1
ATOM 3561 C CA . ASP B 1 141 ? -21.016 7.152 4.652 1 98 141 ASP B CA 1
ATOM 3562 C C . ASP B 1 141 ? -22.312 6.754 3.938 1 98 141 ASP B C 1
ATOM 3564 O O . ASP B 1 141 ? -23.203 6.145 4.539 1 98 141 ASP B O 1
ATOM 3568 N N . SER B 1 142 ? -22.422 7.113 2.67 1 98.19 142 SER B N 1
ATOM 3569 C CA . SER B 1 142 ? -23.609 6.785 1.896 1 98.19 142 SER B CA 1
ATOM 3570 C C . SER B 1 142 ? -23.703 5.289 1.624 1 98.19 142 SER B C 1
ATOM 3572 O O . SER B 1 142 ? -24.766 4.781 1.239 1 98.19 142 SER B O 1
ATOM 3574 N N . GLY B 1 143 ? -22.562 4.605 1.698 1 98.12 143 GLY B N 1
ATOM 3575 C CA . GLY B 1 143 ? -22.516 3.186 1.386 1 98.12 143 GLY B CA 1
ATOM 3576 C C . GLY B 1 143 ? -22.297 2.904 -0.088 1 98.12 143 GLY B C 1
ATOM 3577 O O . GLY B 1 143 ? -22.375 1.753 -0.524 1 98.12 143 GLY B O 1
ATOM 3578 N N . GLU B 1 144 ? -22 3.932 -0.817 1 98.06 144 GLU B N 1
ATOM 3579 C CA . GLU B 1 144 ? -21.859 3.793 -2.264 1 98.06 144 GLU B CA 1
ATOM 3580 C C . GLU B 1 144 ? -20.75 2.797 -2.617 1 98.06 144 GLU B C 1
ATOM 3582 O O . GLU B 1 144 ? -20.875 2.041 -3.582 1 98.06 144 GLU B O 1
ATOM 3587 N N . ILE B 1 145 ? -19.75 2.738 -1.83 1 98.62 145 ILE B N 1
ATOM 3588 C CA . ILE B 1 145 ? -18.641 1.841 -2.156 1 98.62 145 ILE B CA 1
ATOM 3589 C C . ILE B 1 145 ? -18.656 0.635 -1.222 1 98.62 145 ILE B C 1
ATOM 3591 O O . ILE B 1 145 ? -17.703 -0.14 -1.175 1 98.62 145 ILE B O 1
ATOM 3595 N N . GLY B 1 146 ? -19.703 0.438 -0.453 1 98.56 146 GLY B N 1
ATOM 3596 C CA . GLY B 1 146 ? -19.812 -0.675 0.476 1 98.56 146 GLY B CA 1
ATOM 3597 C C . GLY B 1 146 ? -18.984 -0.49 1.731 1 98.56 146 GLY B C 1
ATOM 3598 O O . GLY B 1 146 ? -18.625 0.637 2.092 1 98.56 146 GLY B O 1
ATOM 3599 N N . ASP B 1 147 ? -18.719 -1.608 2.451 1 98.31 147 ASP B N 1
ATOM 3600 C CA . ASP B 1 147 ? -17.922 -1.576 3.668 1 98.31 147 ASP B CA 1
ATOM 3601 C C . ASP B 1 147 ? -16.438 -1.365 3.34 1 98.31 147 ASP B C 1
ATOM 3603 O O . ASP B 1 147 ? -15.914 -1.981 2.414 1 98.31 147 ASP B O 1
ATOM 3607 N N . ILE B 1 148 ? -15.797 -0.489 4.105 1 98.81 148 ILE B N 1
ATOM 3608 C CA . ILE B 1 148 ? -14.391 -0.209 3.865 1 98.81 148 ILE B CA 1
ATOM 3609 C C . ILE B 1 148 ? -13.555 -1.451 4.176 1 98.81 148 ILE B C 1
ATOM 3611 O O . ILE B 1 148 ? -13.734 -2.084 5.219 1 98.81 148 ILE B O 1
ATOM 3615 N N . ARG B 1 149 ? -12.602 -1.785 3.252 1 98.81 149 ARG B N 1
ATOM 3616 C CA . ARG B 1 149 ? -11.758 -2.967 3.393 1 98.81 149 ARG B CA 1
ATOM 3617 C C . ARG B 1 149 ? -10.289 -2.578 3.523 1 98.81 149 ARG B C 1
ATOM 3619 O O . ARG B 1 149 ? -9.461 -3.391 3.939 1 98.81 149 ARG B O 1
ATOM 3626 N N . GLY B 1 150 ? -9.984 -1.383 3.197 1 98.75 150 GLY B N 1
ATOM 3627 C CA . GLY B 1 150 ? -8.617 -0.917 3.326 1 98.75 150 GLY B CA 1
ATOM 3628 C C . GLY B 1 150 ? -8.398 0.47 2.752 1 98.75 150 GLY B C 1
ATOM 3629 O O . GLY B 1 150 ? -9.242 0.975 2.002 1 98.75 150 GLY B O 1
ATOM 3630 N N . ILE B 1 151 ? -7.34 1.078 3.152 1 98.94 151 ILE B N 1
ATOM 3631 C CA . ILE B 1 151 ? -6.855 2.35 2.621 1 98.94 151 ILE B CA 1
ATOM 3632 C C . ILE B 1 151 ? -5.379 2.23 2.262 1 98.94 151 ILE B C 1
ATOM 3634 O O . ILE B 1 151 ? -4.605 1.602 2.988 1 98.94 151 ILE B O 1
ATOM 3638 N N . HIS B 1 152 ? -4.996 2.75 1.145 1 98.94 152 HIS B N 1
ATOM 3639 C CA . HIS B 1 152 ? -3.59 2.859 0.771 1 98.94 152 HIS B CA 1
ATOM 3640 C C . HIS B 1 152 ? -3.213 4.305 0.455 1 98.94 152 HIS B C 1
ATOM 3642 O O . HIS B 1 152 ? -3.896 4.973 -0.324 1 98.94 152 HIS B O 1
ATOM 3648 N N . GLY B 1 153 ? -2.193 4.77 1.093 1 98.88 153 GLY B N 1
ATOM 3649 C CA . GLY B 1 153 ? -1.739 6.133 0.864 1 98.88 153 GLY B CA 1
ATOM 3650 C C . GLY B 1 153 ? -0.249 6.23 0.597 1 98.88 153 GLY B C 1
ATOM 3651 O O . GLY B 1 153 ? 0.537 5.461 1.153 1 98.88 153 GLY B O 1
ATOM 3652 N N . THR B 1 154 ? 0.121 7.16 -0.289 1 98.94 154 THR B N 1
ATOM 3653 C CA . THR B 1 154 ? 1.533 7.383 -0.574 1 98.94 154 THR B CA 1
ATOM 3654 C C . THR B 1 154 ? 1.857 8.875 -0.556 1 98.94 154 THR B C 1
ATOM 3656 O O . THR B 1 154 ? 0.997 9.703 -0.852 1 98.94 154 THR B O 1
ATOM 3659 N N . PHE B 1 155 ? 3.02 9.18 -0.194 1 98.94 155 PHE B N 1
ATOM 3660 C CA . PHE B 1 155 ? 3.596 10.508 -0.366 1 98.94 155 PHE B CA 1
ATOM 3661 C C . PHE B 1 155 ? 5.113 10.43 -0.469 1 98.94 155 PHE B C 1
ATOM 3663 O O . PHE B 1 155 ? 5.797 10.188 0.527 1 98.94 155 PHE B O 1
ATOM 3670 N N . THR B 1 156 ? 5.66 10.641 -1.643 1 98.81 156 THR B N 1
ATOM 3671 C CA . THR B 1 156 ? 7.098 10.539 -1.871 1 98.81 156 THR B CA 1
ATOM 3672 C C . THR B 1 156 ? 7.586 11.695 -2.742 1 98.81 156 THR B C 1
ATOM 3674 O O . THR B 1 156 ? 6.809 12.281 -3.502 1 98.81 156 THR B O 1
ATOM 3677 N N . PHE B 1 157 ? 8.75 12.055 -2.586 1 98.19 157 PHE B N 1
ATOM 3678 C CA . PHE B 1 157 ? 9.5 12.953 -3.449 1 98.19 157 PHE B CA 1
ATOM 3679 C C . PHE B 1 157 ? 10.992 12.664 -3.361 1 98.19 157 PHE B C 1
ATOM 3681 O O . PHE B 1 157 ? 11.414 11.766 -2.631 1 98.19 157 PHE B O 1
ATOM 3688 N N . ASN B 1 158 ? 11.758 13.344 -4.219 1 97.69 158 ASN B N 1
ATOM 3689 C CA . ASN B 1 158 ? 13.195 13.109 -4.191 1 97.69 158 ASN B CA 1
ATOM 3690 C C . ASN B 1 158 ? 13.969 14.391 -3.904 1 97.69 158 ASN B C 1
ATOM 3692 O O . ASN B 1 158 ? 14.109 15.25 -4.781 1 97.69 158 ASN B O 1
ATOM 3696 N N . ASN B 1 159 ? 14.453 14.477 -2.771 1 95.38 159 ASN B N 1
ATOM 3697 C CA . ASN B 1 159 ? 15.297 15.602 -2.389 1 95.38 159 ASN B CA 1
ATOM 3698 C C . ASN B 1 159 ? 16.562 15.133 -1.675 1 95.38 159 ASN B C 1
ATOM 3700 O O . ASN B 1 159 ? 17.125 15.867 -0.864 1 95.38 159 ASN B O 1
ATOM 3704 N N . ALA B 1 160 ? 17.047 14.016 -1.986 1 93.38 160 ALA B N 1
ATOM 3705 C CA . ALA B 1 160 ? 18.094 13.32 -1.253 1 93.38 160 ALA B CA 1
ATOM 3706 C C . ALA B 1 160 ? 19.438 14.031 -1.425 1 93.38 160 ALA B C 1
ATOM 3708 O O . ALA B 1 160 ? 20.344 13.867 -0.604 1 93.38 160 ALA B O 1
ATOM 3709 N N . ALA B 1 161 ? 19.531 14.828 -2.398 1 92.31 161 ALA B N 1
ATOM 3710 C CA . ALA B 1 161 ? 20.812 15.461 -2.697 1 92.31 161 ALA B CA 1
ATOM 3711 C C . ALA B 1 161 ? 21 16.734 -1.88 1 92.31 161 ALA B C 1
ATOM 3713 O O . ALA B 1 161 ? 22.094 17.297 -1.826 1 92.31 161 ALA B O 1
ATOM 3714 N N . ASP B 1 162 ? 19.938 17.188 -1.249 1 91 162 ASP B N 1
ATOM 3715 C CA . ASP B 1 162 ? 20.016 18.406 -0.436 1 91 162 ASP B CA 1
ATOM 3716 C C . ASP B 1 162 ? 20.5 18.078 0.979 1 91 162 ASP B C 1
ATOM 3718 O O . ASP B 1 162 ? 19.734 18.234 1.942 1 91 162 ASP B O 1
ATOM 3722 N N . SER B 1 163 ? 21.719 17.766 1.2 1 85.69 163 SER B N 1
ATOM 3723 C CA . SER B 1 163 ? 22.297 17.172 2.396 1 85.69 163 SER B CA 1
ATOM 3724 C C . SER B 1 163 ? 22.188 18.094 3.596 1 85.69 163 SER B C 1
ATOM 3726 O O . SER B 1 163 ? 22.203 17.656 4.742 1 85.69 163 SER B O 1
ATOM 3728 N N . GLY B 1 164 ? 22.047 19.375 3.408 1 85.12 164 GLY B N 1
ATOM 3729 C CA . GLY B 1 164 ? 21.969 20.328 4.5 1 85.12 164 GLY B CA 1
ATOM 3730 C C . GLY B 1 164 ? 20.547 20.594 4.953 1 85.12 164 GLY B C 1
ATOM 3731 O O . GLY B 1 164 ? 20.312 21.406 5.852 1 85.12 164 GLY B O 1
ATOM 3732 N N . ASN B 1 165 ? 19.688 19.828 4.438 1 89.06 165 ASN B N 1
ATOM 3733 C CA . ASN B 1 165 ? 18.266 20.047 4.711 1 89.06 165 ASN B CA 1
ATOM 3734 C C . ASN B 1 165 ? 17.891 19.578 6.121 1 89.06 165 ASN B C 1
ATOM 3736 O O . ASN B 1 165 ? 18.344 18.531 6.57 1 89.06 165 ASN B O 1
ATOM 3740 N N . VAL B 1 166 ? 17.047 20.406 6.809 1 86.31 166 VAL B N 1
ATOM 3741 C CA . VAL B 1 166 ? 16.609 20.125 8.172 1 86.31 166 VAL B CA 1
ATOM 3742 C C . VAL B 1 166 ? 15.891 18.781 8.227 1 86.31 166 VAL B C 1
ATOM 3744 O O . VAL B 1 166 ? 15.867 18.125 9.273 1 86.31 166 VAL B O 1
ATOM 3747 N N . ARG B 1 167 ? 15.43 18.328 7.184 1 91.88 167 ARG B N 1
ATOM 3748 C CA . ARG B 1 167 ? 14.695 17.062 7.086 1 91.88 167 ARG B CA 1
ATOM 3749 C C . ARG B 1 167 ? 15.633 15.875 7.285 1 91.88 167 ARG B C 1
ATOM 3751 O O . ARG B 1 167 ? 15.18 14.75 7.488 1 91.88 167 ARG B O 1
ATOM 3758 N N . TYR B 1 168 ? 16.922 16.094 7.254 1 93 168 TYR B N 1
ATOM 3759 C CA . TYR B 1 168 ? 17.859 14.992 7.363 1 93 168 TYR B CA 1
ATOM 3760 C C . TYR B 1 168 ? 18.531 14.984 8.734 1 93 168 TYR B C 1
ATOM 3762 O O . TYR B 1 168 ? 19.5 14.242 8.953 1 93 168 TYR B O 1
ATOM 3770 N N . LYS B 1 169 ? 18.031 15.836 9.578 1 94.62 169 LYS B N 1
ATOM 3771 C CA . LYS B 1 169 ? 18.547 15.844 10.938 1 94.62 169 LYS B CA 1
ATOM 3772 C C . LYS B 1 169 ? 17.625 15.062 11.875 1 94.62 169 LYS B C 1
ATOM 3774 O O . LYS B 1 169 ? 16.562 15.539 12.25 1 94.62 169 LYS B O 1
ATOM 3779 N N . ARG B 1 170 ? 18.094 13.984 12.32 1 94.94 170 ARG B N 1
ATOM 3780 C CA . ARG B 1 170 ? 17.266 13.078 13.109 1 94.94 170 ARG B CA 1
ATOM 3781 C C . ARG B 1 170 ? 16.828 13.734 14.422 1 94.94 170 ARG B C 1
ATOM 3783 O O . ARG B 1 170 ? 15.664 13.664 14.797 1 94.94 170 ARG B O 1
ATOM 3790 N N . GLU B 1 171 ? 17.703 14.391 15.062 1 95 171 GLU B N 1
ATOM 3791 C CA . GLU B 1 171 ? 17.422 15.008 16.359 1 95 171 GLU B CA 1
ATOM 3792 C C . GLU B 1 171 ? 16.406 16.125 16.234 1 95 171 GLU B C 1
ATOM 3794 O O . GLU B 1 171 ? 15.766 16.516 17.219 1 95 171 GLU B O 1
ATOM 3799 N N . TRP B 1 172 ? 16.234 16.656 15.031 1 96.62 172 TRP B N 1
ATOM 3800 C CA . TRP B 1 172 ? 15.312 17.75 14.797 1 96.62 172 TRP B CA 1
ATOM 3801 C C . TRP B 1 172 ? 13.961 17.234 14.32 1 96.62 172 TRP B C 1
ATOM 3803 O O . TRP B 1 172 ? 13.07 18 13.969 1 96.62 172 TRP B O 1
ATOM 3813 N N . GLY B 1 173 ? 13.805 15.945 14.305 1 97 173 GLY B N 1
ATOM 3814 C CA . GLY B 1 173 ? 12.57 15.367 13.812 1 97 173 GLY B CA 1
ATOM 3815 C C . GLY B 1 173 ? 12.531 15.227 12.305 1 97 173 GLY B C 1
ATOM 3816 O O . GLY B 1 173 ? 11.484 15.406 11.68 1 97 173 GLY B O 1
ATOM 3817 N N . GLY B 1 174 ? 13.719 15.047 11.742 1 96.94 174 GLY B N 1
ATOM 3818 C CA . GLY B 1 174 ? 13.773 14.75 10.312 1 96.94 174 GLY B CA 1
ATOM 3819 C C . GLY B 1 174 ? 13.328 13.336 9.977 1 96.94 174 GLY B C 1
ATOM 3820 O O . GLY B 1 174 ? 13.242 12.484 10.867 1 96.94 174 GLY B O 1
ATOM 3821 N N . GLY B 1 175 ? 13.094 13.141 8.625 1 98.06 175 GLY B N 1
ATOM 3822 C CA . GLY B 1 175 ? 12.641 11.844 8.156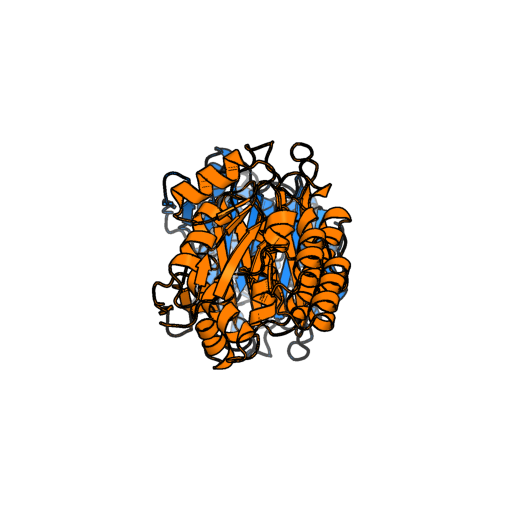 1 98.06 175 GLY B CA 1
ATOM 3823 C C . GLY B 1 175 ? 11.32 11.898 7.422 1 98.06 175 GLY B C 1
ATOM 3824 O O . GLY B 1 175 ? 10.531 12.828 7.621 1 98.06 175 GLY B O 1
ATOM 3825 N N . SER B 1 176 ? 11.078 10.867 6.664 1 98.56 176 SER B N 1
ATOM 3826 C CA . SER B 1 176 ? 9.922 10.883 5.777 1 98.56 176 SER B CA 1
ATOM 3827 C C . SER B 1 176 ? 8.633 10.656 6.551 1 98.56 176 SER B C 1
ATOM 3829 O O . SER B 1 176 ? 7.578 11.188 6.188 1 98.56 176 SER B O 1
ATOM 3831 N N . ILE B 1 177 ? 8.625 9.883 7.637 1 98.88 177 ILE B N 1
ATOM 3832 C CA . ILE B 1 177 ? 7.422 9.633 8.414 1 98.88 177 ILE B CA 1
ATOM 3833 C C . ILE B 1 177 ? 6.902 10.945 9.008 1 98.88 177 ILE B C 1
ATOM 3835 O O . ILE B 1 177 ? 5.707 11.227 8.938 1 98.88 177 ILE B O 1
ATOM 3839 N N . TYR B 1 178 ? 7.801 11.766 9.5 1 98.69 178 TYR B N 1
ATOM 3840 C CA . TYR B 1 178 ? 7.418 13.078 10 1 98.69 178 TYR B CA 1
ATOM 3841 C C . TYR B 1 178 ? 6.918 13.969 8.875 1 98.69 178 TYR B C 1
ATOM 3843 O O . TYR B 1 178 ? 5.863 14.594 8.984 1 98.69 178 TYR B O 1
ATOM 3851 N N . ASP B 1 179 ? 7.656 14.016 7.832 1 98.06 179 ASP B N 1
ATOM 3852 C CA . ASP B 1 179 ? 7.469 15.039 6.809 1 98.06 179 ASP B CA 1
ATOM 3853 C C . ASP B 1 179 ? 6.25 14.734 5.945 1 98.06 179 ASP B C 1
ATOM 3855 O O . ASP B 1 179 ? 5.402 15.609 5.727 1 98.06 179 ASP B O 1
ATOM 3859 N N . VAL B 1 180 ? 6.207 13.5 5.434 1 98.62 180 VAL B N 1
ATOM 3860 C CA . VAL B 1 180 ? 5.156 13.25 4.453 1 98.62 180 VAL B CA 1
ATOM 3861 C C . VAL B 1 180 ? 4.371 12 4.844 1 98.62 180 VAL B C 1
ATOM 3863 O O . VAL B 1 180 ? 3.246 11.797 4.383 1 98.62 180 VAL B O 1
ATOM 3866 N N . GLY B 1 181 ? 4.887 11.125 5.691 1 98.81 181 GLY B N 1
ATOM 3867 C CA . GLY B 1 181 ? 4.148 9.977 6.188 1 98.81 181 GLY B CA 1
ATOM 3868 C C . GLY B 1 181 ? 2.967 10.359 7.062 1 98.81 181 GLY B C 1
ATOM 3869 O O . GLY B 1 181 ? 1.972 9.633 7.121 1 98.81 181 GLY B O 1
ATOM 3870 N N . CYS B 1 182 ? 3.07 11.453 7.719 1 98.81 182 CYS B N 1
ATOM 3871 C CA . CYS B 1 182 ? 2.012 11.93 8.602 1 98.81 182 CYS B CA 1
ATOM 3872 C C . CYS B 1 182 ? 0.734 12.211 7.82 1 98.81 182 CYS B C 1
ATOM 3874 O O . CYS B 1 182 ? -0.354 12.258 8.398 1 98.81 182 CYS B O 1
ATOM 3876 N N . TYR B 1 183 ? 0.768 12.344 6.469 1 98.88 183 TYR B N 1
ATOM 3877 C CA . TYR B 1 183 ? -0.406 12.656 5.66 1 98.88 183 TYR B CA 1
ATOM 3878 C C . TYR B 1 183 ? -1.298 11.43 5.496 1 98.88 183 TYR B C 1
ATOM 3880 O O . TYR B 1 183 ? -2.467 11.445 5.891 1 98.88 183 TYR B O 1
ATOM 3888 N N . PRO B 1 184 ? -0.756 10.305 4.957 1 98.88 184 PRO B N 1
ATOM 3889 C CA . PRO B 1 184 ? -1.626 9.133 4.887 1 98.88 184 PRO B CA 1
ATOM 3890 C C . PRO B 1 184 ? -2.129 8.688 6.258 1 98.88 184 PRO B C 1
ATOM 3892 O O . PRO B 1 184 ? -3.258 8.203 6.375 1 98.88 184 PRO B O 1
ATOM 3895 N N . ILE B 1 185 ? -1.315 8.812 7.266 1 98.94 185 ILE B N 1
ATOM 3896 C CA . ILE B 1 185 ? -1.699 8.438 8.617 1 98.94 185 ILE B CA 1
ATOM 3897 C C . ILE B 1 185 ? -2.893 9.273 9.07 1 98.94 185 ILE B C 1
ATOM 3899 O O . ILE B 1 185 ? -3.912 8.734 9.5 1 98.94 185 ILE B O 1
ATOM 3903 N N . SER B 1 186 ? -2.748 10.562 8.906 1 98.75 186 SER B N 1
ATOM 3904 C CA . SER B 1 186 ? -3.811 11.492 9.273 1 98.75 186 SER B CA 1
ATOM 3905 C C . SER B 1 186 ? -5.078 11.227 8.469 1 98.75 186 SER B C 1
ATOM 3907 O O . SER B 1 186 ? -6.184 11.242 9.023 1 98.75 186 SER B O 1
ATOM 3909 N N . ALA B 1 187 ? -4.965 10.977 7.195 1 98.81 187 ALA B N 1
ATOM 3910 C CA . ALA B 1 187 ? -6.113 10.773 6.316 1 98.81 187 ALA B CA 1
ATOM 3911 C C . ALA B 1 187 ? -6.883 9.508 6.699 1 98.81 187 ALA B C 1
ATOM 3913 O O . ALA B 1 187 ? -8.117 9.5 6.707 1 98.81 187 ALA B O 1
ATOM 3914 N N . ALA B 1 188 ? -6.16 8.477 6.996 1 98.88 188 ALA B N 1
ATOM 3915 C CA . ALA B 1 188 ? -6.82 7.227 7.371 1 98.88 188 ALA B CA 1
ATOM 3916 C C . ALA B 1 188 ? -7.609 7.387 8.664 1 98.88 188 ALA B C 1
ATOM 3918 O O . ALA B 1 188 ? -8.742 6.922 8.766 1 98.88 188 ALA B O 1
ATOM 3919 N N . ARG B 1 189 ? -7 8.008 9.664 1 98.75 189 ARG B N 1
ATOM 3920 C CA . ARG B 1 189 ? -7.688 8.273 10.922 1 98.75 189 ARG B CA 1
ATOM 3921 C C . ARG B 1 189 ? -8.953 9.102 10.695 1 98.75 189 ARG B C 1
ATOM 3923 O O . ARG B 1 189 ? -10 8.812 11.266 1 98.75 189 ARG B O 1
ATOM 3930 N N . LEU B 1 190 ? -8.828 10.07 9.828 1 98.44 190 LEU B N 1
ATOM 3931 C CA . LEU B 1 190 ? -9.938 10.969 9.523 1 98.44 190 LEU B CA 1
ATOM 3932 C C . LEU B 1 190 ? -11.086 10.203 8.859 1 98.44 190 LEU B C 1
ATOM 3934 O O . LEU B 1 190 ? -12.234 10.32 9.281 1 98.44 190 LEU B O 1
ATOM 3938 N N . LEU B 1 191 ? -10.773 9.43 7.875 1 98.56 191 LEU B N 1
ATOM 3939 C CA . LEU B 1 191 ? -11.797 8.781 7.062 1 98.56 191 LEU B CA 1
ATOM 3940 C C . LEU B 1 191 ? -12.43 7.613 7.812 1 98.56 191 LEU B C 1
ATOM 3942 O O . LEU B 1 191 ? -13.625 7.34 7.648 1 98.56 191 LEU B O 1
ATOM 3946 N N . LEU B 1 192 ? -11.648 6.906 8.625 1 98.31 192 LEU B N 1
ATOM 3947 C CA . LEU B 1 192 ? -12.164 5.75 9.344 1 98.31 192 LEU B CA 1
ATOM 3948 C C . LEU B 1 192 ? -12.82 6.172 10.656 1 98.31 192 LEU B C 1
ATOM 3950 O O . LEU B 1 192 ? -13.617 5.422 11.227 1 98.31 192 LEU B O 1
ATOM 3954 N N . GLY B 1 193 ? -12.477 7.328 11.172 1 97.5 193 GLY B N 1
ATOM 3955 C CA . GLY B 1 193 ? -13.047 7.828 12.414 1 97.5 193 GLY B CA 1
ATOM 3956 C C . GLY B 1 193 ? -12.648 7.012 13.625 1 97.5 193 GLY B C 1
ATOM 3957 O O . GLY B 1 193 ? -13.445 6.82 14.547 1 97.5 193 GLY B O 1
ATOM 3958 N N . GLU B 1 194 ? -11.516 6.391 13.609 1 97.69 194 GLU B N 1
ATOM 3959 C CA . GLU B 1 194 ? -11 5.629 14.742 1 97.69 194 GLU B CA 1
ATOM 3960 C C . GLU B 1 194 ? -9.477 5.633 14.758 1 97.69 194 GLU B C 1
ATOM 3962 O O . GLU B 1 194 ? -8.836 6.094 13.812 1 97.69 194 GLU B O 1
ATOM 3967 N N . GLU B 1 195 ? -8.883 5.219 15.859 1 98.75 195 GLU B N 1
ATOM 3968 C CA . GLU B 1 195 ? -7.43 5.156 16.016 1 98.75 195 GLU B CA 1
ATOM 3969 C C . GLU B 1 195 ? -6.906 3.748 15.742 1 98.75 195 GLU B C 1
ATOM 3971 O O . GLU B 1 195 ? -7.559 2.76 16.094 1 98.75 195 GLU B O 1
ATOM 3976 N N . PRO B 1 196 ? -5.801 3.625 15.094 1 98.88 196 PRO B N 1
ATOM 3977 C CA . PRO B 1 196 ? -5.211 2.297 14.914 1 98.88 196 PRO B CA 1
ATOM 3978 C C . PRO B 1 196 ? -4.738 1.681 16.234 1 98.88 196 PRO B C 1
ATOM 3980 O O . PRO B 1 196 ? -4.469 2.402 17.188 1 98.88 196 PRO B O 1
ATOM 3983 N N . VAL B 1 197 ? -4.531 0.362 16.203 1 98.69 197 VAL B N 1
ATOM 3984 C CA . VAL B 1 197 ? -4.199 -0.324 17.438 1 98.69 197 VAL B CA 1
ATOM 3985 C C . VAL B 1 197 ? -2.75 -0.807 17.391 1 98.69 197 VAL B C 1
ATOM 3987 O O . VAL B 1 197 ? -2.174 -1.166 18.422 1 98.69 197 VAL B O 1
ATOM 3990 N N . ALA B 1 198 ? -2.158 -0.853 16.219 1 98.81 198 ALA B N 1
ATOM 3991 C CA . ALA B 1 198 ? -0.762 -1.263 16.094 1 98.81 198 ALA B CA 1
ATOM 3992 C C . ALA B 1 198 ? -0.151 -0.744 14.797 1 98.81 198 ALA B C 1
ATOM 3994 O O . ALA B 1 198 ? -0.874 -0.37 13.867 1 98.81 198 ALA B O 1
ATOM 3995 N N . ALA B 1 199 ? 1.179 -0.673 14.789 1 98.88 199 ALA B N 1
ATOM 3996 C CA . ALA B 1 199 ? 1.943 -0.216 13.633 1 98.88 199 ALA B CA 1
ATOM 3997 C C . ALA B 1 199 ? 3.119 -1.146 13.352 1 98.88 199 ALA B C 1
ATOM 3999 O O . ALA B 1 199 ? 3.781 -1.62 14.281 1 98.88 199 ALA B O 1
ATOM 4000 N N . SER B 1 200 ? 3.35 -1.482 12.109 1 98.88 200 SER B N 1
ATOM 4001 C CA . SER B 1 200 ? 4.547 -2.145 11.602 1 98.88 200 SER B CA 1
ATOM 4002 C C . SER B 1 200 ? 5.148 -1.379 10.43 1 98.88 200 SER B C 1
ATOM 4004 O O . SER B 1 200 ? 4.449 -1.064 9.469 1 98.88 200 SER B O 1
ATOM 4006 N N . VAL B 1 201 ? 6.449 -1.063 10.555 1 98.88 201 VAL B N 1
ATOM 4007 C CA . VAL B 1 201 ? 7.07 -0.225 9.531 1 98.88 201 VAL B CA 1
ATOM 4008 C C . VAL B 1 201 ? 8.453 -0.77 9.195 1 98.88 201 VAL B C 1
ATOM 4010 O O . VAL B 1 201 ? 9.195 -1.196 10.078 1 98.88 201 VAL B O 1
ATOM 4013 N N . HIS B 1 202 ? 8.766 -0.868 7.91 1 98.88 202 HIS B N 1
ATOM 4014 C CA . HIS B 1 202 ? 10.086 -1.145 7.371 1 98.88 202 HIS B CA 1
ATOM 4015 C C . HIS B 1 202 ? 10.656 0.078 6.66 1 98.88 202 HIS B C 1
ATOM 4017 O O . HIS B 1 202 ? 9.984 0.684 5.82 1 98.88 202 HIS B O 1
ATOM 4023 N N . ALA B 1 203 ? 11.898 0.488 7.031 1 98.81 203 ALA B N 1
ATOM 4024 C CA . ALA B 1 203 ? 12.367 1.78 6.539 1 98.81 203 ALA B CA 1
ATOM 4025 C C . ALA B 1 203 ? 13.797 1.676 6.004 1 98.81 203 ALA B C 1
ATOM 4027 O O . ALA B 1 203 ? 14.547 0.77 6.379 1 98.81 203 ALA B O 1
ATOM 4028 N N . LEU B 1 204 ? 14.102 2.486 5.051 1 98.62 204 LEU B N 1
ATOM 4029 C CA . LEU B 1 204 ? 15.469 2.777 4.645 1 98.62 204 LEU B CA 1
ATOM 4030 C C . LEU B 1 204 ? 16.078 3.865 5.523 1 98.62 204 LEU B C 1
ATOM 4032 O O . LEU B 1 204 ? 15.758 5.047 5.367 1 98.62 204 LEU B O 1
ATOM 4036 N N . LEU B 1 205 ? 16.906 3.486 6.453 1 98.06 205 LEU B N 1
ATOM 4037 C CA . LEU B 1 205 ? 17.672 4.418 7.285 1 98.06 205 LEU B CA 1
ATOM 4038 C C . LEU B 1 205 ? 19.016 4.727 6.66 1 98.06 205 LEU B C 1
ATOM 4040 O O . LEU B 1 205 ? 19.891 3.865 6.609 1 98.06 205 LEU B O 1
ATOM 4044 N N . SER B 1 206 ? 19.172 5.906 6.215 1 96.44 206 SER B N 1
ATOM 4045 C CA . SER B 1 206 ? 20.344 6.25 5.422 1 96.44 206 SER B CA 1
ATOM 4046 C C . SER 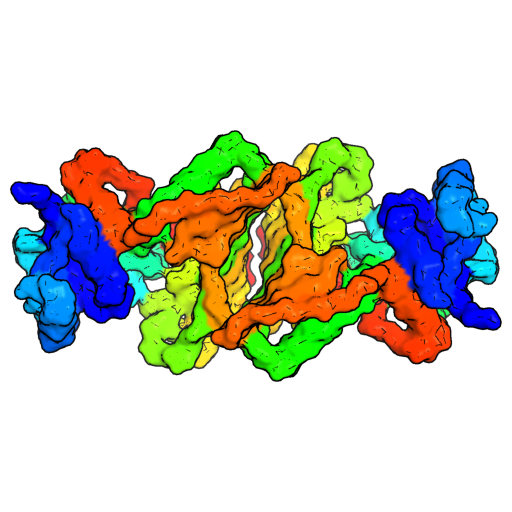B 1 206 ? 21.438 6.871 6.289 1 96.44 206 SER B C 1
ATOM 4048 O O . SER B 1 206 ? 21.281 7.98 6.797 1 96.44 206 SER B O 1
ATOM 4050 N N . PRO B 1 207 ? 22.578 6.258 6.355 1 95.25 207 PRO B N 1
ATOM 4051 C CA . PRO B 1 207 ? 23.688 6.859 7.105 1 95.25 207 PRO B CA 1
ATOM 4052 C C . PRO B 1 207 ? 24.109 8.219 6.543 1 95.25 207 PRO B C 1
ATOM 4054 O O . PRO B 1 207 ? 24.531 9.094 7.297 1 95.25 207 PRO B O 1
ATOM 4057 N N . GLU B 1 208 ? 23.891 8.406 5.27 1 94.19 208 GLU B N 1
ATOM 4058 C CA . GLU B 1 208 ? 24.266 9.656 4.609 1 94.19 208 GLU B CA 1
ATOM 4059 C C . GLU B 1 208 ? 23.328 10.789 5.016 1 94.19 208 GLU B C 1
ATOM 4061 O O . GLU B 1 208 ? 23.625 11.969 4.805 1 94.19 208 GLU B O 1
ATOM 4066 N N . HIS B 1 209 ? 22.25 10.469 5.566 1 96.62 209 HIS B N 1
ATOM 4067 C CA . HIS B 1 209 ? 21.234 11.445 5.949 1 96.62 209 HIS B CA 1
ATOM 4068 C C . HIS B 1 209 ? 20.922 11.367 7.438 1 96.62 209 HIS B C 1
ATOM 4070 O O . HIS B 1 209 ? 19.75 11.359 7.836 1 96.62 209 HIS B O 1
ATOM 4076 N N . ASP B 1 210 ? 21.953 11.172 8.234 1 96.75 210 ASP B N 1
ATOM 4077 C CA . ASP B 1 210 ? 21.859 11.156 9.695 1 96.75 210 ASP B CA 1
ATOM 4078 C C . ASP B 1 210 ? 20.953 10.031 10.18 1 96.75 210 ASP B C 1
ATOM 4080 O O . ASP B 1 210 ? 20.266 10.18 11.195 1 96.75 210 ASP B O 1
ATOM 4084 N N . ASN B 1 211 ? 20.75 8.969 9.391 1 96.81 211 ASN B N 1
ATOM 4085 C CA . ASN B 1 211 ? 19.984 7.77 9.711 1 96.81 211 ASN B CA 1
ATOM 4086 C C . ASN B 1 211 ? 18.516 8.086 9.93 1 96.81 211 ASN B C 1
ATOM 4088 O O . ASN B 1 211 ? 17.844 7.426 10.727 1 96.81 211 ASN B O 1
ATOM 4092 N N . VAL B 1 212 ? 18.031 9.117 9.25 1 97.75 212 VAL B N 1
ATOM 4093 C CA . VAL B 1 212 ? 16.578 9.297 9.219 1 97.75 212 VAL B CA 1
ATOM 4094 C C . VAL B 1 212 ? 15.961 8.312 8.234 1 97.75 212 VAL B C 1
ATOM 4096 O O . VAL B 1 212 ? 16.672 7.699 7.426 1 97.75 212 VAL B O 1
ATOM 4099 N N . ASP B 1 213 ? 14.688 8.078 8.375 1 98.44 213 ASP B N 1
ATOM 4100 C CA . ASP B 1 213 ? 13.961 7.25 7.422 1 98.44 213 ASP B CA 1
ATOM 4101 C C . ASP B 1 213 ? 13.781 7.973 6.09 1 98.44 213 ASP B C 1
ATOM 4103 O O . ASP B 1 213 ? 12.812 8.711 5.902 1 98.44 213 ASP B O 1
ATOM 4107 N N . MET B 1 214 ? 14.641 7.652 5.141 1 98.31 214 MET B N 1
ATOM 4108 C CA . MET B 1 214 ? 14.547 8.266 3.816 1 98.31 214 MET B CA 1
ATOM 4109 C C . MET B 1 214 ? 13.406 7.645 3.008 1 98.31 214 MET B C 1
ATOM 4111 O O . MET B 1 214 ? 12.93 8.242 2.045 1 98.31 214 MET B O 1
ATOM 4115 N N . MET B 1 215 ? 13.07 6.398 3.289 1 98.62 215 MET B N 1
ATOM 4116 C CA . MET B 1 215 ? 11.891 5.672 2.836 1 98.62 215 MET B CA 1
ATOM 4117 C C . MET B 1 215 ? 11.273 4.871 3.977 1 98.62 215 MET B C 1
ATOM 4119 O O . MET B 1 215 ? 11.992 4.359 4.84 1 98.62 215 MET B O 1
ATOM 4123 N N . ALA B 1 216 ? 9.992 4.762 3.924 1 98.88 216 ALA B N 1
ATOM 4124 C CA . ALA B 1 216 ? 9.297 3.887 4.867 1 98.88 216 ALA B CA 1
ATOM 4125 C C . ALA B 1 216 ? 8.047 3.285 4.238 1 98.88 216 ALA B C 1
ATOM 4127 O O . ALA B 1 216 ? 7.355 3.945 3.455 1 98.88 216 ALA B O 1
ATOM 4128 N N . ALA B 1 217 ? 7.777 2.047 4.469 1 98.88 217 ALA B N 1
ATOM 4129 C CA . ALA B 1 217 ? 6.531 1.347 4.164 1 98.88 217 ALA B CA 1
ATOM 4130 C C . ALA B 1 217 ? 5.938 0.709 5.418 1 98.88 217 ALA B C 1
ATOM 4132 O O . ALA B 1 217 ? 6.656 0.098 6.211 1 98.88 217 ALA B O 1
ATOM 4133 N N . GLY B 1 218 ? 4.609 0.933 5.594 1 98.81 218 GLY B N 1
ATOM 4134 C CA . GLY B 1 218 ? 4.055 0.42 6.836 1 98.81 218 GLY B CA 1
ATOM 4135 C C . GLY B 1 218 ? 2.584 0.056 6.727 1 98.81 218 GLY B C 1
ATOM 4136 O O . GLY B 1 218 ? 1.943 0.333 5.711 1 98.81 218 GLY B O 1
ATOM 4137 N N . ILE B 1 219 ? 2.143 -0.621 7.781 1 98.75 219 ILE B N 1
ATOM 4138 C CA . ILE B 1 219 ? 0.73 -0.931 7.977 1 98.75 219 ILE B CA 1
ATOM 4139 C C . ILE B 1 219 ? 0.28 -0.44 9.352 1 98.75 219 ILE B C 1
ATOM 4141 O O . ILE B 1 219 ? 1.016 -0.564 10.336 1 98.75 219 ILE B O 1
ATOM 4145 N N . LEU B 1 220 ? -0.798 0.239 9.336 1 98.94 220 LEU B N 1
ATOM 4146 C CA . LEU B 1 220 ? -1.531 0.535 10.562 1 98.94 220 LEU B CA 1
ATOM 4147 C C . LEU B 1 220 ? -2.781 -0.333 10.672 1 98.94 220 LEU B C 1
ATOM 4149 O O . LEU B 1 220 ? -3.531 -0.473 9.703 1 98.94 220 LEU B O 1
ATOM 4153 N N . GLU B 1 221 ? -2.971 -0.915 11.828 1 98.94 221 GLU B N 1
ATOM 4154 C CA . GLU B 1 221 ? -4.062 -1.855 12.047 1 98.94 221 GLU B CA 1
ATOM 4155 C C . GLU B 1 221 ? -5.266 -1.162 12.68 1 98.94 221 GLU B C 1
ATOM 4157 O O . GLU B 1 221 ? -5.164 -0.604 13.773 1 98.94 221 GLU B O 1
ATOM 4162 N N . PHE B 1 222 ? -6.332 -1.168 12.008 1 98.81 222 PHE B N 1
ATOM 4163 C CA . PHE B 1 222 ? -7.602 -0.672 12.531 1 98.81 222 PHE B CA 1
ATOM 4164 C C . PHE B 1 222 ? -8.555 -1.826 12.828 1 98.81 222 PHE B C 1
ATOM 4166 O O . PHE B 1 222 ? -8.164 -2.994 12.75 1 98.81 222 PHE B O 1
ATOM 4173 N N . SER B 1 223 ? -9.758 -1.498 13.289 1 97.5 223 SER B N 1
ATOM 4174 C CA . SER B 1 223 ? -10.719 -2.531 13.664 1 97.5 223 SER B CA 1
ATOM 4175 C C . SER B 1 223 ? -11.219 -3.289 12.438 1 97.5 223 SER B C 1
ATOM 4177 O O . SER B 1 223 ? -11.039 -2.836 11.305 1 97.5 223 SER B O 1
ATOM 4179 N N . ASN B 1 224 ? -11.703 -4.461 12.625 1 95.75 224 ASN B N 1
ATOM 4180 C CA . ASN B 1 224 ? -12.383 -5.273 11.617 1 95.75 224 ASN B CA 1
ATOM 4181 C C . ASN B 1 224 ? -11.453 -5.625 10.461 1 95.75 224 ASN B C 1
ATOM 4183 O O . ASN B 1 224 ? -11.883 -5.648 9.305 1 95.75 224 ASN B O 1
ATOM 4187 N N . GLY B 1 225 ? -10.211 -5.734 10.758 1 97.81 225 GLY B N 1
ATOM 4188 C CA . GLY B 1 225 ? -9.25 -6.18 9.766 1 97.81 225 GLY B CA 1
ATOM 4189 C C . GLY B 1 225 ? -8.898 -5.109 8.742 1 97.81 225 GLY B C 1
ATOM 4190 O O . GLY B 1 225 ? -8.211 -5.383 7.762 1 97.81 225 GLY B O 1
ATOM 4191 N N . VAL B 1 226 ? -9.375 -3.906 8.961 1 98.75 226 VAL B N 1
ATOM 4192 C CA . VAL B 1 226 ? -9.062 -2.797 8.07 1 98.75 226 VAL B CA 1
ATOM 4193 C C . VAL B 1 226 ? -7.656 -2.271 8.367 1 98.75 226 VAL B C 1
ATOM 4195 O O . VAL B 1 226 ? -7.27 -2.143 9.531 1 98.75 226 VAL B O 1
ATOM 4198 N N . ALA B 1 227 ? -6.918 -2.053 7.27 1 98.88 227 ALA B N 1
ATOM 4199 C CA . ALA B 1 227 ? -5.566 -1.523 7.441 1 98.88 227 ALA B CA 1
ATOM 4200 C C . ALA B 1 227 ? -5.344 -0.288 6.574 1 98.88 227 ALA B C 1
ATOM 4202 O O . ALA B 1 227 ? -5.934 -0.163 5.5 1 98.88 227 ALA B O 1
ATOM 4203 N N . LEU B 1 228 ? -4.566 0.612 7.066 1 98.94 228 LEU B N 1
ATOM 4204 C CA . LEU B 1 228 ? -3.832 1.518 6.191 1 98.94 228 LEU B CA 1
ATOM 4205 C C . LEU B 1 228 ? -2.496 0.909 5.773 1 98.94 228 LEU B C 1
ATOM 4207 O O . LEU B 1 228 ? -1.652 0.615 6.621 1 98.94 228 LEU B O 1
ATOM 4211 N N . SER B 1 229 ? -2.318 0.609 4.555 1 98.88 229 SER B N 1
ATOM 4212 C CA . SER B 1 229 ? -0.98 0.438 4 1 98.88 229 SER B CA 1
ATOM 4213 C C . SER B 1 229 ? -0.455 1.742 3.412 1 98.88 229 SER B C 1
ATOM 4215 O O . SER B 1 229 ? -1.181 2.449 2.709 1 98.88 229 SER B O 1
ATOM 4217 N N . PHE B 1 230 ? 0.791 2.086 3.758 1 98.88 230 PHE B N 1
ATOM 4218 C CA . PHE B 1 230 ? 1.3 3.352 3.24 1 98.88 230 PHE B CA 1
ATOM 4219 C C . PHE B 1 230 ? 2.793 3.258 2.953 1 98.88 230 PHE B C 1
ATOM 4221 O O . PHE B 1 230 ? 3.471 2.357 3.453 1 98.88 230 PHE B O 1
ATOM 4228 N N . ASP B 1 231 ? 3.234 4.117 2.102 1 98.81 231 ASP B N 1
ATOM 4229 C CA . ASP B 1 231 ? 4.672 4.355 2.004 1 98.81 231 ASP B CA 1
ATOM 4230 C C . ASP B 1 231 ? 4.973 5.836 1.775 1 98.81 231 ASP B C 1
ATOM 4232 O O . ASP B 1 231 ? 4.156 6.555 1.196 1 98.81 231 ASP B O 1
ATOM 4236 N N . CYS B 1 232 ? 5.977 6.234 2.301 1 98.88 232 CYS B N 1
ATOM 4237 C CA . CYS B 1 232 ? 6.453 7.609 2.23 1 98.88 232 CYS B CA 1
ATOM 4238 C C . CYS B 1 232 ? 7.969 7.66 2.07 1 98.88 232 CYS B C 1
ATOM 4240 O O . CYS B 1 232 ? 8.664 6.711 2.434 1 98.88 232 CYS B O 1
ATOM 4242 N N . GLY B 1 233 ? 8.375 8.773 1.442 1 98.69 233 GLY B N 1
ATOM 4243 C CA . GLY B 1 233 ? 9.812 8.844 1.223 1 98.69 233 GLY B CA 1
ATOM 4244 C C . GLY B 1 233 ? 10.266 10.18 0.667 1 98.69 233 GLY B C 1
ATOM 4245 O O . GLY B 1 233 ? 9.484 10.898 0.04 1 98.69 233 GLY B O 1
ATOM 4246 N N . MET B 1 234 ? 11.539 10.508 0.878 1 98.5 234 MET B N 1
ATOM 4247 C CA . MET B 1 234 ? 12.188 11.719 0.381 1 98.5 234 MET B CA 1
ATOM 4248 C C . MET B 1 234 ? 13.305 11.375 -0.601 1 98.5 234 MET B C 1
ATOM 4250 O O . MET B 1 234 ? 14.148 12.219 -0.903 1 98.5 234 MET B O 1
ATOM 4254 N N . TRP B 1 235 ? 13.398 10.141 -0.983 1 98.31 235 TRP B N 1
ATOM 4255 C CA . TRP B 1 235 ? 14.391 9.609 -1.91 1 98.31 235 TRP B CA 1
ATOM 4256 C C . TRP B 1 235 ? 13.734 8.688 -2.936 1 98.31 235 TRP B C 1
ATOM 4258 O O . TRP B 1 235 ? 14.188 7.559 -3.145 1 98.31 235 TRP B O 1
ATOM 4268 N N . ALA B 1 236 ? 12.609 9.141 -3.531 1 98.69 236 ALA B N 1
ATOM 4269 C CA . ALA B 1 236 ? 11.836 8.398 -4.523 1 98.69 236 ALA B CA 1
ATOM 4270 C C . ALA B 1 236 ? 11.086 9.352 -5.461 1 98.69 236 ALA B C 1
ATOM 4272 O O . ALA B 1 236 ? 10.953 10.539 -5.168 1 98.69 236 ALA B O 1
ATOM 4273 N N . ALA B 1 237 ? 10.625 8.812 -6.582 1 98.75 237 ALA B N 1
ATOM 4274 C CA . ALA B 1 237 ? 9.812 9.586 -7.52 1 98.75 237 ALA B CA 1
ATOM 4275 C C . ALA B 1 237 ? 8.562 10.141 -6.836 1 98.75 237 ALA B C 1
ATOM 4277 O O . ALA B 1 237 ? 8.031 9.523 -5.91 1 98.75 237 ALA B O 1
ATOM 4278 N N . PHE B 1 238 ? 8.062 11.234 -7.336 1 98.44 238 PHE B N 1
ATOM 4279 C CA . PHE B 1 238 ? 7.004 12.008 -6.691 1 98.44 238 PHE B CA 1
ATOM 4280 C C . PHE B 1 238 ? 5.676 11.266 -6.762 1 98.44 238 PHE B C 1
ATOM 4282 O O . PHE B 1 238 ? 5.285 10.781 -7.824 1 98.44 238 PHE B O 1
ATOM 4289 N N . ARG B 1 239 ? 5.008 11.125 -5.633 1 98.31 239 ARG B N 1
ATOM 4290 C CA . ARG B 1 239 ? 3.643 10.625 -5.5 1 98.31 239 ARG B CA 1
ATOM 4291 C C . ARG B 1 239 ? 2.939 11.266 -4.305 1 98.31 239 ARG B C 1
ATOM 4293 O O . ARG B 1 239 ? 3.58 11.586 -3.303 1 98.31 239 ARG B O 1
ATOM 4300 N N . ASN B 1 240 ? 1.709 11.43 -4.301 1 98.5 240 ASN B N 1
ATOM 4301 C CA . ASN B 1 240 ? 0.863 11.781 -3.168 1 98.5 240 ASN B CA 1
ATOM 4302 C C . ASN B 1 240 ? -0.562 11.266 -3.35 1 98.5 240 ASN B C 1
ATOM 4304 O O . ASN B 1 240 ? -1.503 12.055 -3.453 1 98.5 240 ASN B O 1
ATOM 4308 N N . THR B 1 241 ? -0.764 10.008 -3.271 1 98.75 241 THR B N 1
ATOM 4309 C CA . THR B 1 241 ? -2.006 9.352 -3.662 1 98.75 241 THR B CA 1
ATOM 4310 C C . THR B 1 241 ? -2.719 8.773 -2.443 1 98.75 241 THR B C 1
ATOM 4312 O O . THR B 1 241 ? -2.1 8.555 -1.4 1 98.75 241 THR B O 1
ATOM 4315 N N . LEU B 1 242 ? -3.98 8.508 -2.568 1 98.88 242 LEU B N 1
ATOM 4316 C CA . LEU B 1 242 ? -4.816 7.809 -1.595 1 98.88 242 LEU B CA 1
ATOM 4317 C C . LEU B 1 242 ? -5.898 6.996 -2.293 1 98.88 242 LEU B C 1
ATOM 4319 O O . LEU B 1 242 ? -6.508 7.465 -3.26 1 98.88 242 LEU B O 1
ATOM 4323 N N . GLU B 1 243 ? -6.078 5.812 -1.85 1 98.94 243 GLU B N 1
ATOM 4324 C CA . GLU B 1 243 ? -7.156 4.945 -2.309 1 98.94 243 GLU B CA 1
ATOM 4325 C C . GLU B 1 243 ? -7.949 4.379 -1.132 1 98.94 243 GLU B C 1
ATOM 4327 O O . GLU B 1 243 ? -7.367 3.928 -0.144 1 98.94 243 GLU B O 1
ATOM 4332 N N . VAL B 1 244 ? -9.219 4.492 -1.204 1 98.94 244 VAL B N 1
ATOM 4333 C CA . VAL B 1 244 ? -10.117 3.861 -0.242 1 98.94 244 VAL B CA 1
ATOM 4334 C C . VAL B 1 244 ? -10.859 2.703 -0.907 1 98.94 244 VAL B C 1
ATOM 4336 O O . VAL B 1 244 ? -11.625 2.906 -1.851 1 98.94 244 VAL B O 1
ATOM 4339 N N . LEU B 1 245 ? -10.648 1.544 -0.393 1 98.94 245 LEU B N 1
ATOM 4340 C CA . LEU B 1 245 ? -11.203 0.328 -0.976 1 98.94 245 LEU B CA 1
ATOM 4341 C C . LEU B 1 245 ? -12.422 -0.139 -0.192 1 98.94 245 LEU B C 1
ATOM 4343 O O . LEU B 1 245 ? -12.352 -0.319 1.025 1 98.94 245 LEU B O 1
ATOM 4347 N N . GLY B 1 246 ? -13.539 -0.339 -0.878 1 98.88 246 GLY B N 1
ATOM 4348 C CA . GLY B 1 246 ? -14.734 -0.924 -0.293 1 98.88 246 GLY B CA 1
ATOM 4349 C C . GLY B 1 246 ? -15.133 -2.236 -0.94 1 98.88 246 GLY B C 1
ATOM 4350 O O . GLY B 1 246 ? -14.477 -2.699 -1.875 1 98.88 246 GLY B O 1
ATOM 4351 N N . THR B 1 247 ? -16.172 -2.84 -0.418 1 98.56 247 THR B N 1
ATOM 4352 C CA . THR B 1 247 ? -16.672 -4.117 -0.917 1 98.56 247 THR B CA 1
ATOM 4353 C C . THR B 1 247 ? -17.297 -3.957 -2.301 1 98.56 247 THR B C 1
ATOM 4355 O O . THR B 1 247 ? -17.328 -4.91 -3.082 1 98.56 247 THR B O 1
ATOM 4358 N N . GLN B 1 248 ? -17.734 -2.75 -2.643 1 98.31 248 GLN B N 1
ATOM 4359 C CA . GLN B 1 248 ? -18.531 -2.574 -3.854 1 98.31 248 GLN B CA 1
ATOM 4360 C C . GLN B 1 248 ? -17.906 -1.541 -4.781 1 98.31 248 GLN B C 1
ATOM 4362 O O . GLN B 1 248 ? -18.422 -1.279 -5.871 1 98.31 248 GLN B O 1
ATOM 4367 N N . GLY B 1 249 ? -16.891 -0.977 -4.332 1 98.81 249 GLY B N 1
ATOM 4368 C CA . GLY B 1 249 ? -16.219 0.057 -5.105 1 98.81 249 GLY B CA 1
ATOM 4369 C C . GLY B 1 249 ? -15.016 0.641 -4.395 1 98.81 249 GLY B C 1
ATOM 4370 O O . GLY B 1 249 ? -14.594 0.138 -3.352 1 98.81 249 GLY B O 1
ATOM 4371 N N . ARG B 1 250 ? -14.414 1.674 -4.98 1 98.81 250 ARG B N 1
ATOM 4372 C CA . ARG B 1 250 ? -13.25 2.324 -4.379 1 98.81 250 ARG B CA 1
ATOM 4373 C C . ARG B 1 250 ? -13.18 3.795 -4.777 1 98.81 250 ARG B C 1
ATOM 4375 O O . ARG B 1 250 ? -13.773 4.203 -5.777 1 98.81 250 ARG B O 1
ATOM 4382 N N . ILE B 1 251 ? -12.586 4.57 -3.977 1 98.94 251 ILE B N 1
ATOM 4383 C CA . ILE B 1 251 ? -12.281 5.973 -4.234 1 98.94 251 ILE B CA 1
ATOM 4384 C C . ILE B 1 251 ? -10.781 6.137 -4.484 1 98.94 251 ILE B C 1
ATOM 4386 O O . ILE B 1 251 ? -9.961 5.598 -3.74 1 98.94 251 ILE B O 1
ATOM 4390 N N . GLU B 1 252 ? -10.461 6.793 -5.555 1 98.88 252 GLU B N 1
ATOM 4391 C CA . GLU B 1 252 ? -9.062 7.035 -5.918 1 98.88 252 GLU B CA 1
ATOM 4392 C C . GLU B 1 252 ? -8.758 8.531 -5.949 1 98.88 252 GLU B C 1
ATOM 4394 O O . GLU B 1 252 ? -9.367 9.281 -6.711 1 98.88 252 GLU B O 1
ATOM 4399 N N . LEU B 1 253 ? -7.852 8.938 -5.105 1 98.75 253 LEU B N 1
ATOM 4400 C CA . LEU B 1 253 ? -7.34 10.305 -5.113 1 98.75 253 LEU B CA 1
ATOM 4401 C C . LEU B 1 253 ? -5.914 10.344 -5.66 1 98.75 253 LEU B C 1
ATOM 4403 O O . LEU B 1 253 ? -4.953 10.117 -4.918 1 98.75 253 LEU B O 1
ATOM 4407 N N . PRO B 1 254 ? -5.754 10.711 -6.926 1 98 254 PRO B N 1
ATOM 4408 C CA . PRO B 1 254 ? -4.426 10.68 -7.543 1 98 254 PRO B CA 1
ATOM 4409 C C . PRO B 1 254 ? -3.5 11.766 -7.012 1 98 254 PRO B C 1
ATOM 4411 O O . PRO B 1 254 ? -2.277 11.648 -7.109 1 98 254 PRO B O 1
ATOM 4414 N N . SER B 1 255 ? -4.012 12.844 -6.574 1 97.94 255 SER B N 1
ATOM 4415 C CA . SER B 1 255 ? -3.346 13.93 -5.852 1 97.94 255 SER B CA 1
ATOM 4416 C C . SER B 1 255 ? -4.062 14.234 -4.539 1 97.94 255 SER B C 1
ATOM 4418 O O . SER B 1 255 ? -4.793 15.227 -4.445 1 97.94 255 SER B O 1
ATOM 4420 N N . ALA B 1 256 ? -3.766 13.43 -3.582 1 98.31 256 ALA B N 1
ATOM 4421 C CA . ALA B 1 256 ? -4.605 13.32 -2.391 1 98.31 256 ALA B CA 1
ATOM 4422 C C . ALA B 1 256 ? -4.48 14.57 -1.519 1 98.31 256 ALA B C 1
ATOM 4424 O O . ALA B 1 256 ? -5.457 15.008 -0.911 1 98.31 256 ALA B O 1
ATOM 4425 N N . PHE B 1 257 ? -3.299 15.141 -1.501 1 97.88 257 PHE B N 1
ATOM 4426 C CA . PHE B 1 257 ? -3.068 16.156 -0.484 1 97.88 257 PHE B CA 1
ATOM 4427 C C . PHE B 1 257 ? -2.775 17.5 -1.127 1 97.88 257 PHE B C 1
ATOM 4429 O O . PHE B 1 257 ? -2.789 18.531 -0.452 1 97.88 257 PHE B O 1
ATOM 4436 N N . LEU B 1 258 ? -2.537 17.484 -2.445 1 94.69 258 LEU B N 1
ATOM 4437 C CA . LEU B 1 258 ? -2.158 18.703 -3.15 1 94.69 258 LEU B CA 1
ATOM 4438 C C . LEU B 1 258 ? -3.195 19.062 -4.207 1 94.69 258 LEU B C 1
ATOM 4440 O O . LEU B 1 258 ? -3.197 20.188 -4.727 1 94.69 258 LEU B O 1
ATOM 4444 N N . GLY B 1 259 ? -4.086 18.094 -4.574 1 93.06 259 GLY B N 1
ATOM 4445 C CA . GLY B 1 259 ? -5.184 18.297 -5.508 1 93.06 259 GLY B CA 1
ATOM 4446 C C . GLY B 1 259 ? -6.547 18.047 -4.891 1 93.06 259 GLY B C 1
ATOM 4447 O O . GLY B 1 259 ? -6.656 17.828 -3.68 1 93.06 259 GLY B O 1
ATOM 4448 N N . SER B 1 260 ? -7.566 18.156 -5.812 1 93.5 260 SER B N 1
ATOM 4449 C CA . SER B 1 260 ? -8.891 18.078 -5.203 1 93.5 260 SER B CA 1
ATOM 4450 C C . SER B 1 260 ? -9.797 17.125 -5.965 1 93.5 260 SER B C 1
ATOM 4452 O O . SER B 1 260 ? -10.742 16.562 -5.402 1 93.5 260 SER B O 1
ATOM 4454 N N . ASN B 1 261 ? -9.547 16.969 -7.266 1 97.75 261 ASN B N 1
ATOM 4455 C CA . ASN B 1 261 ? -10.383 16.047 -8.023 1 97.75 261 ASN B CA 1
ATOM 4456 C C . ASN B 1 261 ? -10.047 14.586 -7.691 1 97.75 261 ASN B C 1
ATOM 4458 O O . ASN B 1 261 ? -8.898 14.266 -7.387 1 97.75 261 ASN B O 1
ATOM 4462 N N . PHE B 1 262 ? -11.023 13.742 -7.734 1 98.69 262 PHE B N 1
ATOM 4463 C CA . PHE B 1 262 ? -10.805 12.32 -7.473 1 98.69 262 PHE B CA 1
ATOM 4464 C C . PHE B 1 262 ? -11.797 11.469 -8.25 1 98.69 262 PHE B C 1
ATOM 4466 O O . PHE B 1 262 ? -12.617 11.992 -9.008 1 98.69 262 PHE B O 1
ATOM 4473 N N . PHE B 1 263 ? -11.648 10.172 -8.148 1 98.88 263 PHE B N 1
ATOM 4474 C CA . PHE B 1 263 ? -12.453 9.227 -8.914 1 98.88 263 PHE B CA 1
ATOM 4475 C C . PHE B 1 263 ? -13.195 8.266 -7.992 1 98.88 263 PHE B C 1
ATOM 4477 O O . PHE B 1 263 ? -12.664 7.875 -6.949 1 98.88 263 PHE B O 1
ATOM 4484 N N . VAL B 1 264 ? -14.391 7.906 -8.391 1 98.88 264 VAL B N 1
ATOM 4485 C CA . VAL B 1 264 ? -15.156 6.848 -7.742 1 98.88 264 VAL B CA 1
ATOM 4486 C C . VAL B 1 264 ? -15.406 5.711 -8.734 1 98.88 264 VAL B C 1
ATOM 4488 O O . VAL B 1 264 ? -15.961 5.934 -9.812 1 98.88 264 VAL B O 1
ATOM 4491 N N . HIS B 1 265 ? -14.93 4.562 -8.367 1 98.75 265 HIS B N 1
ATOM 4492 C CA . HIS B 1 265 ? -15.102 3.359 -9.18 1 98.75 265 HIS B CA 1
ATOM 4493 C C . HIS B 1 265 ? -16.125 2.414 -8.547 1 98.75 265 HIS B C 1
ATOM 4495 O O . HIS B 1 265 ? -15.953 1.997 -7.395 1 98.75 265 HIS B O 1
ATOM 4501 N N . THR B 1 266 ? -17.125 2.031 -9.289 1 97.94 266 THR B N 1
ATOM 4502 C CA . THR B 1 266 ? -18.109 1.05 -8.859 1 97.94 266 THR B CA 1
ATOM 4503 C C . THR B 1 266 ? -18.438 0.087 -9.992 1 97.94 266 THR B C 1
ATOM 4505 O O . THR B 1 266 ? -17.844 0.155 -11.07 1 97.94 266 THR B O 1
ATOM 4508 N N . GLY B 1 267 ? -19.312 -0.858 -9.688 1 95.5 267 GLY B N 1
ATOM 4509 C CA . GLY B 1 267 ? -19.781 -1.761 -10.727 1 95.5 267 GLY B CA 1
ATOM 4510 C C . GLY B 1 267 ? -20.422 -1.042 -11.898 1 95.5 267 GLY B C 1
ATOM 4511 O O . GLY B 1 267 ? -20.547 -1.605 -12.992 1 95.5 267 GLY B O 1
ATOM 4512 N N . GLU B 1 268 ? -20.75 0.18 -11.711 1 95.56 268 GLU B N 1
ATOM 4513 C CA . GLU B 1 268 ? -21.438 0.963 -12.734 1 95.56 268 GLU B CA 1
ATOM 4514 C C . GLU B 1 268 ? -20.438 1.756 -13.578 1 95.56 268 GLU B C 1
ATOM 4516 O O . GLU B 1 268 ? -20.828 2.406 -14.547 1 95.56 268 GLU B O 1
ATOM 4521 N N . GLY B 1 269 ? -19.266 1.672 -13.211 1 96.94 269 GLY B N 1
ATOM 4522 C CA . GLY B 1 269 ? -18.25 2.412 -13.938 1 96.94 269 GLY B CA 1
ATOM 4523 C C . GLY B 1 269 ? -17.5 3.406 -13.078 1 96.94 269 GLY B C 1
ATOM 4524 O O . GLY B 1 269 ? -17.516 3.299 -11.844 1 96.94 269 GLY B O 1
ATOM 4525 N N . THR B 1 270 ? -16.734 4.293 -13.75 1 98.06 270 THR B N 1
ATOM 4526 C CA . THR B 1 270 ? -15.914 5.293 -13.07 1 98.06 270 THR B CA 1
ATOM 4527 C C . THR B 1 270 ? -16.5 6.688 -13.258 1 98.06 270 THR B C 1
ATOM 4529 O O . THR B 1 270 ? -16.859 7.078 -14.375 1 98.06 270 THR B O 1
ATOM 4532 N N . ARG B 1 271 ? -16.672 7.352 -12.125 1 97.75 271 ARG B N 1
ATOM 4533 C CA . ARG B 1 271 ? -17.109 8.734 -12.188 1 97.75 271 ARG B CA 1
ATOM 4534 C C . ARG B 1 271 ? -16.047 9.68 -11.641 1 97.75 271 ARG B C 1
ATOM 4536 O O . ARG B 1 271 ? -15.375 9.367 -10.656 1 97.75 271 ARG B O 1
ATOM 4543 N N . VAL B 1 272 ? -15.961 10.875 -12.297 1 98.12 272 VAL B N 1
ATOM 4544 C CA . VAL B 1 272 ? -15.07 11.922 -11.82 1 98.12 272 VAL B CA 1
ATOM 4545 C C . VAL B 1 272 ? -15.812 12.82 -10.836 1 98.12 272 VAL B C 1
ATOM 4547 O O . VAL B 1 272 ? -16.922 13.297 -11.125 1 98.12 272 VAL B O 1
ATOM 4550 N N . GLU B 1 273 ? -15.227 12.969 -9.695 1 98.31 273 GLU B N 1
ATOM 4551 C CA . GLU B 1 273 ? -15.688 13.961 -8.727 1 98.31 273 GLU B CA 1
ATOM 4552 C C . GLU B 1 273 ? -14.891 15.258 -8.852 1 98.31 273 GLU B C 1
ATOM 4554 O O . GLU B 1 273 ? -13.828 15.398 -8.242 1 98.31 273 GLU B O 1
ATOM 4559 N N . GLU B 1 274 ? -15.469 16.219 -9.57 1 97.75 274 GLU B N 1
ATOM 4560 C CA . GLU B 1 274 ? -14.828 17.516 -9.734 1 97.75 274 GLU B CA 1
ATOM 4561 C C . GLU B 1 274 ? -15.047 18.406 -8.508 1 97.75 274 GLU B C 1
ATOM 4563 O O . GLU B 1 274 ? -16.188 18.547 -8.039 1 97.75 274 GLU B O 1
ATOM 4568 N N . GLN B 1 275 ? -13.945 18.938 -8.094 1 96.94 275 GLN B N 1
ATOM 4569 C CA . GLN B 1 275 ? -14 19.812 -6.934 1 96.94 275 GLN B CA 1
ATOM 4570 C C . GLN B 1 275 ? -13.609 21.234 -7.305 1 96.94 275 GLN B C 1
ATOM 4572 O O . GLN B 1 275 ? -12.883 21.453 -8.273 1 96.94 275 GLN B O 1
ATOM 4577 N N . PRO B 1 276 ? -14.117 22.234 -6.559 1 95.81 276 PRO B N 1
ATOM 4578 C CA . PRO B 1 276 ? -13.703 23.609 -6.828 1 95.81 276 PRO B CA 1
ATOM 4579 C C . PRO B 1 276 ? -12.211 23.844 -6.586 1 95.81 276 PRO B C 1
ATOM 4581 O O . PRO B 1 276 ? -11.625 23.219 -5.695 1 95.81 276 PRO B O 1
ATOM 4584 N N . THR B 1 277 ? -11.703 24.688 -7.402 1 94.56 277 THR B N 1
ATOM 4585 C CA . THR B 1 277 ? -10.328 25.109 -7.164 1 94.56 277 THR B CA 1
ATOM 4586 C C . THR B 1 277 ? -10.266 26.125 -6.035 1 94.56 277 THR B C 1
ATOM 4588 O O . THR B 1 277 ? -10.68 27.281 -6.203 1 94.56 277 THR B O 1
ATOM 4591 N N . LEU B 1 278 ? -9.844 25.688 -4.906 1 96.94 278 LEU B N 1
ATOM 4592 C CA . LEU B 1 278 ? -9.75 26.531 -3.723 1 96.94 278 LEU B CA 1
ATOM 4593 C C . LEU B 1 278 ? -8.352 26.5 -3.127 1 96.94 278 LEU B C 1
ATOM 4595 O O . LEU B 1 278 ? -7.648 25.484 -3.252 1 96.94 278 LEU B O 1
ATOM 4599 N N . ASN B 1 279 ? -7.977 27.578 -2.531 1 97.62 279 ASN B N 1
ATOM 4600 C CA . ASN B 1 279 ? -6.711 27.625 -1.806 1 97.62 279 ASN B CA 1
ATOM 4601 C C . ASN B 1 279 ? -6.852 27.047 -0.399 1 97.62 279 ASN B C 1
ATOM 4603 O O . ASN B 1 279 ? -7.426 27.688 0.484 1 97.62 279 ASN B O 1
ATOM 4607 N N . GLN B 1 280 ? -6.254 25.938 -0.149 1 97.62 280 GLN B N 1
ATOM 4608 C CA . GLN B 1 280 ? -6.43 25.219 1.105 1 97.62 280 GLN B CA 1
ATOM 4609 C C . GLN B 1 280 ? -5.82 25.984 2.273 1 97.62 280 GLN B C 1
ATOM 4611 O O . GLN B 1 280 ? -6.293 25.875 3.408 1 97.62 280 GLN B O 1
ATOM 4616 N N . TYR B 1 281 ? -4.82 26.766 2.031 1 98.44 281 TYR B N 1
ATOM 4617 C CA . TYR B 1 281 ? -4.211 27.578 3.078 1 98.44 281 TYR B CA 1
ATOM 4618 C C . TYR B 1 281 ? -5.129 28.734 3.482 1 98.44 281 TYR B C 1
ATOM 4620 O O . TYR B 1 281 ? -5.207 29.094 4.66 1 98.44 281 TYR B O 1
ATOM 4628 N N . SER B 1 282 ? -5.801 29.297 2.506 1 98.56 282 SER B N 1
ATOM 4629 C CA . SER B 1 282 ? -6.797 30.312 2.812 1 98.56 282 SER B CA 1
ATOM 4630 C C . SER B 1 282 ? -7.953 29.734 3.621 1 98.56 282 SER B C 1
ATOM 4632 O O . SER B 1 282 ? -8.406 30.344 4.59 1 98.56 282 SER B O 1
ATOM 4634 N N . LEU B 1 283 ? -8.375 28.562 3.199 1 98.19 283 LEU B N 1
ATOM 4635 C CA . LEU B 1 283 ? -9.469 27.906 3.902 1 98.19 283 LEU B CA 1
ATOM 4636 C C . LEU B 1 283 ? -9.078 27.594 5.348 1 98.19 283 LEU B C 1
ATOM 4638 O O . LEU B 1 283 ? -9.891 27.766 6.258 1 98.19 283 LEU B O 1
ATOM 4642 N N . GLN B 1 284 ? -7.883 27.141 5.535 1 98.44 284 GLN B N 1
ATOM 4643 C CA . GLN B 1 284 ? -7.355 26.859 6.867 1 98.44 284 GLN B CA 1
ATOM 4644 C C . GLN B 1 284 ? -7.344 28.109 7.73 1 98.44 284 GLN B C 1
ATOM 4646 O O . GLN B 1 284 ? -7.77 28.078 8.883 1 98.44 284 GLN B O 1
ATOM 4651 N N . ALA B 1 285 ? -6.883 29.25 7.172 1 98.56 285 ALA B N 1
ATOM 4652 C CA . ALA B 1 285 ? -6.848 30.516 7.891 1 98.56 285 ALA B CA 1
ATOM 4653 C C . ALA B 1 285 ? -8.258 30.969 8.258 1 98.56 285 ALA B C 1
ATOM 4655 O O . ALA B 1 285 ? -8.5 31.422 9.383 1 98.56 285 ALA B O 1
ATOM 4656 N N . ASP B 1 286 ? -9.18 30.875 7.32 1 98.5 286 ASP B N 1
ATOM 4657 C CA . ASP B 1 286 ? -10.562 31.266 7.562 1 98.5 286 ASP B CA 1
ATOM 4658 C C . ASP B 1 286 ? -11.195 30.422 8.664 1 98.5 286 ASP B C 1
ATOM 4660 O O . ASP B 1 286 ? -11.859 30.953 9.562 1 98.5 286 ASP B O 1
ATOM 4664 N N . ASP B 1 287 ? -10.984 29.125 8.547 1 98.19 287 ASP B N 1
ATOM 4665 C CA . ASP B 1 287 ? -11.523 28.234 9.562 1 98.19 287 ASP B CA 1
ATOM 4666 C C . ASP B 1 287 ? -10.953 28.562 10.945 1 98.19 287 ASP B C 1
ATOM 4668 O O . ASP B 1 287 ? -11.695 28.672 11.922 1 98.19 287 ASP B O 1
ATOM 4672 N N . PHE B 1 288 ? -9.672 28.75 11.008 1 98.5 288 PHE B N 1
ATOM 4673 C CA . PHE B 1 288 ? -8.984 29.078 12.25 1 98.5 288 PHE B CA 1
ATOM 4674 C C . PHE B 1 288 ? -9.578 30.328 12.883 1 98.5 288 PHE B C 1
ATOM 4676 O O . PHE B 1 288 ? -9.891 30.328 14.07 1 98.5 288 PHE B O 1
ATOM 4683 N N . ALA B 1 289 ? -9.742 31.375 12.148 1 98.62 289 ALA B N 1
ATOM 4684 C CA . ALA B 1 289 ? -10.25 32.656 12.641 1 98.62 289 ALA B CA 1
ATOM 4685 C C . ALA B 1 289 ? -11.672 32.531 13.18 1 98.62 289 ALA B C 1
ATOM 4687 O O . ALA B 1 289 ? -12 33.094 14.227 1 98.62 289 ALA B O 1
ATOM 4688 N N . ARG B 1 290 ? -12.461 31.797 12.492 1 98.12 290 ARG B N 1
ATOM 4689 C CA . ARG B 1 290 ? -13.844 31.609 12.922 1 98.12 290 ARG B CA 1
ATOM 4690 C C . ARG B 1 290 ? -13.914 30.859 14.242 1 98.12 290 ARG B C 1
ATOM 4692 O O . ARG B 1 290 ? -14.805 31.125 15.062 1 98.12 290 ARG B O 1
ATOM 4699 N N . VAL B 1 291 ? -13.031 29.906 14.453 1 98.31 291 VAL B N 1
ATOM 4700 C CA . VAL B 1 291 ? -12.953 29.203 15.727 1 98.31 291 VAL B CA 1
ATOM 4701 C C . VAL B 1 291 ? -12.5 30.188 16.812 1 98.31 291 VAL B C 1
ATOM 4703 O O . VAL B 1 291 ? -13.102 30.234 17.891 1 98.31 291 VAL B O 1
ATOM 4706 N N . VAL B 1 292 ? -11.492 30.984 16.531 1 98.31 292 VAL B N 1
ATOM 4707 C CA . VAL B 1 292 ? -10.945 31.938 17.469 1 98.31 292 VAL B CA 1
ATOM 4708 C C . VAL B 1 292 ? -12.039 32.906 17.906 1 98.31 292 VAL B C 1
ATOM 4710 O O . VAL B 1 292 ? -12.125 33.281 19.078 1 98.31 292 VAL B O 1
ATOM 4713 N N . TRP B 1 293 ? -12.898 33.281 17 1 98.06 293 TRP B N 1
ATOM 4714 C CA . TRP B 1 293 ? -13.93 34.281 17.266 1 98.06 293 TRP B CA 1
ATOM 4715 C C . TRP B 1 293 ? -15.172 33.656 17.875 1 98.06 293 TRP B C 1
ATOM 4717 O O . TRP B 1 293 ? -16.156 34.312 18.156 1 98.06 293 TRP B O 1
ATOM 4727 N N . GLY B 1 294 ? -15.188 32.375 18.016 1 97.19 294 GLY B N 1
ATOM 4728 C CA . GLY B 1 294 ? -16.297 31.672 18.625 1 97.19 294 GLY B CA 1
ATOM 4729 C C . GLY B 1 294 ? -17.453 31.453 17.672 1 97.19 294 GLY B C 1
ATOM 4730 O O . GLY B 1 294 ? -18.562 31.094 18.094 1 97.19 294 GLY B O 1
ATOM 4731 N N . GLU B 1 295 ? -17.188 31.594 16.406 1 97.12 295 GLU B N 1
ATOM 4732 C CA . GLU B 1 295 ? -18.25 31.453 15.422 1 97.12 295 GLU B CA 1
ATOM 4733 C C . GLU B 1 295 ? -18.5 29.984 15.094 1 97.12 295 GLU B C 1
ATOM 4735 O O . GLU B 1 295 ? -19.578 29.625 14.625 1 97.12 295 GLU B O 1
ATOM 4740 N N . LYS B 1 296 ? -17.516 29.203 15.273 1 95.5 296 LYS B N 1
ATOM 4741 C CA . LYS B 1 296 ? -17.672 27.766 15.07 1 95.5 296 LYS B CA 1
ATOM 4742 C C . LYS B 1 296 ? -16.766 26.984 16.031 1 95.5 296 LYS B C 1
ATOM 4744 O O . LYS B 1 296 ? -15.805 27.516 16.562 1 95.5 296 LYS B O 1
ATOM 4749 N N . GLN B 1 297 ? -17.172 25.75 16.234 1 96.31 297 GLN B N 1
ATOM 4750 C CA . GLN B 1 297 ? -16.328 24.844 17.016 1 96.31 297 GLN B CA 1
ATOM 4751 C C . GLN B 1 297 ? -15.195 24.281 16.156 1 96.31 297 GLN B C 1
ATOM 4753 O O . GLN B 1 297 ? -15.359 24.062 14.953 1 96.31 297 GLN B O 1
ATOM 4758 N N . ALA B 1 298 ? -14.094 24.094 16.828 1 96.56 298 ALA B N 1
ATOM 4759 C CA . ALA B 1 298 ? -12.953 23.516 16.109 1 96.56 298 ALA B CA 1
ATOM 4760 C C . ALA B 1 298 ? -13.289 22.109 15.594 1 96.56 298 ALA B C 1
ATOM 4762 O O . ALA B 1 298 ? -13.734 21.25 16.359 1 96.56 298 ALA B O 1
ATOM 4763 N N . ARG B 1 299 ? -13.023 21.891 14.32 1 92.69 299 ARG B N 1
ATOM 4764 C CA . ARG B 1 299 ? -13.242 20.562 13.727 1 92.69 299 ARG B CA 1
ATOM 4765 C C . ARG B 1 299 ? -12.25 19.547 14.289 1 92.69 299 ARG B C 1
ATOM 4767 O O . ARG B 1 299 ? -12.586 18.375 14.453 1 92.69 299 ARG B O 1
ATOM 4774 N N . PHE B 1 300 ? -11.07 20.016 14.555 1 94.81 300 PHE B N 1
ATOM 4775 C CA . PHE B 1 300 ? -9.992 19.172 15.078 1 94.81 300 PHE B CA 1
ATOM 4776 C C . PHE B 1 300 ? -9.438 19.75 16.375 1 94.81 300 PHE B C 1
ATOM 4778 O O . PHE B 1 300 ? -8.695 20.734 16.344 1 94.81 300 PHE B O 1
ATOM 4785 N N . ALA B 1 301 ? -9.742 19.109 17.453 1 95.69 301 ALA B N 1
ATOM 4786 C CA . ALA B 1 301 ? -9.219 19.516 18.75 1 95.69 301 ALA B CA 1
ATOM 4787 C C . ALA B 1 301 ? -7.73 19.203 18.875 1 95.69 301 ALA B C 1
ATOM 4789 O O . ALA B 1 301 ? -7.219 18.328 18.172 1 95.69 301 ALA B O 1
ATOM 4790 N N . PRO B 1 302 ? -7.031 19.922 19.734 1 97.56 302 PRO B N 1
ATOM 4791 C CA . PRO B 1 302 ? -5.609 19.625 19.938 1 97.56 302 PRO B CA 1
ATOM 4792 C C . PRO B 1 302 ? -5.344 18.156 20.234 1 97.56 302 PRO B C 1
ATOM 4794 O O . PRO B 1 302 ? -4.273 17.641 19.891 1 97.56 302 PRO B O 1
ATOM 4797 N N . GLU B 1 303 ? -6.352 17.469 20.75 1 97.88 303 GLU B N 1
ATOM 4798 C CA . GLU B 1 303 ? -6.219 16.047 21.078 1 97.88 303 GLU B CA 1
ATOM 4799 C C . GLU B 1 303 ? -6.051 15.219 19.812 1 97.88 303 GLU B C 1
ATOM 4801 O O . GLU B 1 303 ? -5.457 14.141 19.844 1 97.88 303 GLU B O 1
ATOM 4806 N N . ASP B 1 304 ? -6.594 15.68 18.734 1 98.31 304 ASP B N 1
ATOM 4807 C CA . ASP B 1 304 ? -6.383 15 17.453 1 98.31 304 ASP B CA 1
ATOM 4808 C C . ASP B 1 304 ? -4.898 14.977 17.094 1 98.31 304 ASP B C 1
ATOM 4810 O O . ASP B 1 304 ? -4.398 13.969 16.578 1 98.31 304 ASP B O 1
ATOM 4814 N N . ALA B 1 305 ? -4.227 16.078 17.328 1 98.75 305 ALA B N 1
ATOM 4815 C CA . ALA B 1 305 ? -2.795 16.156 17.062 1 98.75 305 ALA B CA 1
ATOM 4816 C C . ALA B 1 305 ? -2.012 15.227 17.984 1 98.75 305 ALA B C 1
ATOM 4818 O O . ALA B 1 305 ? -1.034 14.602 17.547 1 98.75 305 ALA B O 1
ATOM 4819 N N . VAL B 1 306 ? -2.432 15.148 19.219 1 98.88 306 VAL B N 1
ATOM 4820 C CA . VAL B 1 306 ? -1.797 14.234 20.172 1 98.88 306 VAL B CA 1
ATOM 4821 C C . VAL B 1 306 ? -1.935 12.797 19.672 1 98.88 306 VAL B C 1
ATOM 4823 O O . VAL B 1 306 ? -0.958 12.047 19.656 1 98.88 306 VAL B O 1
ATOM 4826 N N . ALA B 1 307 ? -3.158 12.445 19.266 1 98.81 307 ALA B N 1
ATOM 4827 C CA . ALA B 1 307 ? -3.418 11.102 18.75 1 98.81 307 ALA B CA 1
ATOM 4828 C C . ALA B 1 307 ? -2.578 10.82 17.516 1 98.81 307 ALA B C 1
ATOM 4830 O O . ALA B 1 307 ? -2.053 9.719 17.344 1 98.81 307 ALA B O 1
ATOM 4831 N N . ASN B 1 308 ? -2.484 11.797 16.656 1 98.75 308 ASN B N 1
ATOM 4832 C CA . ASN B 1 308 ? -1.665 11.641 15.461 1 98.75 308 ASN B CA 1
ATOM 4833 C C . ASN B 1 308 ? -0.205 11.367 15.812 1 98.75 308 ASN B C 1
ATOM 4835 O O . ASN B 1 308 ? 0.43 10.5 15.211 1 98.75 308 ASN B O 1
ATOM 4839 N N . MET B 1 309 ? 0.328 12.125 16.766 1 98.88 309 MET B N 1
ATOM 4840 C CA . MET B 1 309 ? 1.717 11.938 17.172 1 98.88 309 MET B CA 1
ATOM 4841 C C . MET B 1 309 ? 1.918 10.562 17.797 1 98.88 309 MET B C 1
ATOM 4843 O O . MET B 1 309 ? 2.979 9.953 17.641 1 98.88 309 MET B O 1
ATOM 4847 N N . LYS B 1 310 ? 0.885 10.055 18.547 1 98.88 310 LYS B N 1
ATOM 4848 C CA . LYS B 1 310 ? 0.979 8.703 19.094 1 98.88 310 LYS B CA 1
ATOM 4849 C C . LYS B 1 310 ? 1.204 7.676 17.984 1 98.88 310 LYS B C 1
ATOM 4851 O O . LYS B 1 310 ? 2.008 6.758 18.141 1 98.88 310 LYS B O 1
ATOM 4856 N N . VAL B 1 311 ? 0.526 7.785 16.906 1 98.94 311 VAL B N 1
ATOM 4857 C CA . VAL B 1 311 ? 0.659 6.871 15.781 1 98.94 311 VAL B CA 1
ATOM 4858 C C . VAL B 1 311 ? 2.031 7.047 15.133 1 98.94 311 VAL B C 1
ATOM 4860 O O . VAL B 1 311 ? 2.709 6.062 14.836 1 98.94 311 VAL B O 1
ATOM 4863 N N . ILE B 1 312 ? 2.432 8.297 14.914 1 98.94 312 ILE B N 1
ATOM 4864 C CA . ILE B 1 312 ? 3.734 8.586 14.328 1 98.94 312 ILE B CA 1
ATOM 4865 C C . ILE B 1 312 ? 4.84 7.992 15.203 1 98.94 312 ILE B C 1
ATOM 4867 O O . ILE B 1 312 ? 5.777 7.371 14.695 1 98.94 312 ILE B O 1
ATOM 4871 N N . ASP B 1 313 ? 4.707 8.188 16.562 1 98.88 313 ASP B N 1
ATOM 4872 C CA . ASP B 1 313 ? 5.66 7.602 17.5 1 98.88 313 ASP B CA 1
ATOM 4873 C C . ASP B 1 313 ? 5.781 6.094 17.297 1 98.88 313 ASP B C 1
ATOM 4875 O O . ASP B 1 313 ? 6.887 5.551 17.266 1 98.88 313 ASP B O 1
ATOM 4879 N N . ALA B 1 314 ? 4.648 5.469 17.188 1 98.94 314 ALA B N 1
ATOM 4880 C CA . ALA B 1 314 ? 4.629 4.016 17.016 1 98.94 314 ALA B CA 1
ATOM 4881 C C . ALA B 1 314 ? 5.297 3.613 15.695 1 98.94 314 ALA B C 1
ATOM 4883 O O . ALA B 1 314 ? 6.035 2.629 15.648 1 98.94 314 ALA B O 1
ATOM 4884 N N . CYS B 1 315 ? 5.047 4.316 14.664 1 98.94 315 CYS B N 1
ATOM 4885 C CA . CYS B 1 315 ? 5.652 4.031 13.367 1 98.94 315 CYS B CA 1
ATOM 4886 C C . CYS B 1 315 ? 7.172 4.16 13.438 1 98.94 315 CYS B C 1
ATOM 4888 O O . CYS B 1 315 ? 7.895 3.309 12.922 1 98.94 315 CYS B O 1
ATOM 4890 N N . LEU B 1 316 ? 7.625 5.262 14.047 1 98.81 316 LEU B N 1
ATOM 4891 C CA . LEU B 1 316 ? 9.062 5.477 14.172 1 98.81 316 LEU B CA 1
ATOM 4892 C C . LEU B 1 316 ? 9.703 4.379 15.008 1 98.81 316 LEU B C 1
ATOM 4894 O O . LEU B 1 316 ? 10.75 3.834 14.633 1 98.81 316 LEU B O 1
ATOM 4898 N N . GLU B 1 317 ? 9.07 4.113 16.141 1 98.81 317 GLU B N 1
ATOM 4899 C CA . GLU B 1 317 ? 9.594 3.027 16.969 1 98.81 317 GLU B CA 1
ATOM 4900 C C . GLU B 1 317 ? 9.688 1.726 16.172 1 98.81 317 GLU B C 1
ATOM 4902 O O . GLU B 1 317 ? 10.703 1.036 16.234 1 98.81 317 GLU B O 1
ATOM 4907 N N . SER B 1 318 ? 8.633 1.39 15.453 1 98.81 318 SER B N 1
ATOM 4908 C CA . SER B 1 318 ? 8.609 0.175 14.648 1 98.81 318 SER B CA 1
ATOM 4909 C C . SER B 1 318 ? 9.734 0.177 13.617 1 98.81 318 SER B C 1
ATOM 4911 O O . SER B 1 318 ? 10.438 -0.824 13.453 1 98.81 318 SER B O 1
ATOM 4913 N N . ALA B 1 319 ? 9.922 1.255 12.93 1 98.62 319 ALA B N 1
ATOM 4914 C CA . ALA B 1 319 ? 10.938 1.382 11.891 1 98.62 319 ALA B CA 1
ATOM 4915 C C . ALA B 1 319 ? 12.336 1.163 12.453 1 98.62 319 ALA B C 1
ATOM 4917 O O . ALA B 1 319 ? 13.172 0.511 11.828 1 98.62 319 ALA B O 1
ATOM 4918 N N . TYR B 1 320 ? 12.602 1.691 13.602 1 97.88 320 TYR B N 1
ATOM 4919 C CA . TYR B 1 320 ? 13.953 1.665 14.148 1 97.88 320 TYR B CA 1
ATOM 4920 C C . TYR B 1 320 ? 14.219 0.357 14.883 1 97.88 320 TYR B C 1
ATOM 4922 O O . TYR B 1 320 ? 15.359 -0.122 14.922 1 97.88 320 TYR B O 1
ATOM 4930 N N . THR B 1 321 ? 13.156 -0.242 15.453 1 97.81 321 THR B N 1
ATOM 4931 C CA . THR B 1 321 ? 13.375 -1.442 16.25 1 97.81 321 THR B CA 1
ATOM 4932 C C . THR B 1 321 ? 12.984 -2.693 15.477 1 97.81 321 THR B C 1
ATOM 4934 O O . THR B 1 321 ? 13.195 -3.814 15.938 1 97.81 321 THR B O 1
ATOM 4937 N N . ARG B 1 322 ? 12.383 -2.545 14.289 1 95.88 322 ARG B N 1
ATOM 4938 C CA . ARG B 1 322 ? 11.914 -3.662 13.477 1 95.88 322 ARG B CA 1
ATOM 4939 C C . ARG B 1 322 ? 10.969 -4.555 14.273 1 95.88 322 ARG B C 1
ATOM 4941 O O . ARG B 1 322 ? 11.18 -5.766 14.367 1 95.88 322 ARG B O 1
ATOM 4948 N N . SER B 1 323 ? 9.953 -3.902 14.727 1 97.38 323 SER B N 1
ATOM 4949 C CA . SER B 1 323 ? 8.977 -4.598 15.562 1 97.38 323 SER B CA 1
ATOM 4950 C C . SER B 1 323 ? 7.566 -4.094 15.297 1 97.38 323 SER B C 1
ATOM 4952 O O . SER B 1 323 ? 7.379 -3 14.758 1 97.38 323 SER B O 1
ATOM 4954 N N . ARG B 1 324 ? 6.602 -4.945 15.57 1 98.12 324 ARG B N 1
ATOM 4955 C CA . ARG B 1 324 ? 5.219 -4.488 15.664 1 98.12 324 ARG B CA 1
ATOM 4956 C C . ARG B 1 324 ? 4.984 -3.723 16.953 1 98.12 324 ARG B C 1
ATOM 4958 O O . ARG B 1 324 ? 5.277 -4.227 18.047 1 98.12 324 ARG B O 1
ATOM 4965 N N . VAL B 1 325 ? 4.465 -2.508 16.875 1 98.69 325 VAL B N 1
ATOM 4966 C CA . VAL B 1 325 ? 4.273 -1.665 18.047 1 98.69 325 VAL B CA 1
ATOM 4967 C C . VAL B 1 325 ? 2.779 -1.491 18.328 1 98.69 325 VAL B C 1
ATOM 4969 O O . VAL B 1 325 ? 2.041 -0.991 17.469 1 98.69 325 VAL B O 1
ATOM 4972 N N . THR B 1 326 ? 2.338 -1.906 19.484 1 98.25 326 THR B N 1
ATOM 4973 C CA . THR B 1 326 ? 0.95 -1.721 19.891 1 98.25 326 THR B CA 1
ATOM 4974 C C . THR B 1 326 ? 0.732 -0.316 20.453 1 98.25 326 THR B C 1
ATOM 4976 O O . THR B 1 326 ? 1.559 0.191 21.219 1 98.25 326 THR B O 1
ATOM 4979 N N . LEU B 1 327 ? -0.337 0.279 20.016 1 97.44 327 LEU B N 1
ATOM 4980 C CA . LEU B 1 327 ? -0.667 1.632 20.453 1 97.44 327 LEU B CA 1
ATOM 4981 C C . LEU B 1 327 ? -1.6 1.604 21.656 1 97.44 327 LEU B C 1
ATOM 4983 O O . LEU B 1 327 ? -2.395 0.674 21.812 1 97.44 327 LEU B O 1
#

pLDDT: mean 97.55, std 3.29, range [54.31, 98.94]

Radius of gyration: 28.75 Å; Cα contacts (8 Å, |Δi|>4): 1616; chains: 2; bounding box: 48×92×68 Å

InterPro domains:
  IPR000683 Gfo/Idh/MocA-like oxidoreductase, N-terminal [PF01408] (5-122)
  IPR036291 NAD(P)-binding domain superfamily [SSF51735] (2-156)
  IPR050984 Gfo/Idh/MocA domain-containing protein [PTHR22604] (2-294)
  IPR055170 GFO/IDH/MocA-like oxidoreductase domain [PF22725] (133-252)

Nearest PDB structures (foldseek):
  4had-assembly1_D  TM=9.470E-01  e=2.748E-37  Rhizobium etli CFN 42
  4had-assembly1_C  TM=9.470E-01  e=4.200E-37  Rhizobium etli CFN 42
  5yaq-assembly1_D  TM=8.839E-01  e=9.311E-29  Paracoccus laeviglucosivorans
  3ezy-assembly1_B  TM=8.077E-01  e=1.515E-26  Thermotoga maritima
  3ezy-assembly1_C  TM=8.120E-01  e=2.461E-26  Thermotoga maritima

Secondary structure (DSSP, 8-state):
----EEEEEE---HHIIIIIHHHHHHSSSEEEEEEE-SSHHHHHHHHHHHT-SEEESSHHHHHH-TT--EEEE-S-HHHHHHHHHHHHHTT-EEEEESS-SSSHHHHHHHHHHHHHHT--EEEE-GGGGSHHHHHHHHHHHHTTT-SEEEEEEEEEEE-TT-TT-GGG-GGGT-SHIIIIIHHHHHHHHHHHTS--SEEEEEEEEEGGGTTEEEEEEEEEE-GGG-EEEEEEESEEEEE--EEEEESSEEEEETTTTT---EEEEETTEEEEE------HHHHHHHHHHHHHTTSS--SS-HHHHHHHHHHHHHHHHHHHHTSEEE-/----EEEEEE---HHIIIIIHHHHHHSSSEEEEEEE-SSHHHHHHHHHHHT-SEEESSHHHHHH-TT--EEEE-S-HHHHHHHHHHHHHTT-EEEEESS-SSSHHHHHHHHHHHHHHT--EEEE-GGGGSHHHHHHHHHHHHTTT-SEEEEEEEEEEE-TT-TT-GGG-GGGT-SHIIIIIHHHHHHHHHHHTS--SEEEEEEEEEGGGTTEEEEEEEEEE-GGG-EEEEEEESEEEEE--EEEEESSEEEEETTTTT---EEEEETTEEEEE------HHHHHHHHHHHHHTTSS--SS-HHHHHHHHHHHHHHHHHHHHTSEEE-